Protein AF-A0A401G4Z4-F1 (afdb_monomer_lite)

pLDDT: mean 74.69, std 13.55, range [27.94, 91.69]

Foldseek 3Di:
DDDDDDDPDPVCNVPVQDAPCLVVVVVPDDADDLVVLVVVLVPQPDAAQFEEEEAQCFLPRPVVSQCPHPSRVRNYQAYEYEHQDPNSVVSNVVPDDDPRYDYDHAHPVGRVDDPPRGSYYHYDDPDDPCVVVVVVVPDDLVVLLVCCAPPHPCNVVVLVCCLPPVLVPDPDLVVLVSVLVSCVSNVNLVSSLSSVCCVVVDPDPNPPDPSVVVVCVPCLVVSLVVCLVVLNLVSSLVSCVVVVVLLVNLVSCLVRVVDLVVLVVSCVVSQALSSLQSSLVSCLVVLVLLSSLVSNLSSLDCPPVVSSLVSCVVVVVLVSLLVSLVSNCVPDQDQVSLQSNLLSCLSVVVQVVNLVSLVDDHSYPLVVSLVVCVVVLSLVSNLSSCVSVLVQLVNVVSCVSVCVVVCVPDLQVVLVVLLVCQVSHDPLSVLVVCVVVVNLVSNQSVLVSNLVVQEASSLASNLVVCVVVVPLPVNVVSVVVHPRYDLVVLLVVLCPDPDPSSPLVSLVSCLVVVCVVCLVVVVLPVLLLSLLVPLELVSLLVNLVSCVVVVPLVSNLVSCVSNVVRYDPVSLVVSCVVSVVVPPRCVVSVVVVVVVVVVVD

Sequence (601 aa):
MLATAEHPVHNIAKVGFGTGTNELYCRAWPSYQPATLSHIRNALAASAPLNTVEIGAGTGIFTRALLAHPDWSHSVNQLRALKPSEGMRDVFAKFVHNPRVSIAEGTFDSTGVDNRWANLIVITQVRFPTFAYMHAHTGSPHTRVRALGQDNMHRRQLTDQIIATALPESTDPDDVFVTGKVFLMADLPIELIELLEKLILEPSPFSDNRNLQNLMNYDIAEIAKIATDHGLYEEAFLIYKKYEQHAMAINALVEHIVSLDCDVEYAIKVNRPKVWSRLAKAQLDGLQIKDAIDSYIKAEDPSNYAKVIEIASHAGKHDDLTKYLQMARKTLREPKIDTELAYAYAKTDRLHDMEDFLAMTNVADILEVGEKCFEDELYQAAKLLFTSISNWARLVTTLIYLGENYLQEQPTLLTDLLTVLIPRIDHVRVVRMFSQMDYIPLVRSYLIAVQHLNIEAVNDAYNNLLIEEEDYMTLRDSIDGFDNFNNIKLAHVLEKHELLEFHRLAAHLYKEESITLSKADKLYKDTMITAAMSNSTEVAEDLLSYFVDIGNKECFAAALYICFDLLHADIVEELSWQHGLNDFYGMPYRIQNSQTLCAYL

Radius of gyration: 59.62 Å; chains: 1; bounding box: 136×52×168 Å

Secondary structure (DSSP, 8-state):
----------HHHHHTT-TTSHHHHHHHSPPPPHHHHHHHHHH--SPSSEEEEEET-TTSHHHHHHHHSHHHHTTEEEEEEE-S-HHHHHHHHHH---TTEEEE---SS---PPTT--SEEEE-----TTHHHHHTTSS-HHHHHHHTSTT-TTHHHHHHHIIIIIHHH---HHHHHHHHHHHHHTT-HHHHHHHHHHHHHS--TTTT-HHHHHHHHHHHHHHHHHHHHTT-HHHHHHHHHHTT-HHHHHHHHHHH---HHHHHHHHHHH--HHHHHHHHHHHHHTT-HHHHHHHHHHHT--TTHHHHHHHHHHTT-HHHHHHHHHHHHHH---HHHHHHHHHHHHHTT-HHHHHHHHHS-----HHHHHHHHHHTT-HHHHHHHHHHHT-HHHHHHHHHHHHHHHHTT-HHHHHHHHHHTGGGS-HHHHHHHHHHTT-GGGGHHHHHHHGGG--HHHHHHHHHHHHHTT-HHHHHHHHHH---S-HHHHHHHHTTSS-HHHHHHHHHHHHHHHHHHHHHHT-HHHHHHHHHHTT-HHHHHHHHHHHHHHT-HHHHHHHHHHTGGG--HHHHHHHHHHTT-TTTTSHHHHHHHHHHHHHH-

Structure (mmCIF, N/CA/C/O backbone):
data_AF-A0A401G4Z4-F1
#
_entry.id   AF-A0A401G4Z4-F1
#
loop_
_atom_site.group_PDB
_atom_site.id
_atom_site.type_symbol
_atom_site.label_atom_id
_atom_site.label_alt_id
_atom_site.label_comp_id
_atom_site.label_asym_id
_atom_site.label_entity_id
_atom_site.label_seq_id
_atom_site.pdbx_PDB_ins_code
_atom_site.Cartn_x
_atom_site.Cartn_y
_atom_site.Cartn_z
_atom_site.occupancy
_atom_site.B_iso_or_equiv
_atom_site.auth_seq_id
_atom_site.auth_comp_id
_atom_site.auth_asym_id
_atom_site.auth_atom_id
_atom_site.pdbx_PDB_model_num
ATOM 1 N N . MET A 1 1 ? 73.534 1.225 -82.170 1.00 31.61 1 MET A N 1
ATOM 2 C CA . MET A 1 1 ? 72.381 0.495 -81.605 1.00 31.61 1 MET A CA 1
ATOM 3 C C . MET A 1 1 ? 71.481 1.524 -80.946 1.00 31.61 1 MET A C 1
ATOM 5 O O . MET A 1 1 ? 71.902 2.130 -79.972 1.00 31.61 1 MET A O 1
ATOM 9 N N . LEU A 1 2 ? 70.329 1.814 -81.555 1.00 27.94 2 LEU A N 1
ATOM 10 C CA . LEU A 1 2 ? 69.326 2.739 -81.020 1.00 27.94 2 LEU A CA 1
ATOM 11 C C . LEU A 1 2 ? 68.676 2.093 -79.792 1.00 27.94 2 LEU A C 1
ATOM 13 O O . LEU A 1 2 ? 68.058 1.039 -79.916 1.00 27.94 2 LEU A O 1
ATOM 17 N N . ALA A 1 3 ? 68.865 2.705 -78.624 1.00 29.39 3 ALA A N 1
ATOM 18 C CA . ALA A 1 3 ? 68.168 2.334 -77.403 1.00 29.39 3 ALA A CA 1
ATOM 19 C C . ALA A 1 3 ? 66.680 2.682 -77.555 1.00 29.39 3 ALA A C 1
ATOM 21 O O . ALA A 1 3 ? 66.324 3.800 -77.927 1.00 29.39 3 ALA A O 1
ATOM 22 N N . THR A 1 4 ? 65.828 1.693 -77.317 1.00 33.84 4 THR A N 1
ATOM 23 C CA . THR A 1 4 ? 64.368 1.779 -77.330 1.00 33.84 4 THR A CA 1
ATOM 24 C C . THR A 1 4 ? 63.889 2.823 -76.322 1.00 33.84 4 THR A C 1
ATOM 26 O O . THR A 1 4 ? 64.136 2.679 -75.127 1.00 33.84 4 THR A O 1
ATOM 29 N N . ALA A 1 5 ? 63.222 3.875 -76.799 1.00 35.78 5 ALA A N 1
ATOM 30 C CA . ALA A 1 5 ? 62.622 4.896 -75.950 1.00 35.78 5 ALA A CA 1
ATOM 31 C C . ALA A 1 5 ? 61.472 4.283 -75.132 1.00 35.78 5 ALA A C 1
ATOM 33 O O . ALA A 1 5 ? 60.460 3.865 -75.691 1.00 35.78 5 ALA A O 1
ATOM 34 N N . GLU A 1 6 ? 61.637 4.212 -73.813 1.00 42.72 6 GLU A N 1
ATOM 35 C CA . GLU A 1 6 ? 60.580 3.825 -72.879 1.00 42.72 6 GLU A CA 1
ATOM 36 C C . GLU A 1 6 ? 59.414 4.824 -72.979 1.00 42.72 6 GLU A C 1
ATOM 38 O O . GLU A 1 6 ? 59.556 6.010 -72.684 1.00 42.72 6 GLU A O 1
ATOM 43 N N . HIS A 1 7 ? 58.249 4.361 -73.438 1.00 52.72 7 HIS A N 1
ATOM 44 C CA . HIS A 1 7 ? 57.060 5.202 -73.577 1.00 52.72 7 HIS A CA 1
ATOM 45 C C . HIS A 1 7 ? 56.480 5.607 -72.204 1.00 52.72 7 HIS A C 1
ATOM 47 O O . HIS A 1 7 ? 56.296 4.733 -71.343 1.00 52.72 7 HIS A O 1
ATOM 53 N N . PRO A 1 8 ? 56.088 6.884 -72.004 1.00 58.09 8 PRO A N 1
ATOM 54 C CA . PRO A 1 8 ? 55.579 7.404 -70.736 1.00 58.09 8 PRO A CA 1
ATOM 55 C C . PRO A 1 8 ? 54.087 7.072 -70.562 1.00 58.09 8 PRO A C 1
ATOM 57 O O . PRO A 1 8 ? 53.243 7.943 -70.382 1.00 58.09 8 PRO A O 1
ATOM 60 N N . VAL A 1 9 ? 53.720 5.793 -70.647 1.00 59.12 9 VAL A N 1
ATOM 61 C CA . VAL A 1 9 ? 52.374 5.342 -70.265 1.00 59.12 9 VAL A CA 1
ATOM 62 C C . VAL A 1 9 ? 52.387 5.045 -68.768 1.00 59.12 9 VAL A C 1
ATOM 64 O O . VAL A 1 9 ? 53.162 4.201 -68.314 1.00 59.12 9 VAL A O 1
ATOM 67 N N . HIS A 1 10 ? 51.537 5.742 -68.010 1.00 59.03 10 HIS A N 1
ATOM 68 C CA . HIS A 1 10 ? 51.446 5.631 -66.551 1.00 59.03 10 HIS A CA 1
ATOM 69 C C . HIS A 1 10 ? 51.262 4.172 -66.098 1.00 59.03 10 HIS A C 1
ATOM 71 O O . HIS A 1 10 ? 50.445 3.442 -66.664 1.00 59.03 10 HIS A O 1
ATOM 77 N N . ASN A 1 11 ? 51.982 3.745 -65.054 1.00 56.75 11 ASN A N 1
ATOM 78 C CA . ASN A 1 11 ? 52.020 2.340 -64.619 1.00 56.75 11 ASN A CA 1
ATOM 79 C C . ASN A 1 11 ? 50.632 1.774 -64.270 1.00 56.75 11 ASN A C 1
ATOM 81 O O . ASN A 1 11 ? 50.339 0.632 -64.609 1.00 56.75 11 ASN A 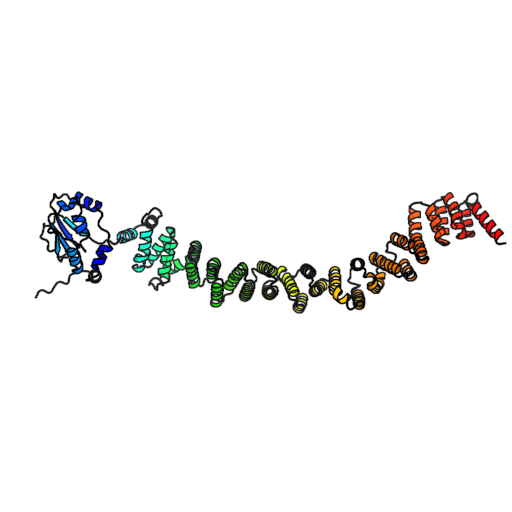O 1
ATOM 85 N N . ILE A 1 12 ? 49.735 2.588 -63.706 1.00 55.50 12 ILE A N 1
ATOM 86 C CA . ILE A 1 12 ? 48.340 2.190 -63.433 1.00 55.50 12 ILE A CA 1
ATOM 87 C C . ILE A 1 12 ? 47.594 1.809 -64.726 1.00 55.50 12 ILE A C 1
ATOM 89 O O . ILE A 1 12 ? 46.880 0.811 -64.758 1.00 55.50 12 ILE A O 1
ATOM 93 N N . ALA A 1 13 ? 47.804 2.546 -65.822 1.00 54.62 13 ALA A N 1
ATOM 94 C CA . ALA A 1 13 ? 47.186 2.238 -67.112 1.00 54.62 13 ALA A CA 1
ATOM 95 C C . ALA A 1 13 ? 47.788 0.984 -67.774 1.00 54.62 13 ALA A C 1
ATOM 97 O O . ALA A 1 13 ? 47.119 0.347 -68.586 1.00 54.62 13 ALA A O 1
ATOM 98 N N . LYS A 1 14 ? 49.027 0.608 -67.421 1.00 58.34 14 LYS A N 1
ATOM 99 C CA . LYS A 1 14 ? 49.644 -0.660 -67.848 1.00 58.34 14 LYS A CA 1
ATOM 100 C C . LYS A 1 14 ? 49.076 -1.858 -67.078 1.00 58.34 14 LYS A C 1
ATOM 102 O O . LYS A 1 14 ? 48.850 -2.901 -67.680 1.00 58.34 14 LYS A O 1
ATOM 107 N N . VAL A 1 15 ? 48.820 -1.702 -65.777 1.00 55.72 15 VAL A N 1
ATOM 108 C CA . VAL A 1 15 ? 48.328 -2.776 -64.893 1.00 55.72 15 VAL A CA 1
ATOM 109 C C . VAL A 1 15 ? 46.817 -3.012 -65.044 1.00 55.72 15 VAL A C 1
ATOM 111 O O . VAL A 1 15 ? 46.382 -4.158 -65.089 1.00 55.72 15 VAL A O 1
ATOM 114 N N . GLY A 1 16 ? 46.008 -1.953 -65.177 1.00 53.19 16 GLY A N 1
ATOM 115 C CA . GLY A 1 16 ? 44.539 -2.054 -65.185 1.00 53.19 16 GLY A CA 1
ATOM 116 C C . GLY A 1 16 ? 43.904 -2.645 -66.454 1.00 53.19 16 GLY A C 1
ATOM 117 O O . GLY A 1 16 ? 42.743 -3.044 -66.423 1.00 53.19 16 GLY A O 1
ATOM 118 N N . PHE A 1 17 ? 44.641 -2.728 -67.567 1.00 55.34 17 PHE A N 1
ATOM 119 C CA . PHE A 1 17 ? 44.123 -3.168 -68.876 1.00 55.34 17 PHE A CA 1
ATOM 120 C C . PHE A 1 17 ? 44.906 -4.354 -69.462 1.00 55.34 17 PHE A C 1
ATOM 122 O O . PHE A 1 17 ? 45.205 -4.382 -70.662 1.00 55.34 17 PHE A O 1
ATOM 129 N N . GLY A 1 18 ? 45.263 -5.313 -68.601 1.00 58.47 18 GLY A N 1
ATOM 130 C CA . GLY A 1 18 ? 45.910 -6.572 -68.980 1.00 58.47 18 GLY A CA 1
ATOM 131 C C . GLY A 1 18 ? 45.056 -7.463 -69.894 1.00 58.47 18 GLY A C 1
ATOM 132 O O . GLY A 1 18 ? 43.878 -7.207 -70.154 1.00 58.47 18 GLY A O 1
ATOM 133 N N . THR A 1 19 ? 45.661 -8.526 -70.421 1.00 57.44 19 THR A N 1
ATOM 134 C CA . THR A 1 19 ? 44.983 -9.506 -71.279 1.00 57.44 19 THR A CA 1
ATOM 135 C C . THR A 1 19 ? 43.921 -10.276 -70.476 1.00 57.44 19 THR A C 1
ATOM 137 O O . THR A 1 19 ? 44.214 -10.863 -69.441 1.00 57.44 19 THR A O 1
ATOM 140 N N . GLY A 1 20 ? 42.661 -10.253 -70.934 1.00 58.53 20 GLY A N 1
ATOM 141 C CA . GLY A 1 20 ? 41.552 -11.041 -70.361 1.00 58.53 20 GLY A CA 1
ATOM 142 C C . GLY A 1 20 ? 40.454 -10.269 -69.608 1.00 58.53 20 GLY A C 1
ATOM 143 O O . GLY A 1 20 ? 39.331 -10.758 -69.544 1.00 58.53 20 GLY A O 1
ATOM 144 N N . THR A 1 21 ? 40.693 -9.048 -69.110 1.00 57.47 21 THR A N 1
ATOM 145 C CA . THR A 1 21 ? 39.661 -8.242 -68.403 1.00 57.47 21 THR A CA 1
ATOM 146 C C . THR A 1 21 ? 38.861 -7.308 -69.325 1.00 57.47 21 THR A C 1
ATOM 148 O O . THR A 1 21 ? 37.816 -6.778 -68.944 1.00 57.47 21 THR A O 1
ATOM 151 N N . ASN A 1 22 ? 39.311 -7.133 -70.571 1.00 62.91 22 ASN A N 1
ATOM 152 C CA . ASN A 1 22 ? 38.779 -6.131 -71.504 1.00 62.91 22 ASN A CA 1
ATOM 153 C C . ASN A 1 22 ? 37.412 -6.489 -72.123 1.00 62.91 22 ASN A C 1
ATOM 155 O O . ASN A 1 22 ? 36.749 -5.613 -72.674 1.00 62.91 22 ASN A O 1
ATOM 159 N N . GLU A 1 23 ? 36.951 -7.740 -72.033 1.00 61.34 23 GLU A N 1
ATOM 160 C CA . GLU A 1 23 ? 35.618 -8.128 -72.534 1.00 61.34 23 GLU A CA 1
ATOM 161 C C . GLU A 1 23 ? 34.493 -7.674 -71.587 1.00 61.34 23 GLU A C 1
ATOM 163 O O . GLU A 1 23 ? 33.431 -7.243 -72.042 1.00 61.34 23 GLU A O 1
ATOM 168 N N . LEU A 1 24 ? 34.752 -7.669 -70.273 1.00 60.06 24 LEU A N 1
ATOM 169 C CA . LEU A 1 24 ? 33.834 -7.125 -69.264 1.00 60.06 24 LEU A CA 1
ATOM 170 C C . LEU A 1 24 ? 33.648 -5.612 -69.428 1.00 60.06 24 LEU A C 1
ATOM 172 O O . LEU A 1 24 ? 32.545 -5.101 -69.234 1.00 60.06 24 LEU A O 1
ATOM 176 N N . TYR A 1 25 ? 34.697 -4.912 -69.867 1.00 62.31 25 TYR A N 1
ATOM 177 C CA . TYR A 1 25 ? 34.667 -3.476 -70.137 1.00 62.31 25 TYR A CA 1
ATOM 178 C C . TYR A 1 25 ? 33.547 -3.108 -71.129 1.00 62.31 25 TYR A C 1
ATOM 180 O O . TYR A 1 25 ? 32.755 -2.212 -70.864 1.00 62.31 25 TYR A O 1
ATOM 188 N N . CYS A 1 26 ? 33.376 -3.844 -72.231 1.00 60.72 26 CYS A N 1
ATOM 189 C CA . CYS A 1 26 ? 32.287 -3.578 -73.183 1.00 60.72 26 CYS A CA 1
ATOM 190 C C . CYS A 1 26 ? 30.875 -3.753 -72.603 1.00 60.72 26 CYS A C 1
ATOM 192 O O . CYS A 1 26 ? 29.948 -3.120 -73.102 1.00 60.72 26 CYS A O 1
ATOM 194 N N . ARG A 1 27 ? 30.696 -4.627 -71.604 1.00 61.00 27 ARG A N 1
ATOM 195 C CA . ARG A 1 27 ? 29.390 -4.897 -70.982 1.00 61.00 27 ARG A CA 1
ATOM 196 C C . ARG A 1 27 ? 29.047 -3.874 -69.896 1.00 61.00 27 ARG A C 1
ATOM 198 O O . ARG A 1 27 ? 27.872 -3.597 -69.691 1.00 61.00 27 ARG A O 1
ATOM 205 N N . ALA A 1 28 ? 30.055 -3.336 -69.213 1.00 58.56 28 ALA A N 1
ATOM 206 C CA . ALA A 1 28 ? 29.876 -2.435 -68.077 1.00 58.56 28 ALA A CA 1
ATOM 207 C C . ALA A 1 28 ? 29.604 -0.972 -68.472 1.00 58.56 28 ALA A C 1
ATOM 209 O O . ALA A 1 28 ? 29.001 -0.240 -67.691 1.00 58.56 28 ALA A O 1
ATOM 210 N N . TRP A 1 29 ? 30.031 -0.531 -69.662 1.00 63.88 29 TRP A N 1
ATOM 211 C CA . TRP A 1 29 ? 29.950 0.880 -70.058 1.00 63.88 29 TRP A CA 1
ATOM 212 C C . TRP A 1 29 ? 28.814 1.156 -71.061 1.00 63.88 29 TRP A C 1
ATOM 214 O O . TRP A 1 29 ? 28.702 0.453 -72.069 1.00 63.88 29 TRP A O 1
ATOM 224 N N . PRO A 1 30 ? 27.985 2.195 -70.833 1.00 70.19 30 PRO A N 1
ATOM 225 C CA . PRO A 1 30 ? 26.932 2.584 -71.766 1.00 70.19 30 PRO A CA 1
ATOM 226 C C . PRO A 1 30 ? 27.512 3.131 -73.079 1.00 70.19 30 PRO A C 1
ATOM 228 O O . PRO A 1 30 ? 28.639 3.624 -73.138 1.00 70.19 30 PRO A O 1
ATOM 231 N N . SER A 1 31 ? 26.720 3.057 -74.152 1.00 76.06 31 SER A N 1
ATOM 232 C CA . SER A 1 31 ? 27.086 3.641 -75.447 1.00 76.06 31 SER A CA 1
ATOM 233 C C . SER A 1 31 ? 26.900 5.167 -75.465 1.00 76.06 31 SER A C 1
ATOM 235 O O . SER A 1 31 ? 26.258 5.745 -74.587 1.00 76.06 31 SER A O 1
ATOM 237 N N . TYR A 1 32 ? 27.447 5.826 -76.486 1.00 81.00 32 TYR A N 1
ATOM 238 C CA . TYR A 1 32 ? 27.327 7.273 -76.676 1.00 81.00 32 TYR A CA 1
ATOM 239 C C . TYR A 1 32 ? 25.919 7.647 -77.154 1.00 81.00 32 TYR A C 1
ATOM 241 O O . TYR A 1 32 ? 25.358 6.996 -78.035 1.00 81.00 32 TYR A O 1
ATOM 249 N N . GLN A 1 33 ? 25.350 8.717 -76.592 1.00 82.69 33 GLN A N 1
ATOM 250 C CA . GLN A 1 33 ? 24.012 9.184 -76.962 1.00 82.69 33 GLN A CA 1
ATOM 251 C C . GLN A 1 33 ? 23.979 9.707 -78.415 1.00 82.69 33 GLN A C 1
ATOM 253 O O . GLN A 1 33 ? 24.842 10.513 -78.781 1.00 82.69 33 GLN A O 1
ATOM 258 N N . PRO A 1 34 ? 22.971 9.335 -79.234 1.00 82.25 34 PRO A N 1
ATOM 259 C CA . PRO A 1 34 ? 22.865 9.784 -80.627 1.00 82.25 34 PRO A CA 1
ATOM 260 C C . PRO A 1 34 ? 22.840 11.310 -80.794 1.00 82.25 34 PRO A C 1
ATOM 262 O O . PRO A 1 34 ? 23.509 11.844 -81.672 1.00 82.25 34 PRO A O 1
ATOM 265 N N . ALA A 1 35 ? 22.158 12.032 -79.896 1.00 83.31 35 ALA A N 1
ATOM 266 C CA . ALA A 1 35 ? 22.076 13.495 -79.940 1.00 83.31 35 ALA A CA 1
ATOM 267 C C . ALA A 1 35 ? 23.459 14.174 -79.890 1.00 83.31 35 ALA A C 1
ATOM 269 O O . ALA A 1 35 ? 23.705 15.146 -80.605 1.00 83.31 35 ALA A O 1
ATOM 270 N N . THR A 1 36 ? 24.387 13.628 -79.096 1.00 83.12 36 THR A N 1
ATOM 271 C CA . THR A 1 36 ? 25.769 14.116 -79.011 1.00 83.12 36 THR A CA 1
ATOM 272 C C . THR A 1 36 ? 26.511 13.901 -80.327 1.00 83.12 36 THR A C 1
ATOM 274 O O . THR A 1 36 ? 27.234 14.786 -80.778 1.00 83.12 36 THR A O 1
ATOM 277 N N . LEU A 1 37 ? 26.307 12.755 -80.983 1.00 84.81 37 LEU A N 1
ATOM 278 C CA . LEU A 1 37 ? 26.920 12.464 -82.280 1.00 84.81 37 LEU A CA 1
ATOM 279 C C . LEU A 1 37 ? 26.387 13.400 -83.375 1.00 84.81 37 LEU A C 1
ATOM 281 O O . LEU A 1 37 ? 27.192 13.944 -84.135 1.00 84.81 37 LEU A O 1
ATOM 285 N N . SER A 1 38 ? 25.077 13.663 -83.427 1.00 85.44 38 SER A N 1
ATOM 286 C CA . SER A 1 38 ? 24.507 14.675 -84.333 1.00 85.44 38 SER A CA 1
ATOM 287 C C . SER A 1 38 ? 25.065 16.074 -84.057 1.00 85.44 38 SER A C 1
ATOM 289 O O . SER A 1 38 ? 25.391 16.804 -84.992 1.00 85.44 38 SER A O 1
ATOM 291 N N . HIS A 1 39 ? 25.253 16.446 -82.786 1.00 86.06 39 HIS A N 1
ATOM 292 C CA . HIS A 1 39 ? 25.849 17.735 -82.432 1.00 86.06 39 HIS A CA 1
ATOM 293 C C . HIS A 1 39 ? 27.289 17.873 -82.950 1.00 86.06 39 HIS A C 1
ATOM 295 O O . HIS A 1 39 ? 27.617 18.884 -83.569 1.00 86.06 39 HIS A O 1
ATOM 301 N N . ILE A 1 40 ? 28.128 16.839 -82.782 1.00 85.69 40 ILE A N 1
ATOM 302 C CA . ILE A 1 40 ? 29.500 16.834 -83.320 1.00 85.69 40 ILE A CA 1
ATOM 303 C C . ILE A 1 40 ? 29.472 16.982 -84.847 1.00 85.69 40 ILE A C 1
ATOM 305 O O . ILE A 1 40 ? 30.283 17.720 -85.402 1.00 85.69 40 ILE A O 1
ATOM 309 N N . ARG A 1 41 ? 28.528 16.329 -85.543 1.00 84.19 41 ARG A N 1
ATOM 310 C CA . ARG A 1 41 ? 28.431 16.438 -87.005 1.00 84.19 41 ARG A CA 1
ATOM 311 C C . ARG A 1 41 ? 28.090 17.853 -87.452 1.00 84.19 41 ARG A C 1
ATOM 313 O O . ARG A 1 41 ? 28.706 18.341 -88.399 1.00 84.19 41 ARG A O 1
ATOM 320 N N . ASN A 1 42 ? 27.131 18.480 -86.773 1.00 84.50 42 ASN A N 1
ATOM 321 C CA . ASN A 1 42 ? 26.668 19.835 -87.066 1.00 84.50 42 ASN A CA 1
ATOM 322 C C . ASN A 1 42 ? 27.733 20.895 -86.760 1.00 84.50 42 ASN A C 1
ATOM 324 O O . ASN A 1 42 ? 27.780 21.923 -87.426 1.00 84.50 42 ASN A O 1
ATOM 328 N N . ALA A 1 43 ? 28.606 20.641 -85.783 1.00 84.31 43 ALA A N 1
ATOM 329 C CA . ALA A 1 43 ? 29.712 21.533 -85.447 1.00 84.31 43 ALA A CA 1
ATOM 330 C C . ALA A 1 43 ? 30.841 21.533 -86.497 1.00 84.31 43 ALA A C 1
ATOM 332 O O . ALA A 1 43 ? 31.669 22.444 -86.516 1.00 84.31 43 ALA A O 1
ATOM 333 N N . LEU A 1 44 ? 30.902 20.526 -87.375 1.00 81.38 44 LEU A N 1
ATOM 334 C CA . LEU A 1 44 ? 31.953 20.416 -88.382 1.00 81.38 44 LEU A CA 1
ATOM 335 C C . LEU A 1 44 ? 31.605 21.196 -89.650 1.00 81.38 44 LEU A C 1
ATOM 337 O O . LEU A 1 44 ? 30.689 20.839 -90.385 1.00 81.38 44 LEU A O 1
ATOM 341 N N . ALA A 1 45 ? 32.427 22.200 -89.962 1.00 69.19 45 ALA A N 1
ATOM 342 C CA . ALA A 1 45 ? 32.314 22.997 -91.185 1.00 69.19 45 ALA A CA 1
ATOM 343 C C . ALA A 1 45 ? 32.744 22.250 -92.470 1.00 69.19 45 ALA A C 1
ATOM 345 O O . ALA A 1 45 ? 32.548 22.756 -93.572 1.00 69.19 45 ALA A O 1
ATOM 346 N N . ALA A 1 46 ? 33.354 21.065 -92.351 1.00 73.06 46 ALA A N 1
ATOM 347 C CA . ALA A 1 46 ? 33.881 20.301 -93.482 1.00 73.06 46 ALA A CA 1
ATOM 348 C C . ALA A 1 46 ? 32.790 19.483 -94.208 1.00 73.06 46 ALA A C 1
ATOM 350 O O . ALA A 1 46 ? 31.968 18.802 -93.578 1.00 73.06 46 ALA A O 1
ATOM 351 N N . SER A 1 47 ? 32.805 19.515 -95.547 1.00 71.81 47 SER A N 1
ATOM 352 C CA . SER A 1 47 ? 31.942 18.684 -96.393 1.00 71.81 47 SER A CA 1
ATOM 353 C C . SER A 1 47 ? 32.417 17.225 -96.399 1.00 71.81 47 SER A C 1
ATOM 355 O O . SER A 1 47 ? 33.613 16.943 -96.376 1.00 71.81 47 SER A O 1
ATOM 357 N N . ALA A 1 48 ? 31.469 16.284 -96.394 1.00 73.56 48 ALA A N 1
ATOM 358 C CA . ALA A 1 48 ? 31.763 14.854 -96.492 1.00 73.56 48 ALA A CA 1
ATOM 359 C C . ALA A 1 48 ? 32.415 14.514 -97.854 1.00 73.56 48 ALA A C 1
ATOM 361 O O . ALA A 1 48 ? 32.088 15.171 -98.846 1.00 73.56 48 ALA A O 1
ATOM 362 N N . PRO A 1 49 ? 33.275 13.480 -97.938 1.00 79.81 49 PRO A N 1
ATOM 363 C CA . PRO A 1 49 ? 33.572 12.483 -96.906 1.00 79.81 49 PRO A CA 1
ATOM 364 C C . PRO A 1 49 ? 34.819 12.835 -96.057 1.00 79.81 49 PRO A C 1
ATOM 366 O O . PRO A 1 49 ? 35.803 13.372 -96.556 1.00 79.81 49 PRO A O 1
ATOM 369 N N . LEU A 1 50 ? 34.770 12.536 -94.755 1.00 85.56 50 LEU A N 1
ATOM 370 C CA . LEU A 1 50 ? 35.736 12.960 -93.734 1.00 85.56 50 LEU A CA 1
ATOM 371 C C . LEU A 1 50 ? 36.701 11.832 -93.347 1.00 85.56 50 LEU A C 1
ATOM 373 O O . LEU A 1 50 ? 36.273 10.711 -93.061 1.00 85.56 50 LEU A O 1
ATOM 377 N N . ASN A 1 51 ? 37.991 12.149 -93.252 1.00 88.94 51 ASN A N 1
ATOM 378 C CA . ASN A 1 51 ? 38.993 11.295 -92.618 1.00 88.94 51 ASN A CA 1
ATOM 379 C C . ASN A 1 51 ? 39.021 11.565 -91.108 1.00 88.94 51 ASN A C 1
ATOM 381 O O . ASN A 1 51 ? 39.165 12.714 -90.680 1.00 88.94 51 ASN A O 1
ATOM 385 N N . THR A 1 52 ? 38.894 10.522 -90.290 1.00 89.12 52 THR A N 1
ATOM 386 C CA . THR A 1 52 ? 38.833 10.638 -88.824 1.00 89.12 52 THR A CA 1
ATOM 387 C C . THR A 1 52 ? 39.971 9.872 -88.162 1.00 89.12 52 THR A C 1
ATOM 389 O O . THR A 1 52 ? 40.253 8.732 -88.519 1.00 89.12 52 THR A O 1
ATOM 392 N N . VAL A 1 53 ? 40.622 10.485 -87.178 1.00 91.44 53 VAL A N 1
ATOM 393 C CA . VAL A 1 53 ? 41.576 9.809 -86.291 1.00 91.44 53 VAL A CA 1
ATOM 394 C C . VAL A 1 53 ? 40.952 9.713 -84.911 1.00 91.44 53 VAL A C 1
ATOM 396 O O . VAL A 1 53 ? 40.530 10.725 -84.363 1.00 91.44 53 VAL A O 1
ATOM 399 N N . GLU A 1 54 ? 40.899 8.513 -84.348 1.00 90.75 54 GLU A N 1
ATOM 400 C CA . GLU A 1 54 ? 40.414 8.265 -82.993 1.00 90.75 54 GLU A CA 1
ATOM 401 C C . GLU A 1 54 ? 41.594 7.868 -82.102 1.00 90.75 54 GLU A C 1
ATOM 403 O O . GLU A 1 54 ? 42.143 6.775 -82.231 1.00 90.75 54 GLU A O 1
ATOM 408 N N . ILE A 1 55 ? 42.009 8.762 -81.206 1.00 87.56 55 ILE A N 1
ATOM 409 C CA . ILE A 1 55 ? 43.102 8.513 -80.264 1.00 87.56 55 ILE A CA 1
ATOM 410 C C . ILE A 1 55 ? 42.514 7.948 -78.974 1.00 87.56 55 ILE A C 1
ATOM 412 O O . ILE A 1 55 ? 41.639 8.551 -78.354 1.00 87.56 55 ILE A O 1
ATOM 416 N N . GLY A 1 56 ? 43.023 6.794 -78.547 1.00 83.50 56 GLY A N 1
ATOM 417 C CA . GLY A 1 56 ? 42.552 6.131 -77.337 1.00 83.50 56 GLY A CA 1
ATOM 418 C C . GLY A 1 56 ? 41.222 5.403 -77.524 1.00 83.50 56 GLY A C 1
ATOM 419 O O . GLY A 1 56 ? 40.451 5.338 -76.574 1.00 83.50 56 GLY A O 1
ATOM 420 N N . ALA A 1 57 ? 40.989 4.794 -78.692 1.00 83.44 57 ALA A N 1
ATOM 421 C CA . ALA A 1 57 ? 39.712 4.192 -79.122 1.00 83.44 57 ALA A CA 1
ATOM 422 C C . ALA A 1 57 ? 39.120 3.080 -78.215 1.00 83.44 57 ALA A C 1
ATOM 424 O O . ALA A 1 57 ? 38.043 2.539 -78.473 1.00 83.44 57 ALA A O 1
ATOM 425 N N . GLY A 1 58 ? 39.820 2.706 -77.140 1.00 84.12 58 GLY A N 1
ATOM 426 C CA . GLY A 1 58 ? 39.392 1.674 -76.198 1.00 84.12 58 GLY A CA 1
ATOM 427 C C . GLY A 1 58 ? 39.091 0.351 -76.903 1.00 84.12 58 GLY A C 1
ATOM 428 O O . GLY A 1 58 ? 39.882 -0.117 -77.717 1.00 84.12 58 GLY A O 1
ATOM 429 N N . THR A 1 59 ? 37.931 -0.222 -76.595 1.00 84.88 59 THR A N 1
ATOM 430 C CA . THR A 1 59 ? 37.377 -1.423 -77.236 1.00 84.88 59 THR A CA 1
ATOM 431 C C . THR A 1 59 ? 36.475 -1.113 -78.445 1.00 84.88 59 THR A C 1
ATOM 433 O O . THR A 1 59 ? 35.823 -2.011 -78.972 1.00 84.88 59 THR A O 1
ATOM 436 N N . GLY A 1 60 ? 36.401 0.150 -78.891 1.00 85.62 60 GLY A N 1
ATOM 437 C CA . GLY A 1 60 ? 35.667 0.560 -80.098 1.00 85.62 60 GLY A CA 1
ATOM 438 C C . GLY A 1 60 ? 34.202 0.945 -79.887 1.00 85.62 60 GLY A C 1
ATOM 439 O O . GLY A 1 60 ? 33.429 0.970 -80.843 1.00 85.62 60 GLY A O 1
ATOM 440 N N . ILE A 1 61 ? 33.783 1.244 -78.651 1.00 85.81 61 ILE A N 1
ATOM 441 C CA . ILE A 1 61 ? 32.396 1.644 -78.335 1.00 85.81 61 ILE A CA 1
ATOM 442 C C . ILE A 1 61 ? 31.992 2.903 -79.116 1.00 85.81 61 ILE A C 1
ATOM 444 O O . ILE A 1 61 ? 30.911 2.932 -79.708 1.00 85.81 61 ILE A O 1
ATOM 448 N N . PHE A 1 62 ? 32.861 3.918 -79.154 1.00 87.88 62 PHE A N 1
ATOM 449 C CA . PHE A 1 62 ? 32.607 5.145 -79.906 1.00 87.88 62 PHE A CA 1
ATOM 450 C C . PHE A 1 62 ? 32.581 4.885 -81.407 1.00 87.88 62 PHE A C 1
ATOM 452 O O . PHE A 1 62 ? 31.616 5.260 -82.063 1.00 87.88 62 PHE A O 1
ATOM 459 N N . THR A 1 63 ? 33.580 4.177 -81.942 1.00 89.56 63 THR A N 1
ATOM 460 C CA . THR A 1 63 ? 33.639 3.831 -83.367 1.00 89.56 63 THR A CA 1
ATOM 461 C C . THR A 1 63 ? 32.368 3.118 -83.834 1.00 89.56 63 THR A C 1
ATOM 463 O O . THR A 1 63 ? 31.822 3.441 -84.888 1.00 89.56 63 THR A O 1
ATOM 466 N N . ARG A 1 64 ? 31.848 2.177 -83.034 1.00 88.94 64 ARG A N 1
ATOM 467 C CA . ARG A 1 64 ? 30.589 1.470 -83.324 1.00 88.94 64 ARG A CA 1
ATOM 468 C C . ARG A 1 64 ? 29.391 2.410 -83.310 1.00 88.94 64 ARG A C 1
ATOM 470 O O . ARG A 1 64 ? 28.574 2.344 -84.223 1.00 88.94 64 ARG A O 1
ATOM 477 N N . ALA A 1 65 ? 29.294 3.279 -82.305 1.00 87.50 65 ALA A N 1
ATOM 478 C CA . ALA A 1 65 ? 28.214 4.257 -82.204 1.00 87.50 65 ALA A CA 1
ATOM 479 C C . ALA A 1 65 ? 28.242 5.252 -83.378 1.00 87.50 65 ALA A C 1
ATOM 481 O O . ALA A 1 65 ? 27.204 5.539 -83.969 1.00 87.50 65 ALA A O 1
ATOM 482 N N . LEU A 1 66 ? 29.434 5.709 -83.770 1.00 88.44 66 LEU A N 1
ATOM 483 C CA . LEU A 1 66 ? 29.647 6.611 -84.898 1.00 88.44 66 LEU A CA 1
ATOM 484 C C . LEU A 1 66 ? 29.246 5.958 -86.229 1.00 88.44 66 LEU A C 1
ATOM 486 O O . LEU A 1 66 ? 28.532 6.565 -87.019 1.00 88.44 66 LEU A O 1
ATOM 490 N N . LEU A 1 67 ? 29.659 4.710 -86.475 1.00 86.56 67 LEU A N 1
ATOM 491 C CA . LEU A 1 67 ? 29.315 3.987 -87.706 1.00 86.56 67 LEU A CA 1
ATOM 492 C C . LEU A 1 67 ? 27.833 3.606 -87.794 1.00 86.56 67 LEU A C 1
ATOM 494 O O . LEU A 1 67 ? 27.300 3.535 -88.900 1.00 86.56 67 LEU A O 1
ATOM 498 N N . ALA A 1 68 ? 27.182 3.352 -86.657 1.00 86.75 68 ALA A N 1
AT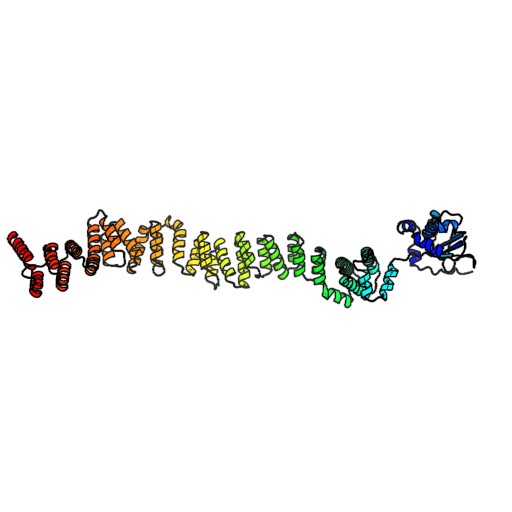OM 499 C CA . ALA A 1 68 ? 25.754 3.053 -86.597 1.00 86.75 68 ALA A CA 1
ATOM 500 C C . ALA A 1 68 ? 24.875 4.303 -86.780 1.00 86.75 68 ALA A C 1
ATOM 502 O O . ALA A 1 68 ? 23.696 4.180 -87.110 1.00 86.75 68 ALA A O 1
ATOM 503 N N . HIS A 1 69 ? 25.423 5.503 -86.565 1.00 87.88 69 HIS A N 1
ATOM 504 C CA . HIS A 1 69 ? 24.662 6.743 -86.637 1.00 87.88 69 HIS A CA 1
ATOM 505 C C . HIS A 1 69 ? 24.365 7.142 -88.098 1.00 87.88 69 HIS A C 1
ATOM 507 O O . HIS A 1 69 ? 25.301 7.228 -88.902 1.00 87.88 69 HIS A O 1
ATOM 513 N N . PRO A 1 70 ? 23.105 7.463 -88.460 1.00 84.94 70 PRO A N 1
ATOM 514 C CA . PRO A 1 70 ? 22.719 7.759 -89.844 1.00 84.94 70 PRO A CA 1
ATOM 515 C C . PRO A 1 70 ? 23.537 8.909 -90.454 1.00 84.94 70 PRO A C 1
ATOM 517 O O . PRO A 1 70 ? 24.128 8.731 -91.518 1.00 84.94 70 PRO A O 1
ATOM 520 N N . ASP A 1 71 ? 23.693 10.026 -89.732 1.00 83.25 71 ASP A N 1
ATOM 521 C CA . ASP A 1 71 ? 24.437 11.213 -90.202 1.00 83.25 71 ASP A CA 1
ATOM 522 C C . ASP A 1 71 ? 25.936 10.956 -90.467 1.00 83.25 71 ASP A C 1
ATOM 524 O O . ASP A 1 71 ? 26.572 11.623 -91.292 1.00 83.25 71 ASP A O 1
ATOM 528 N N . TRP A 1 72 ? 26.523 9.985 -89.764 1.00 85.00 72 TRP A N 1
ATOM 529 C CA . TRP A 1 72 ? 27.958 9.699 -89.801 1.00 85.00 72 TRP A CA 1
ATOM 530 C C . TRP A 1 72 ? 28.312 8.549 -90.732 1.00 85.00 72 TRP A C 1
ATOM 532 O O . TRP A 1 72 ? 29.341 8.609 -91.403 1.00 85.00 72 TRP A O 1
ATOM 542 N N . SER A 1 73 ? 27.449 7.538 -90.834 1.00 80.25 73 SER A N 1
ATOM 543 C CA . SER A 1 73 ? 27.669 6.345 -91.658 1.00 80.25 73 SER A CA 1
ATOM 544 C C . SER A 1 73 ? 28.048 6.669 -93.114 1.00 80.25 73 SER A C 1
ATOM 546 O O . SER A 1 73 ? 28.938 6.019 -93.675 1.00 80.25 73 SER A O 1
ATOM 548 N N . HIS A 1 74 ? 27.437 7.714 -93.689 1.00 80.69 74 HIS A N 1
ATOM 549 C CA . HIS A 1 74 ? 27.702 8.231 -95.037 1.00 80.69 74 HIS A CA 1
ATOM 550 C C . HIS A 1 74 ? 28.800 9.305 -95.084 1.00 80.69 74 HIS A C 1
ATOM 552 O O . HIS A 1 74 ? 29.377 9.548 -96.141 1.00 80.69 74 HIS A O 1
ATOM 558 N N . SER A 1 75 ? 29.101 9.943 -93.951 1.00 83.31 75 SER A N 1
ATOM 559 C CA . SER A 1 75 ? 30.073 11.037 -93.869 1.00 83.31 75 SER A CA 1
ATOM 560 C C . SER A 1 75 ? 31.511 10.555 -93.647 1.00 83.31 75 SER A C 1
ATOM 562 O O . SER A 1 75 ? 32.431 11.318 -93.915 1.00 83.31 75 SER A O 1
ATOM 564 N N . VAL A 1 76 ? 31.735 9.327 -93.164 1.00 86.00 76 VAL A N 1
ATOM 565 C CA . VAL A 1 76 ? 33.081 8.797 -92.866 1.00 86.00 76 VAL A CA 1
ATOM 566 C C . VAL A 1 76 ? 33.718 8.158 -94.107 1.00 86.00 76 VAL A C 1
ATOM 568 O O . VAL A 1 76 ? 33.221 7.148 -94.618 1.00 86.00 76 VAL A O 1
ATOM 571 N N . ASN A 1 77 ? 34.848 8.723 -94.552 1.00 86.56 77 ASN A N 1
ATOM 572 C CA . ASN A 1 77 ? 35.699 8.171 -95.612 1.00 86.56 77 ASN A CA 1
ATOM 573 C C . ASN A 1 77 ? 36.565 7.021 -95.074 1.00 86.56 77 ASN A C 1
ATOM 575 O O . ASN A 1 77 ? 36.401 5.865 -95.456 1.00 86.56 77 ASN A O 1
ATOM 579 N N . GLN A 1 78 ? 37.457 7.347 -94.135 1.00 88.88 78 GLN A N 1
ATOM 580 C CA . GLN A 1 78 ? 38.384 6.416 -93.499 1.00 88.88 78 GLN A CA 1
ATOM 581 C C . GLN A 1 78 ? 38.595 6.818 -92.034 1.00 88.88 78 GLN A C 1
ATOM 583 O O . GLN A 1 78 ? 38.756 8.004 -91.735 1.00 88.88 78 GLN A O 1
ATOM 588 N N . LEU A 1 79 ? 38.604 5.840 -91.124 1.00 91.06 79 LEU A N 1
ATOM 589 C CA . LEU A 1 79 ? 38.828 6.049 -89.693 1.00 91.06 79 LEU A CA 1
ATOM 590 C C . LEU A 1 79 ? 40.059 5.272 -89.218 1.00 91.06 79 LEU A C 1
ATOM 592 O O . LEU A 1 79 ? 40.113 4.047 -89.326 1.00 91.06 79 LEU A O 1
ATOM 596 N N . ARG A 1 80 ? 41.046 5.985 -88.670 1.00 91.69 80 ARG A N 1
ATOM 597 C CA . ARG A 1 80 ? 42.241 5.397 -88.049 1.00 91.69 80 ARG A CA 1
ATOM 598 C C . ARG A 1 80 ? 42.111 5.458 -86.529 1.00 91.69 80 ARG A C 1
ATOM 600 O O . ARG A 1 80 ? 42.187 6.538 -85.952 1.00 91.69 80 ARG A O 1
ATOM 607 N N . ALA A 1 81 ? 41.908 4.308 -85.898 1.00 90.56 81 ALA A N 1
ATOM 608 C CA . ALA A 1 81 ? 41.858 4.156 -84.451 1.00 90.56 81 ALA A CA 1
ATOM 609 C C . ALA A 1 81 ? 43.250 3.821 -83.895 1.00 90.56 81 ALA A C 1
ATOM 611 O O . ALA A 1 81 ? 43.945 2.946 -84.413 1.00 90.56 81 ALA A O 1
ATOM 612 N N . LEU A 1 82 ? 43.651 4.501 -82.825 1.00 89.19 82 LEU A N 1
ATOM 613 C CA . LEU A 1 82 ? 44.944 4.328 -82.171 1.00 89.19 82 LEU A CA 1
ATOM 614 C C . LEU A 1 82 ? 44.738 3.892 -80.726 1.00 89.19 82 LEU A C 1
ATOM 616 O O . LEU A 1 82 ? 44.032 4.553 -79.956 1.00 89.19 82 LEU A O 1
ATOM 620 N N . LYS A 1 83 ? 45.361 2.777 -80.342 1.00 87.12 83 LYS A N 1
ATOM 621 C CA . LYS A 1 83 ? 45.293 2.269 -78.971 1.00 87.12 83 LYS A CA 1
ATOM 622 C C . LYS A 1 83 ? 46.620 1.620 -78.572 1.00 87.12 83 LYS A C 1
ATOM 624 O O . LYS A 1 83 ? 47.062 0.715 -79.272 1.00 87.12 83 LYS A O 1
ATOM 629 N N . PRO A 1 84 ? 47.231 2.002 -77.434 1.00 83.12 84 PRO A N 1
ATOM 630 C CA . PRO A 1 84 ? 48.514 1.433 -77.020 1.00 83.12 84 PRO A CA 1
ATOM 631 C C . PRO A 1 84 ? 48.400 0.020 -76.424 1.00 83.12 84 PRO A C 1
ATOM 633 O O . PRO A 1 84 ? 49.320 -0.770 -76.572 1.00 83.12 84 PRO A O 1
ATOM 636 N N . SER A 1 85 ? 47.279 -0.322 -75.774 1.00 81.31 85 SER A N 1
ATOM 637 C CA . SER A 1 85 ? 47.073 -1.649 -75.166 1.00 81.31 85 SER A CA 1
ATOM 638 C C . SER A 1 85 ? 46.648 -2.681 -76.212 1.00 81.31 85 SER A C 1
ATOM 640 O O . SER A 1 85 ? 45.596 -2.524 -76.833 1.00 81.31 85 SER A O 1
ATOM 642 N N . GLU A 1 86 ? 47.439 -3.746 -76.354 1.00 80.75 86 GLU A N 1
ATOM 643 C CA . GLU A 1 86 ? 47.173 -4.887 -77.239 1.00 80.75 86 GLU A CA 1
ATOM 644 C C . GLU A 1 86 ? 45.829 -5.556 -76.928 1.00 80.75 86 GLU A C 1
ATOM 646 O O . GLU A 1 86 ? 44.982 -5.671 -77.810 1.00 80.75 86 GLU A O 1
ATOM 651 N N . GLY A 1 87 ? 45.553 -5.850 -75.653 1.00 80.81 87 GLY A N 1
ATOM 652 C CA . GLY A 1 87 ? 44.311 -6.516 -75.258 1.00 80.81 87 GLY A CA 1
ATOM 653 C C . GLY A 1 87 ? 43.038 -5.721 -75.581 1.00 80.81 87 GLY A C 1
ATOM 654 O O . GLY A 1 87 ? 41.981 -6.317 -75.773 1.00 80.81 87 GLY A O 1
ATOM 655 N N . MET A 1 88 ? 43.103 -4.387 -75.658 1.00 81.06 88 MET A N 1
ATOM 656 C CA . MET A 1 88 ? 41.973 -3.574 -76.129 1.00 81.06 88 MET A CA 1
ATOM 657 C C . MET A 1 88 ? 41.866 -3.544 -77.655 1.00 81.06 88 MET A C 1
ATOM 659 O O . MET A 1 88 ? 40.748 -3.508 -78.172 1.00 81.06 88 MET A O 1
ATOM 663 N N . ARG A 1 89 ? 42.998 -3.594 -78.373 1.00 87.00 89 ARG A N 1
ATOM 664 C CA . ARG A 1 89 ? 43.013 -3.708 -79.839 1.00 87.00 89 ARG A CA 1
ATOM 665 C C . ARG A 1 89 ? 42.385 -5.020 -80.302 1.00 87.00 89 ARG A C 1
ATOM 667 O O . ARG A 1 89 ? 41.598 -5.001 -81.243 1.00 87.00 89 ARG A O 1
ATOM 674 N N . ASP A 1 90 ? 42.654 -6.120 -79.604 1.00 84.75 90 ASP A N 1
ATOM 675 C CA . ASP A 1 90 ? 42.064 -7.426 -79.918 1.00 84.75 90 ASP A CA 1
ATOM 676 C C . ASP A 1 90 ? 40.539 -7.396 -79.795 1.00 84.75 90 ASP A C 1
ATOM 678 O O . ASP A 1 90 ? 39.816 -7.839 -80.687 1.00 84.75 90 ASP A O 1
ATOM 682 N N . VAL A 1 91 ? 40.030 -6.814 -78.706 1.00 83.62 91 VAL A N 1
ATOM 683 C CA . VAL A 1 91 ? 38.586 -6.658 -78.484 1.00 83.62 91 VAL A CA 1
ATOM 684 C C . VAL A 1 91 ? 37.967 -5.722 -79.525 1.00 83.62 91 VAL A C 1
ATOM 686 O O . VAL A 1 91 ? 36.905 -6.023 -80.066 1.00 83.62 91 VAL A O 1
ATOM 689 N N . PHE A 1 92 ? 38.641 -4.624 -79.869 1.00 87.25 92 PHE A N 1
ATOM 690 C CA . PHE A 1 92 ? 38.204 -3.728 -80.939 1.00 87.25 92 PHE A CA 1
ATOM 691 C C . PHE A 1 92 ? 38.073 -4.471 -82.276 1.00 87.25 92 PHE A C 1
ATOM 693 O O . PHE A 1 92 ? 37.041 -4.366 -82.936 1.00 87.25 92 PHE A O 1
ATOM 700 N N . ALA A 1 93 ? 39.080 -5.262 -82.659 1.00 86.25 93 ALA A N 1
ATOM 701 C CA . ALA A 1 93 ? 39.072 -6.028 -83.905 1.00 86.25 93 ALA A CA 1
ATOM 702 C C . ALA A 1 93 ? 37.964 -7.099 -83.939 1.00 86.25 93 ALA A C 1
ATOM 704 O O . ALA A 1 93 ? 37.413 -7.375 -85.006 1.00 86.25 93 ALA A O 1
ATOM 705 N N . LYS A 1 94 ? 37.590 -7.661 -82.779 1.00 85.12 94 LYS A N 1
ATOM 706 C CA . LYS A 1 94 ? 36.452 -8.589 -82.646 1.00 85.12 94 LYS A CA 1
ATOM 707 C C . LYS A 1 94 ? 35.087 -7.920 -82.849 1.00 85.12 94 LYS A C 1
ATOM 709 O O . LYS A 1 94 ? 34.169 -8.590 -83.300 1.00 85.12 94 LYS A O 1
ATOM 714 N N . PHE A 1 95 ? 34.917 -6.646 -82.479 1.00 83.62 95 PHE A N 1
ATOM 715 C CA . PHE A 1 95 ? 33.603 -5.979 -82.492 1.00 83.62 95 PHE A CA 1
ATOM 716 C C . PHE A 1 95 ? 33.408 -4.961 -83.623 1.00 83.62 95 PHE A C 1
ATOM 718 O O . PHE A 1 95 ? 32.267 -4.601 -83.927 1.00 83.62 95 PHE A O 1
ATOM 725 N N . VAL A 1 96 ? 34.486 -4.469 -84.238 1.00 86.38 96 VAL A N 1
ATOM 726 C CA . VAL A 1 96 ? 34.442 -3.474 -85.317 1.00 86.38 96 VAL A CA 1
ATOM 727 C C . VAL A 1 96 ? 34.839 -4.129 -86.637 1.00 86.38 96 VAL A C 1
ATOM 729 O O . VAL A 1 96 ? 36.012 -4.206 -86.989 1.00 86.38 96 VAL A O 1
ATOM 732 N N . HIS A 1 97 ? 33.843 -4.572 -87.404 1.00 83.81 97 HIS A N 1
ATOM 733 C CA . HIS A 1 97 ? 34.045 -5.124 -88.744 1.00 83.81 97 HIS A CA 1
ATOM 734 C C . HIS A 1 97 ? 33.630 -4.098 -89.801 1.00 83.81 97 HIS A C 1
ATOM 736 O O . HIS A 1 97 ? 32.474 -4.040 -90.217 1.00 83.81 97 HIS A O 1
ATOM 742 N N . ASN A 1 98 ? 34.564 -3.242 -90.219 1.00 84.88 98 ASN A N 1
ATOM 743 C CA . ASN A 1 98 ? 34.323 -2.301 -91.311 1.00 84.88 98 ASN A CA 1
ATOM 744 C C . ASN A 1 98 ? 35.608 -2.064 -92.121 1.00 84.88 98 ASN A C 1
ATOM 746 O O . ASN A 1 98 ? 36.616 -1.702 -91.520 1.00 84.88 98 ASN A O 1
ATOM 750 N N . PRO A 1 99 ? 35.590 -2.185 -93.464 1.00 85.50 99 PRO A N 1
ATOM 751 C CA . PRO A 1 99 ? 36.786 -1.988 -94.291 1.00 85.50 99 PRO A CA 1
ATOM 752 C C . PRO A 1 99 ? 37.331 -0.551 -94.255 1.00 85.50 99 PRO A C 1
ATOM 754 O O . PRO A 1 99 ? 38.476 -0.319 -94.628 1.00 85.50 99 PRO A O 1
ATOM 757 N N . ARG A 1 100 ? 36.527 0.423 -93.803 1.00 88.06 100 ARG A N 1
ATOM 758 C CA . ARG A 1 100 ? 36.934 1.831 -93.660 1.00 88.06 100 ARG A CA 1
ATOM 759 C C . ARG A 1 100 ? 37.678 2.119 -92.357 1.00 88.06 100 ARG A C 1
ATOM 761 O O . ARG A 1 100 ? 38.209 3.218 -92.208 1.00 88.06 100 ARG A O 1
ATOM 768 N N . VAL A 1 101 ? 37.685 1.181 -91.408 1.00 90.69 101 VAL A N 1
ATOM 769 C CA . VAL A 1 101 ? 38.298 1.353 -90.088 1.00 90.69 101 VAL A CA 1
ATOM 770 C C . VAL A 1 101 ? 39.569 0.523 -89.994 1.00 90.69 101 VAL A C 1
ATOM 772 O O . VAL A 1 101 ? 39.553 -0.676 -90.254 1.00 90.69 101 VAL A O 1
ATOM 775 N N . SER A 1 102 ? 40.659 1.147 -89.562 1.00 90.62 102 SER A N 1
ATOM 776 C CA . SER A 1 102 ? 41.905 0.459 -89.220 1.00 90.62 102 SER A CA 1
ATOM 777 C C . SER A 1 102 ? 42.293 0.762 -87.781 1.00 90.62 102 SER A C 1
ATOM 779 O O . SER A 1 102 ? 42.193 1.918 -87.367 1.00 90.62 102 SER A O 1
ATOM 781 N N . ILE A 1 103 ? 42.788 -0.238 -87.052 1.00 89.56 103 ILE A N 1
ATOM 782 C CA . ILE A 1 103 ? 43.347 -0.061 -85.711 1.00 89.56 103 ILE A CA 1
ATOM 783 C C . ILE A 1 103 ? 44.856 -0.300 -85.716 1.00 89.56 103 ILE A C 1
ATOM 785 O O . ILE A 1 103 ? 45.327 -1.271 -86.304 1.00 89.56 103 ILE A O 1
ATOM 789 N N . ALA A 1 104 ? 45.607 0.588 -85.069 1.00 88.62 104 ALA A N 1
ATOM 790 C CA . ALA A 1 104 ? 47.054 0.484 -84.937 1.00 88.62 104 ALA A CA 1
ATOM 791 C C . ALA A 1 104 ? 47.518 0.786 -83.506 1.00 88.62 104 ALA A C 1
ATOM 793 O O . ALA A 1 104 ? 46.810 1.403 -82.700 1.00 88.62 104 ALA A O 1
ATOM 794 N N . GLU A 1 105 ? 48.730 0.335 -83.196 1.00 86.00 105 GLU A N 1
ATOM 795 C CA . GLU A 1 105 ? 49.441 0.779 -82.006 1.00 86.00 105 GLU A CA 1
ATOM 796 C C . GLU A 1 105 ? 49.845 2.243 -82.155 1.00 86.00 105 GLU A C 1
ATOM 798 O O . GLU A 1 105 ? 50.468 2.625 -83.142 1.00 86.00 105 GLU A O 1
ATOM 803 N N . GLY A 1 106 ? 49.485 3.056 -81.169 1.00 82.81 106 GLY A N 1
ATOM 804 C CA . GLY A 1 106 ? 49.860 4.459 -81.142 1.00 82.81 106 GLY A CA 1
ATOM 805 C C . GLY A 1 106 ? 49.448 5.133 -79.844 1.00 82.81 106 GLY A C 1
ATOM 806 O O . GLY A 1 106 ? 48.501 4.707 -79.171 1.00 82.81 106 GLY A O 1
ATOM 807 N N . THR A 1 107 ? 50.174 6.186 -79.496 1.00 79.69 107 THR A N 1
ATOM 808 C CA . THR A 1 107 ? 49.851 7.105 -78.399 1.00 79.69 107 THR A CA 1
ATOM 809 C C . THR A 1 107 ? 49.536 8.488 -78.970 1.00 79.69 107 THR A C 1
ATOM 811 O O . THR A 1 107 ? 49.548 8.688 -80.184 1.00 79.69 107 THR A O 1
ATOM 814 N N . PHE A 1 108 ? 49.224 9.453 -78.103 1.00 78.75 108 PHE A N 1
ATOM 815 C CA . PHE A 1 108 ? 49.081 10.846 -78.529 1.00 78.75 108 PHE A CA 1
ATOM 816 C C . PHE A 1 108 ? 50.391 11.401 -79.123 1.00 78.75 108 PHE A C 1
ATOM 818 O O . PHE A 1 108 ? 50.344 12.138 -80.103 1.00 78.75 108 PHE A O 1
ATOM 825 N N . ASP A 1 109 ? 51.547 10.992 -78.587 1.00 76.38 109 ASP A N 1
ATOM 826 C CA . ASP A 1 109 ? 52.867 11.436 -79.057 1.00 76.38 109 ASP A CA 1
ATOM 827 C C . ASP A 1 109 ? 53.309 10.724 -80.346 1.00 76.38 109 ASP A C 1
ATOM 829 O O . ASP A 1 109 ? 53.986 11.310 -81.190 1.00 76.38 109 ASP A O 1
ATOM 833 N N . SER A 1 110 ? 52.919 9.456 -80.519 1.00 81.25 110 SER A N 1
ATOM 834 C CA . SER A 1 110 ? 53.251 8.636 -81.688 1.00 81.25 110 SER A CA 1
ATOM 835 C C . SER A 1 110 ? 51.989 8.093 -82.358 1.00 81.25 110 SER A C 1
ATOM 837 O O . SER A 1 110 ? 51.561 6.962 -82.131 1.00 81.25 110 SER A O 1
ATOM 839 N N . THR A 1 111 ? 51.384 8.912 -83.220 1.00 80.25 111 THR A N 1
ATOM 840 C CA . THR A 1 111 ? 50.129 8.553 -83.900 1.00 80.25 111 THR A CA 1
ATOM 841 C C . THR A 1 111 ? 50.324 7.756 -85.191 1.00 80.25 111 THR A C 1
ATOM 843 O O . THR A 1 111 ? 49.418 7.039 -85.604 1.00 80.25 111 THR A O 1
ATOM 846 N N . GLY A 1 112 ? 51.476 7.886 -85.861 1.00 80.06 112 GLY A N 1
ATOM 847 C CA . GLY A 1 112 ? 51.734 7.235 -87.155 1.00 80.06 112 GLY A CA 1
ATOM 848 C C . GLY A 1 112 ? 50.833 7.724 -88.302 1.00 80.06 112 GLY A C 1
ATOM 849 O O . GLY A 1 112 ? 50.720 7.053 -89.326 1.00 80.06 112 GLY A O 1
ATOM 850 N N . VAL A 1 113 ? 50.161 8.868 -88.135 1.00 83.94 113 VAL A N 1
ATOM 851 C CA . VAL A 1 113 ? 49.279 9.469 -89.145 1.00 83.94 113 VAL A CA 1
ATOM 852 C C . VAL A 1 113 ? 50.012 10.590 -89.881 1.00 83.94 113 VAL A C 1
ATOM 854 O O . VAL A 1 113 ? 50.677 11.415 -89.258 1.00 83.94 113 VAL A O 1
ATOM 857 N N . ASP A 1 114 ? 49.859 10.641 -91.205 1.00 85.25 114 ASP A N 1
ATOM 858 C CA . ASP A 1 114 ? 50.489 11.660 -92.043 1.00 85.25 114 ASP A CA 1
ATOM 859 C C . ASP A 1 114 ? 49.957 13.071 -91.744 1.00 85.25 114 ASP A C 1
ATOM 861 O O . ASP A 1 114 ? 48.775 13.286 -91.448 1.00 85.25 114 ASP A O 1
ATOM 865 N N . ASN A 1 115 ? 50.829 14.070 -91.883 1.00 80.81 115 ASN A N 1
ATOM 866 C CA . ASN A 1 115 ? 50.455 15.470 -91.701 1.00 80.81 115 ASN A CA 1
ATOM 867 C C . ASN A 1 115 ? 49.307 15.864 -92.647 1.00 80.81 115 ASN A C 1
ATOM 869 O O . ASN A 1 115 ? 49.359 15.597 -93.846 1.00 80.81 115 ASN A O 1
ATOM 873 N N . ARG A 1 116 ? 48.295 16.565 -92.111 1.00 82.19 116 ARG A N 1
ATOM 874 C CA . ARG A 1 116 ? 47.080 17.025 -92.827 1.00 82.19 116 ARG A CA 1
ATOM 875 C C . ARG A 1 116 ? 46.159 15.913 -93.351 1.00 82.19 116 ARG A C 1
ATOM 877 O O . ARG A 1 116 ? 45.262 16.201 -94.137 1.00 82.19 116 ARG A O 1
ATOM 884 N N . TRP A 1 117 ? 46.336 14.668 -92.906 1.00 86.12 117 TRP A N 1
ATOM 885 C CA . TRP A 1 117 ? 45.477 13.559 -93.330 1.00 86.12 117 TRP A CA 1
ATOM 886 C C . TRP A 1 117 ? 44.071 13.597 -92.705 1.00 86.12 117 TRP A C 1
ATOM 888 O O . TRP A 1 117 ? 43.094 13.252 -93.370 1.00 86.12 117 TRP A O 1
ATOM 898 N N . ALA A 1 118 ? 43.963 14.009 -91.437 1.00 86.00 118 ALA A N 1
ATOM 899 C CA . ALA A 1 118 ? 42.718 13.977 -90.668 1.00 86.00 118 ALA A CA 1
ATOM 900 C C . ALA A 1 118 ? 41.894 15.265 -90.827 1.00 86.00 118 ALA A C 1
ATOM 902 O O . ALA A 1 118 ? 42.415 16.365 -90.652 1.00 86.00 118 ALA A O 1
ATOM 903 N N . ASN A 1 119 ? 40.590 15.125 -91.078 1.00 86.19 119 ASN A N 1
ATOM 904 C CA . ASN A 1 119 ? 39.621 16.225 -90.999 1.00 86.19 119 ASN A CA 1
ATOM 905 C C . ASN A 1 119 ? 39.015 16.356 -89.595 1.00 86.19 119 ASN A C 1
ATOM 907 O O . ASN A 1 119 ? 38.562 17.432 -89.217 1.00 86.19 119 ASN A O 1
ATOM 911 N N . LEU A 1 120 ? 39.003 15.260 -88.832 1.00 85.81 120 LEU A N 1
ATOM 912 C CA . LEU A 1 120 ? 38.517 15.197 -87.460 1.00 85.81 120 LEU A CA 1
ATOM 913 C C . LEU A 1 120 ? 39.479 14.357 -86.620 1.00 85.81 120 LEU A C 1
ATOM 915 O O . LEU A 1 120 ? 39.825 13.240 -87.003 1.00 85.81 120 LEU A O 1
ATOM 919 N N . ILE A 1 121 ? 39.867 14.878 -85.461 1.00 87.62 121 ILE A N 1
ATOM 920 C CA . ILE A 1 121 ? 40.584 14.121 -84.435 1.00 87.62 121 ILE A CA 1
ATOM 921 C C . ILE A 1 121 ? 39.640 13.985 -83.247 1.00 87.62 121 ILE A C 1
ATOM 923 O O . ILE A 1 121 ? 39.171 14.985 -82.707 1.00 87.62 121 ILE A O 1
ATOM 927 N N . VAL A 1 122 ? 39.346 12.749 -82.860 1.00 85.69 122 VAL A N 1
ATOM 928 C CA . VAL A 1 122 ? 38.510 12.423 -81.709 1.00 85.69 122 VAL A CA 1
ATOM 929 C C . VAL A 1 122 ? 39.384 11.795 -80.640 1.00 85.69 122 VAL A C 1
ATOM 931 O O . VAL A 1 122 ? 40.160 10.884 -80.917 1.00 85.69 122 VAL A O 1
ATOM 934 N N . ILE A 1 123 ? 39.237 12.269 -79.409 1.00 85.00 123 ILE A N 1
ATOM 935 C CA . ILE A 1 123 ? 39.849 11.654 -78.237 1.00 85.00 123 ILE A CA 1
ATOM 936 C C . ILE A 1 123 ? 38.713 11.238 -77.316 1.00 85.00 123 ILE A C 1
ATOM 938 O O . ILE A 1 123 ? 38.026 12.081 -76.739 1.00 85.00 123 ILE A O 1
ATOM 942 N N . THR A 1 124 ? 38.489 9.934 -77.210 1.00 72.44 124 THR A N 1
ATOM 943 C CA . THR A 1 124 ? 37.455 9.378 -76.339 1.00 72.44 124 THR A CA 1
ATOM 944 C C . THR A 1 124 ? 38.095 8.884 -75.063 1.00 72.44 124 THR A C 1
ATOM 946 O O . THR A 1 124 ? 38.817 7.889 -75.057 1.00 72.44 124 THR A O 1
ATOM 949 N N . GLN A 1 125 ? 37.820 9.574 -73.966 1.00 66.25 125 GLN A N 1
ATOM 950 C CA . GLN A 1 125 ? 38.289 9.170 -72.653 1.00 66.25 125 GLN A CA 1
ATOM 951 C C . GLN A 1 125 ? 37.098 8.753 -71.800 1.00 66.25 125 GLN A C 1
ATOM 953 O O . GLN A 1 125 ? 36.048 9.398 -71.827 1.00 66.25 125 GLN A O 1
ATOM 958 N N . VAL A 1 126 ? 37.268 7.684 -71.018 1.00 57.69 126 VAL A N 1
ATOM 959 C CA . VAL A 1 126 ? 36.357 7.417 -69.906 1.00 57.69 126 VAL A CA 1
ATOM 960 C C . VAL A 1 126 ? 36.561 8.531 -68.905 1.00 57.69 126 VAL A C 1
ATOM 962 O O . VAL A 1 126 ? 37.587 8.610 -68.229 1.00 57.69 126 VAL A O 1
ATOM 965 N N . ARG A 1 127 ? 35.585 9.428 -68.856 1.00 45.81 127 ARG A N 1
ATOM 966 C CA . ARG A 1 127 ? 35.485 10.401 -67.789 1.00 45.81 127 ARG A CA 1
ATOM 967 C C . ARG A 1 127 ? 34.682 9.725 -66.693 1.00 45.81 127 ARG A C 1
ATOM 969 O O . ARG A 1 127 ? 33.483 9.515 -66.855 1.00 45.81 127 ARG A O 1
ATOM 976 N N . PHE A 1 128 ? 35.347 9.351 -65.605 1.00 41.94 128 PHE A N 1
ATOM 977 C CA . PHE A 1 128 ? 34.617 9.062 -64.381 1.00 41.94 128 PHE A CA 1
ATOM 978 C C . PHE A 1 128 ? 33.774 10.311 -64.040 1.00 41.94 128 PHE A C 1
ATOM 980 O O . PHE A 1 128 ? 34.250 11.436 -64.260 1.00 41.94 128 PHE A O 1
ATOM 987 N N . PRO A 1 129 ? 32.533 10.164 -63.542 1.00 40.19 129 PRO A N 1
ATOM 988 C CA . PRO A 1 129 ? 31.678 11.294 -63.148 1.00 40.19 129 PRO A CA 1
ATOM 989 C C . PRO A 1 129 ? 32.347 12.283 -62.168 1.00 40.19 129 PRO A C 1
ATOM 991 O O . PRO A 1 129 ? 31.893 13.414 -62.006 1.00 40.19 129 PRO A O 1
ATOM 994 N N . THR A 1 130 ? 33.489 11.902 -61.592 1.00 40.09 130 THR A N 1
ATOM 995 C CA . THR A 1 130 ? 34.378 12.651 -60.697 1.00 40.09 130 THR A CA 1
ATOM 996 C C . THR A 1 130 ? 34.793 14.052 -61.172 1.00 40.09 130 THR A C 1
ATOM 998 O O . THR A 1 130 ? 35.185 14.868 -60.344 1.00 40.09 130 THR A O 1
ATOM 1001 N N . PHE A 1 131 ? 34.669 14.431 -62.453 1.00 34.97 131 PHE A N 1
ATOM 1002 C CA . PHE A 1 131 ? 34.961 15.823 -62.859 1.00 34.97 131 PHE A CA 1
ATOM 1003 C C . PHE A 1 131 ? 33.876 16.841 -62.454 1.00 34.97 131 PHE A C 1
ATOM 1005 O O . PHE A 1 131 ? 34.152 18.040 -62.437 1.00 34.97 131 PHE A O 1
ATOM 1012 N N . ALA A 1 132 ? 32.677 16.388 -62.063 1.00 38.91 132 ALA A N 1
ATOM 1013 C CA . ALA A 1 132 ? 31.718 17.231 -61.342 1.00 38.91 132 ALA A CA 1
ATOM 1014 C C . ALA A 1 132 ? 32.137 17.447 -59.872 1.00 38.91 132 ALA A C 1
ATOM 1016 O O . ALA A 1 132 ? 31.818 18.480 -59.286 1.00 38.91 132 ALA A O 1
ATOM 1017 N N . TYR A 1 133 ? 32.921 16.525 -59.303 1.00 42.69 133 TYR A N 1
ATOM 1018 C CA . TYR A 1 133 ? 33.423 16.619 -57.932 1.00 42.69 133 TYR A CA 1
ATOM 1019 C C . TYR A 1 133 ? 34.501 17.709 -57.792 1.00 42.69 133 TYR A C 1
ATOM 1021 O O . TYR A 1 133 ? 34.496 18.469 -56.828 1.00 42.69 133 TYR A O 1
ATOM 1029 N N . MET A 1 134 ? 35.369 17.908 -58.791 1.00 37.69 134 MET A N 1
ATOM 1030 C CA . MET A 1 134 ? 36.432 18.925 -58.694 1.00 37.69 134 MET A CA 1
ATOM 1031 C C . MET A 1 134 ? 36.017 20.369 -59.016 1.00 37.69 134 MET A C 1
ATOM 1033 O O . MET A 1 134 ? 36.677 21.289 -58.540 1.00 37.69 134 MET A O 1
ATOM 1037 N N . HIS A 1 135 ? 34.889 20.627 -59.689 1.00 34.91 135 HIS A N 1
ATOM 1038 C CA . HIS A 1 135 ? 34.341 21.997 -59.695 1.00 34.91 135 HIS A CA 1
ATOM 1039 C C . HIS A 1 135 ? 33.694 22.379 -58.352 1.00 34.91 135 HIS A C 1
ATOM 1041 O O . HIS A 1 135 ? 33.520 23.563 -58.067 1.00 34.91 135 HIS A O 1
ATOM 1047 N N . ALA A 1 136 ? 33.410 21.402 -57.483 1.00 41.59 136 ALA A N 1
ATOM 1048 C CA . ALA A 1 136 ? 32.992 21.663 -56.110 1.00 41.59 136 ALA A CA 1
ATOM 1049 C C . ALA A 1 136 ? 34.163 22.066 -55.194 1.00 41.59 136 ALA A C 1
ATOM 1051 O O . ALA A 1 136 ? 33.909 22.633 -54.134 1.00 41.59 136 ALA A O 1
ATOM 1052 N N . HIS A 1 137 ? 35.425 21.880 -55.602 1.00 43.66 137 HIS A N 1
ATOM 1053 C CA . HIS A 1 137 ? 36.610 22.259 -54.812 1.00 43.66 137 HIS A CA 1
ATOM 1054 C C . HIS A 1 137 ? 37.023 23.737 -54.997 1.00 43.66 137 HIS A C 1
ATOM 1056 O O . HIS A 1 137 ? 38.026 24.179 -54.450 1.00 43.66 137 HIS A O 1
ATOM 1062 N N . THR A 1 138 ? 36.201 24.536 -55.692 1.00 40.22 138 THR A N 1
ATOM 1063 C CA . THR A 1 138 ? 36.236 26.017 -55.676 1.00 40.22 138 THR A CA 1
ATOM 1064 C C . THR A 1 138 ? 34.852 26.661 -55.484 1.00 40.22 138 THR A C 1
ATOM 1066 O O . THR A 1 138 ? 34.732 27.886 -55.468 1.00 40.22 138 THR A O 1
ATOM 1069 N N . GLY A 1 139 ? 33.794 25.859 -55.308 1.00 46.09 139 GLY A N 1
ATOM 1070 C CA . GLY A 1 139 ? 32.430 26.338 -55.067 1.00 46.09 139 GLY A CA 1
ATOM 1071 C C . GLY A 1 139 ? 32.126 26.497 -53.577 1.00 46.09 139 GLY A C 1
ATOM 1072 O O . GLY A 1 139 ? 32.466 25.628 -52.775 1.00 46.09 139 GLY A O 1
ATOM 1073 N N . SER A 1 140 ? 31.453 27.590 -53.207 1.00 43.59 140 SER A N 1
ATOM 1074 C CA . SER A 1 140 ? 31.027 27.866 -51.828 1.00 43.59 140 SER A CA 1
ATOM 1075 C C . SER A 1 140 ? 30.133 26.740 -51.264 1.00 43.59 140 SER A C 1
ATOM 1077 O O . SER A 1 140 ? 29.463 26.050 -52.046 1.00 43.59 140 SER A O 1
ATOM 1079 N N . PRO A 1 141 ? 30.063 26.561 -49.926 1.00 52.03 141 PRO A N 1
ATOM 1080 C CA . PRO A 1 141 ? 29.266 25.511 -49.271 1.00 52.03 141 PRO A CA 1
ATOM 1081 C C . PRO A 1 141 ? 27.815 25.426 -49.771 1.00 52.03 141 PRO A C 1
ATOM 1083 O O . PRO A 1 141 ? 27.272 24.339 -49.951 1.00 52.03 141 PRO A O 1
ATOM 1086 N N . HIS A 1 142 ? 27.214 26.569 -50.110 1.00 48.34 142 HIS A N 1
ATOM 1087 C CA . HIS A 1 142 ? 25.852 26.666 -50.641 1.00 48.34 142 HIS A CA 1
ATOM 1088 C C . HIS A 1 142 ? 25.642 25.940 -51.978 1.00 48.34 142 HIS A C 1
ATOM 1090 O O . HIS A 1 142 ? 24.575 25.379 -52.220 1.00 48.34 142 HIS A O 1
ATOM 1096 N N . THR A 1 143 ? 26.654 25.911 -52.845 1.00 52.44 143 THR A N 1
ATOM 1097 C CA . THR A 1 143 ? 26.588 25.199 -54.132 1.00 52.44 143 THR A CA 1
ATOM 1098 C C . THR A 1 143 ? 26.589 23.680 -53.944 1.00 52.44 143 THR A C 1
ATOM 1100 O O . THR A 1 143 ? 25.928 22.974 -54.703 1.00 52.44 143 THR A O 1
ATOM 1103 N N . ARG A 1 144 ? 27.283 23.182 -52.908 1.00 57.66 144 ARG A N 1
ATOM 1104 C CA . ARG A 1 144 ? 27.350 21.750 -52.564 1.00 57.66 144 ARG A CA 1
ATOM 1105 C C . ARG A 1 144 ? 26.037 21.255 -51.957 1.00 57.66 144 ARG A C 1
ATOM 1107 O O . ARG A 1 144 ? 25.520 20.232 -52.390 1.00 57.66 144 ARG A O 1
ATOM 1114 N N . VAL A 1 145 ? 25.446 22.035 -51.048 1.00 54.69 145 VAL A N 1
ATOM 1115 C CA . VAL A 1 145 ? 24.124 21.743 -50.460 1.00 54.69 145 VAL A CA 1
ATOM 1116 C C . VAL A 1 145 ? 23.035 21.711 -51.538 1.00 54.69 145 VAL A C 1
ATOM 1118 O O . VAL A 1 145 ? 22.198 20.815 -51.545 1.00 54.69 145 VAL A O 1
ATOM 1121 N N . ARG A 1 146 ? 23.080 22.622 -52.522 1.00 54.72 146 ARG A N 1
ATOM 1122 C CA . ARG A 1 146 ? 22.106 22.650 -53.626 1.00 54.72 146 ARG A CA 1
ATOM 1123 C C . ARG A 1 146 ? 22.180 21.417 -54.535 1.00 54.72 146 ARG A C 1
ATOM 1125 O O . ARG A 1 146 ? 21.148 20.967 -55.021 1.00 54.72 146 ARG A O 1
ATOM 1132 N N . ALA A 1 147 ? 23.372 20.861 -54.759 1.00 54.41 147 ALA A N 1
ATOM 1133 C CA . ALA A 1 147 ? 23.546 19.637 -55.547 1.00 54.41 147 ALA A CA 1
ATOM 1134 C C . ALA A 1 147 ? 22.981 18.390 -54.840 1.00 54.41 147 ALA A C 1
ATOM 1136 O O . ALA A 1 147 ? 22.572 17.441 -55.508 1.00 54.41 147 ALA A O 1
ATOM 1137 N N . LEU A 1 148 ? 22.925 18.417 -53.507 1.00 59.19 148 LEU A N 1
ATOM 1138 C CA . LEU A 1 148 ? 22.360 17.371 -52.649 1.00 59.19 148 LEU A CA 1
ATOM 1139 C C . LEU A 1 148 ? 20.922 17.679 -52.200 1.00 59.19 148 LEU A C 1
ATOM 1141 O O . LEU A 1 148 ? 20.385 16.973 -51.348 1.00 59.19 148 LEU A O 1
ATOM 1145 N N . GLY A 1 149 ? 20.290 18.706 -52.774 1.00 59.12 149 GLY A N 1
ATOM 1146 C CA . GLY A 1 149 ? 18.896 19.057 -52.518 1.00 59.12 149 GLY A CA 1
ATOM 1147 C C . GLY A 1 149 ? 17.911 18.049 -53.119 1.00 59.12 149 GLY A C 1
ATOM 1148 O O . GLY A 1 149 ? 18.236 17.310 -54.051 1.00 59.12 149 GLY A O 1
ATOM 1149 N N . GLN A 1 150 ? 16.681 18.045 -52.599 1.00 57.69 150 GLN A N 1
ATOM 1150 C CA . GLN A 1 150 ? 15.607 17.133 -53.023 1.00 57.69 150 GLN A CA 1
ATOM 1151 C C . GLN A 1 150 ? 15.232 17.267 -54.514 1.00 57.69 150 GLN A C 1
ATOM 1153 O O . GLN A 1 150 ? 14.724 16.316 -55.100 1.00 57.69 150 GLN A O 1
ATOM 1158 N N . ASP A 1 151 ? 15.552 18.400 -55.144 1.00 55.72 151 ASP A N 1
ATOM 1159 C CA . ASP A 1 151 ? 15.258 18.687 -56.555 1.00 55.72 151 ASP A CA 1
ATOM 1160 C C . ASP A 1 151 ? 16.143 17.908 -57.553 1.00 55.72 151 ASP A C 1
ATOM 1162 O O . ASP A 1 151 ? 15.896 17.933 -58.762 1.00 55.72 151 ASP A O 1
ATOM 1166 N N . ASN A 1 152 ? 17.201 17.230 -57.088 1.00 61.94 152 ASN A N 1
ATOM 1167 C CA . ASN A 1 152 ? 18.146 16.535 -57.960 1.00 61.94 152 ASN A CA 1
ATOM 1168 C C . ASN A 1 152 ? 17.762 15.062 -58.187 1.00 61.94 152 ASN A C 1
ATOM 1170 O O . ASN A 1 152 ? 17.884 14.217 -57.301 1.00 61.94 152 ASN A O 1
ATOM 1174 N N . MET A 1 153 ? 17.402 14.724 -59.428 1.00 53.88 153 MET A N 1
ATOM 1175 C CA . MET A 1 153 ? 17.079 13.353 -59.856 1.00 53.88 153 MET A CA 1
ATOM 1176 C C . MET A 1 153 ? 18.226 12.340 -59.690 1.00 53.88 153 MET A C 1
ATOM 1178 O O . MET A 1 153 ? 17.971 11.144 -59.582 1.00 53.88 153 MET A O 1
ATOM 1182 N N . HIS A 1 154 ? 19.479 12.802 -59.635 1.00 55.56 154 HIS A N 1
ATOM 1183 C CA . HIS A 1 154 ? 20.661 11.950 -59.465 1.00 55.56 154 HIS A CA 1
ATOM 1184 C C . HIS A 1 154 ? 21.206 11.941 -58.031 1.00 55.56 154 HIS A C 1
ATOM 1186 O O . HIS A 1 154 ? 22.276 11.382 -57.801 1.00 55.56 154 HIS A O 1
ATOM 1192 N N . ARG A 1 155 ? 20.486 12.527 -57.059 1.00 62.59 155 ARG A N 1
ATOM 1193 C CA . ARG A 1 155 ? 20.921 12.663 -55.656 1.00 62.59 155 ARG A CA 1
ATOM 1194 C C . ARG A 1 155 ? 21.434 11.346 -55.065 1.00 62.59 155 ARG A C 1
ATOM 1196 O O . ARG A 1 155 ? 22.556 11.324 -54.583 1.00 62.59 155 ARG A O 1
ATOM 1203 N N . ARG A 1 156 ? 20.662 10.257 -55.192 1.00 62.09 156 ARG A N 1
ATOM 1204 C CA . ARG A 1 156 ? 21.030 8.922 -54.675 1.00 62.09 156 ARG A CA 1
ATOM 1205 C C . ARG A 1 156 ? 22.283 8.342 -55.335 1.00 62.09 156 ARG A C 1
ATOM 1207 O O . ARG A 1 156 ? 23.188 7.882 -54.664 1.00 62.09 156 ARG A O 1
ATOM 1214 N N . GLN A 1 157 ? 22.385 8.436 -56.660 1.00 60.47 157 GLN A N 1
ATOM 1215 C CA . GLN A 1 157 ? 23.578 7.962 -57.376 1.00 60.47 157 GLN A CA 1
ATOM 1216 C C . GLN A 1 157 ? 24.831 8.750 -56.980 1.00 60.47 157 GLN A C 1
ATOM 1218 O O . GLN A 1 157 ? 25.932 8.206 -56.979 1.00 60.47 157 GLN A O 1
ATOM 1223 N N . LEU A 1 158 ? 24.661 10.033 -56.658 1.00 60.09 158 LEU A N 1
ATOM 1224 C CA . LEU A 1 158 ? 25.739 10.910 -56.231 1.00 60.09 158 LEU A CA 1
ATOM 1225 C C . LEU A 1 158 ? 26.169 10.609 -54.788 1.00 60.09 158 LEU A C 1
ATOM 1227 O O . LEU A 1 158 ? 27.366 10.537 -54.535 1.00 60.09 158 LEU A O 1
ATOM 1231 N N . THR A 1 159 ? 25.227 10.372 -53.869 1.00 65.06 159 THR A N 1
ATOM 1232 C CA . THR A 1 159 ? 25.532 9.951 -52.491 1.00 65.06 159 THR A CA 1
ATOM 1233 C C . THR A 1 159 ? 26.205 8.581 -52.453 1.00 65.06 159 THR A C 1
ATOM 1235 O O . THR A 1 159 ? 27.263 8.456 -51.840 1.00 65.06 159 THR A O 1
ATOM 1238 N N . ASP A 1 160 ? 25.693 7.600 -53.201 1.00 62.66 160 ASP A N 1
ATOM 1239 C CA . ASP A 1 160 ? 26.262 6.246 -53.258 1.00 62.66 160 ASP A CA 1
ATOM 1240 C C . ASP A 1 160 ? 27.703 6.264 -53.791 1.00 62.66 160 ASP A C 1
ATOM 1242 O O . ASP A 1 160 ? 28.578 5.555 -53.298 1.00 62.66 160 ASP A O 1
ATOM 1246 N N . GLN A 1 161 ? 27.990 7.117 -54.781 1.00 59.44 161 GLN A N 1
ATOM 1247 C CA . GLN A 1 161 ? 29.343 7.266 -55.324 1.00 59.44 161 GLN A CA 1
ATOM 1248 C C . GLN A 1 161 ? 30.299 7.987 -54.370 1.00 59.44 161 GLN A C 1
ATOM 1250 O O . GLN A 1 161 ? 31.472 7.607 -54.298 1.00 59.44 161 GLN A O 1
ATOM 1255 N N . ILE A 1 162 ? 29.820 8.996 -53.632 1.00 64.62 162 ILE A N 1
ATOM 1256 C CA . ILE A 1 162 ? 30.621 9.663 -52.596 1.00 64.62 162 ILE A CA 1
ATOM 1257 C C . ILE A 1 162 ? 31.026 8.639 -51.531 1.00 64.62 162 ILE A C 1
ATOM 1259 O O . ILE A 1 162 ? 32.204 8.551 -51.184 1.00 64.62 162 ILE A O 1
ATOM 1263 N N . ILE A 1 163 ? 30.076 7.818 -51.082 1.00 62.50 163 ILE A N 1
ATOM 1264 C CA . ILE A 1 163 ? 30.310 6.838 -50.023 1.00 62.50 163 ILE A CA 1
ATOM 1265 C C . ILE A 1 163 ? 31.195 5.677 -50.503 1.00 62.50 163 ILE A C 1
ATOM 1267 O O . ILE A 1 163 ? 32.111 5.263 -49.795 1.00 62.50 163 ILE A O 1
ATOM 1271 N N . ALA A 1 164 ? 30.952 5.146 -51.705 1.00 57.56 164 ALA A N 1
ATOM 1272 C CA . ALA A 1 164 ? 31.654 3.963 -52.206 1.00 57.56 164 ALA A CA 1
ATOM 1273 C C . ALA A 1 164 ? 33.044 4.251 -52.798 1.00 57.56 164 ALA A C 1
ATOM 1275 O O . ALA A 1 164 ? 33.869 3.344 -52.854 1.00 57.56 164 ALA A O 1
ATOM 1276 N N . THR A 1 165 ? 33.301 5.475 -53.278 1.00 57.47 165 THR A N 1
ATOM 1277 C CA . THR A 1 165 ? 34.508 5.774 -54.080 1.00 57.47 165 THR A CA 1
ATOM 1278 C C . THR A 1 165 ? 35.304 6.964 -53.554 1.00 57.47 165 THR A C 1
ATOM 1280 O O . THR A 1 165 ? 36.523 6.884 -53.464 1.00 57.47 165 THR A O 1
ATOM 1283 N N . ALA A 1 166 ? 34.642 8.064 -53.178 1.00 55.31 166 ALA A N 1
ATOM 1284 C CA . ALA A 1 166 ? 35.348 9.285 -52.782 1.00 55.31 166 ALA A CA 1
ATOM 1285 C C . ALA A 1 166 ? 35.943 9.202 -51.365 1.00 55.31 166 ALA A C 1
ATOM 1287 O O . ALA A 1 166 ? 36.998 9.778 -51.120 1.00 55.31 166 ALA A O 1
ATOM 1288 N N . LEU A 1 167 ? 35.298 8.476 -50.445 1.00 60.34 167 LEU A N 1
ATOM 1289 C CA . LEU A 1 167 ? 35.806 8.283 -49.081 1.00 60.34 167 LEU A CA 1
ATOM 1290 C C . LEU A 1 167 ? 37.063 7.396 -49.012 1.00 60.34 167 LEU A C 1
ATOM 1292 O O . LEU A 1 167 ? 38.016 7.824 -48.365 1.00 60.34 167 LEU A O 1
ATOM 1296 N N . PRO A 1 168 ? 37.134 6.222 -49.680 1.00 57.88 168 PRO A N 1
ATOM 1297 C CA . PRO A 1 168 ? 38.338 5.384 -49.646 1.00 57.88 168 PRO A CA 1
ATOM 1298 C C . PRO A 1 168 ? 39.539 6.000 -50.375 1.00 57.88 168 PRO A C 1
ATOM 1300 O O . PRO A 1 168 ? 40.682 5.697 -50.044 1.00 57.88 168 PRO A O 1
ATOM 1303 N N . GLU A 1 169 ? 39.288 6.839 -51.387 1.00 53.44 169 GLU A N 1
ATOM 1304 C CA . GLU A 1 169 ? 40.338 7.519 -52.157 1.00 53.44 169 GLU A CA 1
ATOM 1305 C C . GLU A 1 169 ? 40.799 8.840 -51.524 1.00 53.44 169 GLU A C 1
ATOM 1307 O O . GLU A 1 169 ? 41.864 9.345 -51.888 1.00 53.44 169 GLU A O 1
ATOM 1312 N N . SER A 1 170 ? 40.028 9.415 -50.593 1.00 57.84 170 SER A N 1
ATOM 1313 C CA . SER A 1 170 ? 40.433 10.644 -49.914 1.00 57.84 170 SER A CA 1
ATOM 1314 C C . SER A 1 170 ? 41.604 10.363 -48.979 1.00 57.84 170 SER A C 1
ATOM 1316 O O . SER A 1 170 ? 41.591 9.404 -48.213 1.00 57.84 170 SER A O 1
ATOM 1318 N N . THR A 1 171 ? 42.613 11.229 -49.026 1.00 54.97 171 THR A N 1
ATOM 1319 C CA . THR A 1 171 ? 43.747 11.259 -48.090 1.00 54.97 171 THR A CA 1
ATOM 1320 C C . THR A 1 171 ? 43.712 12.484 -47.173 1.00 54.97 171 THR A C 1
ATOM 1322 O O . THR A 1 171 ? 44.526 12.564 -46.255 1.00 54.97 171 THR A O 1
ATOM 1325 N N . ASP A 1 172 ? 42.798 13.437 -47.412 1.00 55.84 172 ASP A N 1
ATOM 1326 C CA . ASP A 1 172 ? 42.697 14.702 -46.674 1.00 55.84 172 ASP A CA 1
ATOM 1327 C C . ASP A 1 172 ? 41.556 14.657 -45.626 1.00 55.84 172 ASP A C 1
ATOM 1329 O O . ASP A 1 172 ? 40.388 14.461 -45.987 1.00 55.84 172 ASP A O 1
ATOM 1333 N N . PRO A 1 173 ? 41.863 14.830 -44.325 1.00 57.78 173 PRO A N 1
ATOM 1334 C CA . PRO A 1 173 ? 40.869 14.856 -43.251 1.00 57.78 173 PRO A CA 1
ATOM 1335 C C . PRO A 1 173 ? 39.858 16.007 -43.350 1.00 57.78 173 PRO A C 1
ATOM 1337 O O . PRO A 1 173 ? 38.711 15.853 -42.917 1.00 57.78 173 PRO A O 1
ATOM 1340 N N . ASP A 1 174 ? 40.260 17.158 -43.895 1.00 57.09 174 ASP A N 1
ATOM 1341 C CA . ASP A 1 174 ? 39.398 18.341 -43.960 1.00 57.09 174 ASP A CA 1
ATOM 1342 C C . ASP A 1 174 ? 38.304 18.176 -45.031 1.00 57.09 174 ASP A C 1
ATOM 1344 O O . ASP A 1 174 ? 37.170 18.626 -44.841 1.00 57.09 174 ASP A O 1
ATOM 1348 N N . ASP A 1 175 ? 38.579 17.437 -46.108 1.00 58.56 175 ASP A N 1
ATOM 1349 C CA . ASP A 1 175 ? 37.595 17.130 -47.154 1.00 58.56 175 ASP A CA 1
ATOM 1350 C C . ASP A 1 175 ? 36.492 16.188 -46.653 1.00 58.56 175 ASP A C 1
ATOM 1352 O O . ASP A 1 175 ? 35.305 16.380 -46.952 1.00 58.56 175 ASP A O 1
ATOM 1356 N N . VAL A 1 176 ? 36.858 15.211 -45.820 1.00 62.44 176 VAL A N 1
ATOM 1357 C CA . VAL A 1 176 ? 35.905 14.315 -45.149 1.00 62.44 176 VAL A CA 1
ATOM 1358 C C . VAL A 1 176 ? 35.018 15.108 -44.182 1.00 62.44 176 VAL A C 1
ATOM 1360 O O . VAL A 1 176 ? 33.795 14.949 -44.175 1.00 62.44 176 VAL A O 1
ATOM 1363 N N . PHE A 1 177 ? 35.610 16.035 -43.424 1.00 58.75 177 PHE A N 1
ATOM 1364 C CA . PHE A 1 177 ? 34.894 16.898 -42.484 1.00 58.75 177 PHE A CA 1
ATOM 1365 C C . PHE A 1 177 ? 33.899 17.839 -43.177 1.00 58.75 177 PHE A C 1
ATOM 1367 O O . PHE A 1 177 ? 32.757 17.990 -42.732 1.00 58.75 177 PHE A O 1
ATOM 1374 N N . VAL A 1 178 ? 34.295 18.467 -44.288 1.00 64.12 178 VAL A N 1
ATOM 1375 C CA . VAL A 1 178 ? 33.385 19.333 -45.048 1.00 64.12 178 VAL A CA 1
ATOM 1376 C C . VAL A 1 178 ? 32.265 18.515 -45.695 1.00 64.12 178 VAL A C 1
ATOM 1378 O O . VAL A 1 178 ? 31.128 18.982 -45.731 1.00 64.12 178 VAL A O 1
ATOM 1381 N N . THR A 1 179 ? 32.544 17.291 -46.148 1.00 64.75 179 THR A N 1
ATOM 1382 C CA . THR A 1 179 ? 31.523 16.384 -46.701 1.00 64.75 179 THR A CA 1
ATOM 1383 C C . THR A 1 179 ? 30.491 15.989 -45.643 1.00 64.75 179 THR A C 1
ATOM 1385 O O . THR A 1 179 ? 29.293 16.121 -45.892 1.00 64.75 179 THR A O 1
ATOM 1388 N N . GLY A 1 180 ? 30.930 15.636 -44.429 1.00 64.88 180 GLY A N 1
ATOM 1389 C CA . GLY A 1 180 ? 30.032 15.361 -43.301 1.00 64.88 180 GLY A CA 1
ATOM 1390 C C . GLY A 1 180 ? 29.146 16.559 -42.937 1.00 64.88 180 GLY A C 1
ATOM 1391 O O . GLY A 1 180 ? 27.933 16.417 -42.787 1.00 64.88 180 GLY A O 1
ATOM 1392 N N . LYS A 1 181 ? 29.711 17.776 -42.901 1.00 58.97 181 LYS A N 1
ATOM 1393 C CA . LYS A 1 181 ? 28.927 19.008 -42.689 1.00 58.97 181 LYS A CA 1
ATOM 1394 C C . LYS A 1 181 ? 27.901 19.264 -43.786 1.00 58.97 181 LYS A C 1
ATOM 1396 O O . LYS A 1 181 ? 26.804 19.735 -43.501 1.00 58.97 181 LYS A O 1
ATOM 1401 N N . VAL A 1 182 ? 28.255 18.986 -45.037 1.00 64.00 182 VAL A N 1
ATOM 1402 C CA . VAL A 1 182 ? 27.344 19.156 -46.171 1.00 64.00 182 VAL A CA 1
ATOM 1403 C C . VAL A 1 182 ? 26.191 18.149 -46.101 1.00 64.00 182 VAL A C 1
ATOM 1405 O O . VAL A 1 182 ? 25.067 18.539 -46.399 1.00 64.00 182 VAL A O 1
ATOM 1408 N N . PHE A 1 183 ? 26.424 16.907 -45.665 1.00 68.44 183 PHE A N 1
ATOM 1409 C CA . PHE A 1 183 ? 25.354 15.924 -45.443 1.00 68.44 183 PHE A CA 1
ATOM 1410 C C . PHE A 1 183 ? 24.428 16.299 -44.283 1.00 68.44 183 PHE A C 1
ATOM 1412 O O . PHE A 1 183 ? 23.212 16.215 -44.445 1.00 68.44 183 PHE A O 1
ATOM 1419 N N . LEU A 1 184 ? 24.975 16.819 -43.178 1.00 62.97 184 LEU A N 1
ATOM 1420 C CA . LEU A 1 184 ? 24.174 17.353 -42.071 1.00 62.97 184 LEU A CA 1
ATOM 1421 C C . LEU A 1 184 ? 23.304 18.542 -42.522 1.00 62.97 184 LEU A C 1
ATOM 1423 O O . LEU A 1 184 ? 22.116 18.599 -42.233 1.00 62.97 184 LEU A O 1
ATOM 1427 N N . MET A 1 185 ? 23.874 19.475 -43.292 1.00 59.22 185 MET A N 1
ATOM 1428 C CA . MET A 1 185 ? 23.144 20.628 -43.840 1.00 59.22 185 MET A CA 1
ATOM 1429 C C . MET A 1 185 ? 22.121 20.261 -44.926 1.00 59.22 185 MET A C 1
ATOM 1431 O O . MET A 1 185 ? 21.210 21.044 -45.188 1.00 59.22 185 MET A O 1
ATOM 1435 N N . ALA A 1 186 ? 22.295 19.119 -45.594 1.00 64.94 186 ALA A N 1
ATOM 1436 C CA . ALA A 1 186 ? 21.413 18.629 -46.652 1.00 64.94 186 ALA A CA 1
ATOM 1437 C C . ALA A 1 186 ? 20.341 17.645 -46.148 1.00 64.94 186 ALA A C 1
ATOM 1439 O O . ALA A 1 186 ? 19.629 17.072 -46.978 1.00 64.94 186 ALA A O 1
ATOM 1440 N N . ASP A 1 187 ? 20.231 17.467 -44.825 1.00 62.56 187 ASP A N 1
ATOM 1441 C CA . ASP A 1 187 ? 19.262 16.591 -44.157 1.00 62.56 187 ASP A CA 1
ATOM 1442 C C . ASP A 1 187 ? 19.323 15.145 -44.695 1.00 62.56 187 ASP A C 1
ATOM 1444 O O . ASP A 1 187 ? 18.327 14.551 -45.111 1.00 62.56 187 ASP A O 1
ATOM 1448 N N . LEU A 1 188 ? 20.550 14.610 -44.780 1.00 66.06 188 LEU A N 1
ATOM 1449 C CA . LEU A 1 188 ? 20.875 13.243 -45.215 1.00 66.06 188 LEU A CA 1
ATOM 1450 C C . LEU A 1 188 ? 21.503 12.446 -44.054 1.00 66.06 188 LEU A C 1
ATOM 1452 O O . LEU A 1 188 ? 22.711 12.190 -44.063 1.00 66.06 188 LEU A O 1
ATOM 1456 N N . PRO A 1 189 ? 20.725 12.102 -43.011 1.00 62.56 189 PRO A N 1
ATOM 1457 C CA . PRO A 1 189 ? 21.257 11.457 -41.814 1.00 62.56 189 PRO A CA 1
ATOM 1458 C C . PRO A 1 189 ? 21.681 10.002 -42.051 1.00 62.56 189 PRO A C 1
ATOM 1460 O O . PRO A 1 189 ? 22.660 9.560 -41.461 1.00 62.56 189 PRO A O 1
ATOM 1463 N N . ILE A 1 190 ? 20.998 9.267 -42.934 1.00 64.00 190 ILE A N 1
ATOM 1464 C CA . ILE A 1 190 ? 21.280 7.846 -43.209 1.00 64.00 190 ILE A CA 1
ATOM 1465 C C . ILE A 1 190 ? 22.647 7.703 -43.889 1.00 64.00 190 ILE A C 1
ATOM 1467 O O . ILE A 1 190 ? 23.501 6.935 -43.457 1.00 64.00 190 ILE A O 1
ATOM 1471 N N . GLU A 1 191 ? 22.884 8.512 -44.915 1.00 67.25 191 GLU A N 1
ATOM 1472 C CA . GLU A 1 191 ? 24.130 8.554 -45.676 1.00 67.25 191 GLU A CA 1
ATOM 1473 C C . GLU A 1 191 ? 25.299 9.096 -44.836 1.00 67.25 191 GLU A C 1
ATOM 1475 O O . GLU A 1 191 ? 26.445 8.674 -45.005 1.00 67.25 191 GLU A O 1
ATOM 1480 N N . LEU A 1 192 ? 25.018 10.011 -43.898 1.00 66.44 192 LEU A N 1
ATOM 1481 C CA . LEU A 1 192 ? 25.992 10.483 -42.914 1.00 66.44 192 LEU A CA 1
ATOM 1482 C C . LEU A 1 192 ? 26.384 9.369 -41.935 1.00 66.44 192 LEU A C 1
ATOM 1484 O O . LEU A 1 192 ? 27.565 9.237 -41.620 1.00 66.44 192 LEU A O 1
ATOM 1488 N N . ILE A 1 193 ? 25.421 8.567 -41.475 1.00 63.50 193 ILE A N 1
ATOM 1489 C CA . ILE A 1 193 ? 25.675 7.425 -40.590 1.00 63.50 193 ILE A CA 1
ATOM 1490 C C . ILE A 1 193 ? 26.511 6.366 -41.314 1.00 63.50 193 ILE A C 1
ATOM 1492 O O . ILE A 1 193 ? 27.500 5.923 -40.746 1.00 63.50 193 ILE A O 1
ATOM 1496 N N . GLU A 1 194 ? 26.211 6.033 -42.573 1.00 65.94 194 GLU A N 1
ATOM 1497 C CA . GLU A 1 194 ? 27.006 5.069 -43.356 1.00 65.94 194 GLU A CA 1
ATOM 1498 C C . GLU A 1 194 ? 28.449 5.563 -43.606 1.00 65.94 194 GLU A C 1
ATOM 1500 O O . GLU A 1 194 ? 29.415 4.796 -43.546 1.00 65.94 194 GLU A O 1
ATOM 1505 N N . LEU A 1 195 ? 28.623 6.870 -43.844 1.00 67.75 195 LEU A N 1
ATOM 1506 C CA . LEU A 1 195 ? 29.941 7.509 -43.935 1.00 67.75 195 LEU A CA 1
ATOM 1507 C C . LEU A 1 195 ? 30.700 7.406 -42.605 1.00 67.75 195 LEU A C 1
ATOM 1509 O O . LEU A 1 195 ? 31.889 7.077 -42.591 1.00 67.75 195 LEU A O 1
ATOM 1513 N N . LEU A 1 196 ? 30.027 7.693 -41.489 1.00 62.44 196 LEU A N 1
ATOM 1514 C CA . LEU A 1 196 ? 30.622 7.626 -40.159 1.00 62.44 196 LEU A CA 1
ATOM 1515 C C . LEU A 1 196 ? 30.944 6.183 -39.770 1.00 62.44 196 LEU A C 1
ATOM 1517 O O . LEU A 1 196 ? 32.012 5.949 -39.221 1.00 62.44 196 LEU A O 1
ATOM 1521 N N . GLU A 1 197 ? 30.094 5.216 -40.105 1.00 62.56 197 GLU A N 1
ATOM 1522 C CA . GLU A 1 197 ? 30.324 3.789 -39.889 1.00 62.56 197 GLU A CA 1
ATOM 1523 C C . GLU A 1 197 ? 31.646 3.352 -40.532 1.00 62.56 197 GLU A C 1
ATOM 1525 O O . GLU A 1 197 ? 32.530 2.852 -39.836 1.00 62.56 197 GLU A O 1
ATOM 1530 N N . LYS A 1 198 ? 31.840 3.645 -41.825 1.00 61.88 198 LYS A N 1
ATOM 1531 C CA . LYS A 1 198 ? 33.073 3.303 -42.556 1.00 61.88 198 LYS A CA 1
ATOM 1532 C C . LYS A 1 198 ? 34.313 3.986 -41.974 1.00 61.88 198 LYS A C 1
ATOM 1534 O O . LYS A 1 198 ? 35.355 3.352 -41.847 1.00 61.88 198 LYS A O 1
ATOM 1539 N N . LEU A 1 199 ? 34.203 5.244 -41.543 1.00 61.09 199 LEU A N 1
ATOM 1540 C CA . LEU A 1 199 ? 35.312 5.972 -40.908 1.00 61.09 199 LEU A CA 1
ATOM 1541 C C . LEU A 1 199 ? 35.635 5.492 -39.483 1.00 61.09 199 LEU A C 1
ATOM 1543 O O . LEU A 1 199 ? 36.777 5.611 -39.041 1.00 61.09 199 LEU A O 1
ATOM 1547 N N . ILE A 1 200 ? 34.633 4.998 -38.750 1.00 57.16 200 ILE A N 1
ATOM 1548 C CA . ILE A 1 200 ? 34.728 4.606 -37.337 1.00 57.16 200 ILE A CA 1
ATOM 1549 C C . ILE A 1 200 ? 35.119 3.128 -37.188 1.00 57.16 200 ILE A C 1
ATOM 1551 O O . ILE A 1 200 ? 35.777 2.791 -36.197 1.00 57.16 200 ILE A O 1
ATOM 1555 N N . LEU A 1 201 ? 34.706 2.250 -38.108 1.00 53.78 201 LEU A N 1
ATOM 1556 C CA . LEU A 1 201 ? 34.976 0.806 -38.069 1.00 53.78 201 LEU A CA 1
ATOM 1557 C C . LEU A 1 201 ? 36.255 0.399 -38.807 1.00 53.78 201 LEU A C 1
ATOM 1559 O O . LEU A 1 201 ? 36.906 -0.551 -38.369 1.00 53.78 201 LEU A O 1
ATOM 1563 N N . GLU A 1 202 ? 36.660 1.102 -39.868 1.00 54.09 202 GLU A N 1
ATOM 1564 C CA . GLU A 1 202 ? 37.922 0.807 -40.553 1.00 54.09 202 GLU A CA 1
ATOM 1565 C C . GLU A 1 202 ? 39.091 1.574 -39.905 1.00 54.09 202 GLU A C 1
ATOM 1567 O O . GLU A 1 202 ? 38.957 2.765 -39.609 1.00 54.09 202 GLU A O 1
ATOM 1572 N N . PRO A 1 203 ? 40.258 0.935 -39.669 1.00 47.44 203 PRO A N 1
ATOM 1573 C CA . PRO A 1 203 ? 41.453 1.602 -39.156 1.00 47.44 203 PRO A CA 1
ATOM 1574 C C . PRO A 1 203 ? 42.030 2.516 -40.246 1.00 47.44 203 PRO A C 1
ATOM 1576 O O . PRO A 1 203 ? 42.961 2.162 -40.966 1.00 47.44 203 PRO A O 1
ATOM 1579 N N . SER A 1 204 ? 41.416 3.680 -40.412 1.00 55.12 204 SER A N 1
ATOM 1580 C CA . SER A 1 204 ? 41.769 4.670 -41.419 1.00 55.12 204 SER A CA 1
ATOM 1581 C C . SER A 1 204 ? 42.794 5.672 -40.857 1.00 55.12 204 SER A C 1
ATOM 1583 O O . SER A 1 204 ? 42.834 5.901 -39.646 1.00 55.12 204 SER A O 1
ATOM 1585 N N . PRO A 1 205 ? 43.614 6.326 -41.704 1.00 53.50 205 PRO A N 1
ATOM 1586 C CA . PRO A 1 205 ? 44.605 7.330 -41.279 1.00 53.50 205 PRO A CA 1
ATOM 1587 C C . PRO A 1 205 ? 43.989 8.605 -40.662 1.00 53.50 205 PRO A C 1
ATOM 1589 O O . PRO A 1 205 ? 44.698 9.561 -40.348 1.00 53.50 205 PRO A O 1
ATOM 1592 N N . PHE A 1 206 ? 42.665 8.641 -40.497 1.00 52.91 206 PHE A N 1
ATOM 1593 C CA . PHE A 1 206 ? 41.889 9.799 -40.074 1.00 52.91 206 PHE A CA 1
ATOM 1594 C C . PHE A 1 206 ? 41.575 9.832 -38.573 1.00 52.91 206 PHE A C 1
ATOM 1596 O O . PHE A 1 206 ? 41.166 10.885 -38.078 1.00 52.91 206 PHE A O 1
ATOM 1603 N N . SER A 1 207 ? 41.811 8.736 -37.840 1.00 54.25 207 SER A N 1
ATOM 1604 C CA . SER A 1 207 ? 41.492 8.592 -36.407 1.00 54.25 207 SER A CA 1
ATOM 1605 C C . SER A 1 207 ? 42.205 9.591 -35.485 1.00 54.25 207 SER A C 1
ATOM 1607 O O . SER A 1 207 ? 41.699 9.907 -34.405 1.00 54.25 207 SER A O 1
ATOM 1609 N N . ASP A 1 208 ? 43.349 10.127 -35.918 1.00 52.03 208 ASP A N 1
ATOM 1610 C CA . ASP A 1 208 ? 44.213 10.999 -35.110 1.00 52.03 208 ASP A CA 1
ATOM 1611 C C . ASP A 1 208 ? 43.938 12.504 -35.305 1.00 52.03 208 ASP A C 1
ATOM 1613 O O . ASP A 1 208 ? 44.552 13.351 -34.649 1.00 52.03 208 ASP A O 1
ATOM 1617 N N . ASN A 1 209 ? 43.008 12.880 -36.191 1.00 57.72 209 ASN A N 1
ATOM 1618 C CA . ASN A 1 209 ? 42.748 14.288 -36.488 1.00 57.72 209 ASN A CA 1
ATOM 1619 C C . ASN A 1 209 ? 41.855 14.959 -35.444 1.00 57.72 209 ASN A C 1
ATOM 1621 O O . ASN A 1 209 ? 40.693 14.596 -35.269 1.00 57.72 209 ASN A O 1
ATOM 1625 N N . ARG A 1 210 ? 42.357 16.041 -34.834 1.00 54.09 210 ARG A N 1
ATOM 1626 C CA . ARG A 1 210 ? 41.620 16.861 -33.852 1.00 54.09 210 ARG A CA 1
ATOM 1627 C C . ARG A 1 210 ? 40.281 17.397 -34.371 1.00 54.09 210 ARG A C 1
ATOM 1629 O O . ARG A 1 210 ? 39.335 17.468 -33.599 1.00 54.09 210 ARG A O 1
ATOM 1636 N N . ASN A 1 211 ? 40.177 17.768 -35.649 1.00 53.66 211 ASN A N 1
ATOM 1637 C CA . ASN A 1 211 ? 38.936 18.317 -36.218 1.00 53.66 211 ASN A CA 1
ATOM 1638 C C . ASN A 1 211 ? 37.845 17.246 -36.380 1.00 53.66 211 ASN A C 1
ATOM 1640 O O . ASN A 1 211 ? 36.684 17.508 -36.070 1.00 53.66 211 ASN A O 1
ATOM 1644 N N . LEU A 1 212 ? 38.225 16.033 -36.794 1.00 54.44 212 LEU A N 1
ATOM 1645 C CA . LEU A 1 212 ? 37.321 14.884 -36.878 1.00 54.44 212 LEU A CA 1
ATOM 1646 C C . LEU A 1 212 ? 36.960 14.368 -35.482 1.00 54.44 212 LEU A C 1
ATOM 1648 O O . LEU A 1 212 ? 35.789 14.132 -35.221 1.00 54.44 212 LEU A O 1
ATOM 1652 N N . GLN A 1 213 ? 37.914 14.320 -34.546 1.00 52.75 213 GLN A N 1
ATOM 1653 C CA . GLN A 1 213 ? 37.628 14.015 -33.140 1.00 52.75 213 GLN A CA 1
ATOM 1654 C C . GLN A 1 213 ? 36.700 15.048 -32.491 1.00 52.75 213 GLN A C 1
ATOM 1656 O O . GLN A 1 213 ? 35.867 14.673 -31.676 1.00 52.75 213 GLN A O 1
ATOM 1661 N N . ASN A 1 214 ? 36.796 16.330 -32.855 1.00 52.41 214 ASN A N 1
ATOM 1662 C CA . ASN A 1 214 ? 35.883 17.364 -32.365 1.00 52.41 214 ASN A CA 1
ATOM 1663 C C . ASN A 1 214 ? 34.481 17.253 -32.987 1.00 52.41 214 ASN A C 1
ATOM 1665 O O . ASN A 1 214 ? 33.510 17.486 -32.275 1.00 52.41 214 ASN A O 1
ATOM 1669 N N . LEU A 1 215 ? 34.362 16.874 -34.268 1.00 50.03 215 LEU A N 1
ATOM 1670 C CA . LEU A 1 215 ? 33.067 16.575 -34.901 1.00 50.03 215 LEU A CA 1
ATOM 1671 C C . LEU A 1 215 ? 32.420 15.333 -34.280 1.00 50.03 215 LEU A C 1
ATOM 1673 O O . LEU A 1 215 ? 31.230 15.333 -33.993 1.00 50.03 215 LEU A O 1
ATOM 1677 N N . MET A 1 216 ? 33.224 14.298 -34.029 1.00 50.88 216 MET A N 1
ATOM 1678 C CA . MET A 1 216 ? 32.788 13.103 -33.321 1.00 50.88 216 MET A CA 1
ATOM 1679 C C . MET A 1 216 ? 32.341 13.503 -31.909 1.00 50.88 216 MET A C 1
ATOM 1681 O O . MET A 1 216 ? 31.186 13.322 -31.566 1.00 50.88 216 MET A O 1
ATOM 1685 N N . ASN A 1 217 ? 33.173 14.169 -31.110 1.00 50.25 217 ASN A N 1
ATOM 1686 C CA . ASN A 1 217 ? 32.837 14.500 -29.722 1.00 50.25 217 ASN A CA 1
ATOM 1687 C C . ASN A 1 217 ? 31.600 15.398 -29.531 1.00 50.25 217 ASN A C 1
ATOM 1689 O O . ASN A 1 217 ? 31.005 15.319 -28.457 1.00 50.25 217 ASN A O 1
ATOM 1693 N N . TYR A 1 218 ? 31.222 16.249 -30.495 1.00 46.38 218 TYR A N 1
ATOM 1694 C CA . TYR A 1 218 ? 30.104 17.183 -30.302 1.00 46.38 218 TYR A CA 1
ATOM 1695 C C . TYR A 1 218 ? 28.720 16.608 -30.639 1.00 46.38 218 TYR A C 1
ATOM 1697 O O . TYR A 1 218 ? 27.780 16.942 -29.925 1.00 46.38 218 TYR A O 1
ATOM 1705 N N . ASP A 1 219 ? 28.596 15.677 -31.593 1.00 56.34 219 ASP A N 1
ATOM 1706 C CA . ASP A 1 219 ? 27.273 15.244 -32.079 1.00 56.34 219 ASP A CA 1
ATOM 1707 C C . ASP A 1 219 ? 27.002 13.736 -31.942 1.00 56.34 219 ASP A C 1
ATOM 1709 O O . ASP A 1 219 ? 25.952 13.285 -32.366 1.00 56.34 219 ASP A O 1
ATOM 1713 N N . ILE A 1 220 ? 27.858 12.904 -31.327 1.00 56.84 220 ILE A N 1
ATOM 1714 C CA . ILE A 1 220 ? 27.588 11.445 -31.213 1.00 56.84 220 ILE A CA 1
ATOM 1715 C C . ILE A 1 220 ? 26.264 11.128 -30.507 1.00 56.84 220 ILE A C 1
ATOM 1717 O O . ILE A 1 220 ? 25.558 10.211 -30.916 1.00 56.84 220 ILE A O 1
ATOM 1721 N N . ALA A 1 221 ? 25.926 11.850 -29.436 1.00 62.44 221 ALA A N 1
ATOM 1722 C CA . ALA A 1 221 ? 24.670 11.621 -28.721 1.00 62.44 221 ALA A CA 1
ATOM 1723 C C . ALA A 1 221 ? 23.455 11.995 -29.584 1.00 62.44 221 ALA A C 1
ATOM 1725 O O . ALA A 1 221 ? 22.407 11.364 -29.468 1.00 62.44 221 ALA A O 1
ATOM 1726 N N . GLU A 1 222 ? 23.613 12.991 -30.458 1.00 63.91 222 GLU A N 1
ATOM 1727 C CA . GLU A 1 222 ? 22.586 13.441 -31.391 1.00 63.91 222 GLU A CA 1
ATOM 1728 C C . GLU A 1 222 ? 22.512 12.523 -32.615 1.00 63.91 222 GLU A C 1
ATOM 1730 O O . GLU A 1 222 ? 21.422 12.136 -32.998 1.00 63.91 222 GLU A O 1
ATOM 1735 N N . ILE A 1 223 ? 23.645 12.052 -33.140 1.00 65.44 223 ILE A N 1
ATOM 1736 C CA . ILE A 1 223 ? 23.747 11.039 -34.200 1.00 65.44 223 ILE A CA 1
ATOM 1737 C C . ILE A 1 223 ? 23.127 9.724 -33.741 1.00 65.44 223 ILE A C 1
ATOM 1739 O O . ILE A 1 223 ? 22.357 9.122 -34.478 1.00 65.44 223 ILE A O 1
ATOM 1743 N N . ALA A 1 224 ? 23.427 9.280 -32.522 1.00 64.56 224 ALA A N 1
ATOM 1744 C CA . ALA A 1 224 ? 22.845 8.064 -31.979 1.00 64.56 224 ALA A CA 1
ATOM 1745 C C . ALA A 1 224 ? 21.342 8.235 -31.709 1.00 64.56 224 ALA A C 1
ATOM 1747 O O . ALA A 1 224 ? 20.578 7.312 -31.959 1.00 64.56 224 ALA A O 1
ATOM 1748 N N . LYS A 1 225 ? 20.895 9.430 -31.300 1.00 67.75 225 LYS A N 1
ATOM 1749 C CA . LYS A 1 225 ? 19.467 9.752 -31.190 1.00 67.75 225 LYS A CA 1
ATOM 1750 C C . LYS A 1 225 ? 18.776 9.780 -32.558 1.00 67.75 225 LYS A C 1
ATOM 1752 O O . LYS A 1 225 ? 17.707 9.208 -32.700 1.00 67.75 225 LYS A O 1
ATOM 1757 N N . ILE A 1 226 ? 19.407 10.374 -33.568 1.00 68.00 226 ILE A N 1
ATOM 1758 C CA . ILE A 1 226 ? 18.941 10.378 -34.957 1.00 68.00 226 ILE A CA 1
ATOM 1759 C C . ILE A 1 226 ? 18.872 8.940 -35.484 1.00 68.00 226 ILE A C 1
ATOM 1761 O O . ILE A 1 226 ? 17.892 8.586 -36.128 1.00 68.00 226 ILE A O 1
ATOM 1765 N N . ALA A 1 227 ? 19.859 8.093 -35.185 1.00 66.38 227 ALA A N 1
ATOM 1766 C CA . ALA A 1 227 ? 19.844 6.677 -35.546 1.00 66.38 227 ALA A CA 1
ATOM 1767 C C . ALA A 1 227 ? 18.652 5.946 -34.902 1.00 66.38 227 ALA A C 1
ATOM 1769 O O . ALA A 1 227 ? 17.933 5.232 -35.601 1.00 66.38 227 ALA A O 1
ATOM 1770 N N . THR A 1 228 ? 18.368 6.206 -33.621 1.00 67.88 228 THR A N 1
ATOM 1771 C CA . THR A 1 228 ? 17.159 5.712 -32.942 1.00 67.88 228 THR A CA 1
ATOM 1772 C C . THR A 1 228 ? 15.878 6.219 -33.616 1.00 67.88 228 THR A C 1
ATOM 1774 O O . THR A 1 228 ? 14.980 5.428 -33.901 1.00 67.88 228 THR A O 1
ATOM 1777 N N . ASP A 1 229 ? 15.801 7.511 -33.946 1.00 71.50 229 ASP A N 1
ATOM 1778 C CA . ASP A 1 229 ? 14.632 8.121 -34.596 1.00 71.50 229 ASP A CA 1
ATOM 1779 C C . ASP A 1 229 ? 14.368 7.537 -36.003 1.00 71.50 229 ASP A C 1
ATOM 1781 O O . ASP A 1 229 ? 13.227 7.514 -36.464 1.00 71.50 229 ASP A O 1
ATOM 1785 N N . HIS A 1 230 ? 15.407 7.024 -36.676 1.00 66.31 230 HIS A N 1
ATOM 1786 C CA . HIS A 1 230 ? 15.327 6.412 -38.010 1.00 66.31 230 HIS A CA 1
ATOM 1787 C C . HIS A 1 230 ? 15.236 4.875 -37.998 1.00 66.31 230 HIS A C 1
ATOM 1789 O O . HIS A 1 230 ? 15.165 4.268 -39.067 1.00 66.31 230 HI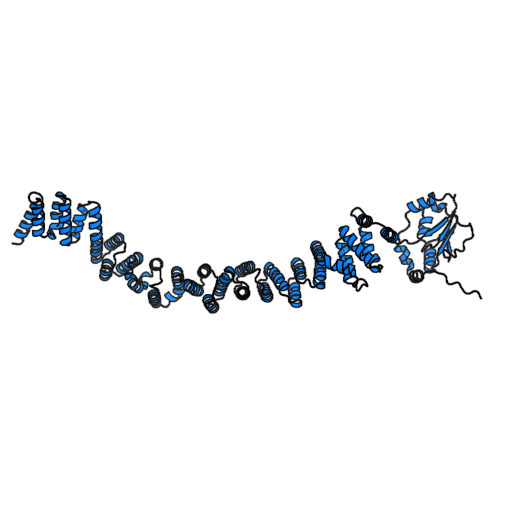S A O 1
ATOM 1795 N N . GLY A 1 231 ? 15.207 4.234 -36.825 1.00 67.50 231 GLY A N 1
ATOM 1796 C CA . GLY A 1 231 ? 15.046 2.780 -36.706 1.00 67.50 231 GLY A CA 1
ATOM 1797 C C . GLY A 1 231 ? 16.335 1.949 -36.777 1.00 67.50 231 GLY A C 1
ATOM 1798 O O . GLY A 1 231 ? 16.253 0.729 -36.903 1.00 67.50 231 GLY A O 1
ATOM 1799 N N . LEU A 1 232 ? 17.509 2.584 -36.708 1.00 70.38 232 LEU A N 1
ATOM 1800 C CA . LEU A 1 232 ? 18.839 1.955 -36.757 1.00 70.38 232 LEU A CA 1
ATOM 1801 C C . LEU A 1 232 ? 19.372 1.702 -35.334 1.00 70.38 232 LEU A C 1
ATOM 1803 O O . LEU A 1 232 ? 20.239 2.417 -34.818 1.00 70.38 232 LEU A O 1
ATOM 1807 N N . TYR A 1 233 ? 18.773 0.730 -34.646 1.00 69.69 233 TYR A N 1
ATOM 1808 C CA . TYR A 1 233 ? 18.978 0.515 -33.208 1.00 69.69 233 TYR A CA 1
ATOM 1809 C C . TYR A 1 233 ? 20.260 -0.249 -32.861 1.00 69.69 233 TYR A C 1
ATOM 1811 O O . TYR A 1 233 ? 20.882 0.025 -31.831 1.00 69.69 233 TYR A O 1
ATOM 1819 N N . GLU A 1 234 ? 20.681 -1.187 -33.712 1.00 68.50 234 GLU A N 1
ATOM 1820 C CA . GLU A 1 234 ? 21.923 -1.943 -33.513 1.00 68.50 234 GLU A CA 1
ATOM 1821 C C . GLU A 1 234 ? 23.139 -1.023 -33.671 1.00 68.50 234 GLU A C 1
ATOM 1823 O O . GLU A 1 234 ? 24.085 -1.064 -32.879 1.00 68.50 234 GLU A O 1
ATOM 1828 N N . GLU A 1 235 ? 23.066 -0.122 -34.645 1.00 67.81 235 GLU A N 1
ATOM 1829 C CA . GLU A 1 235 ? 24.055 0.903 -34.933 1.00 67.81 235 GLU A CA 1
ATOM 1830 C C . GLU A 1 235 ? 24.114 1.921 -33.791 1.00 67.81 235 GLU A C 1
ATOM 1832 O O . GLU A 1 235 ? 25.198 2.200 -33.270 1.00 67.81 235 GLU A O 1
ATOM 1837 N N . ALA A 1 236 ? 22.958 2.405 -33.320 1.00 70.56 236 ALA A N 1
ATOM 1838 C CA . ALA A 1 236 ? 22.881 3.283 -32.153 1.00 70.56 236 ALA A CA 1
ATOM 1839 C C . ALA A 1 236 ? 23.510 2.630 -30.907 1.00 70.56 236 ALA A C 1
ATOM 1841 O O . ALA A 1 236 ? 24.297 3.263 -30.195 1.00 70.56 236 ALA A O 1
ATOM 1842 N N . PHE A 1 237 ? 23.242 1.342 -30.662 1.00 74.12 237 PHE A N 1
ATOM 1843 C CA . PHE A 1 237 ? 23.844 0.600 -29.555 1.00 74.12 237 PHE A CA 1
ATOM 1844 C C . PHE A 1 237 ? 25.368 0.471 -29.686 1.00 74.12 237 PHE A C 1
ATOM 1846 O O . PHE A 1 237 ? 26.091 0.713 -28.713 1.00 74.12 237 PHE A O 1
ATOM 1853 N N . LEU A 1 238 ? 25.875 0.114 -30.869 1.00 72.62 238 LEU A N 1
ATOM 1854 C CA . LEU A 1 238 ? 27.313 -0.002 -31.125 1.00 72.62 238 LEU A CA 1
ATOM 1855 C C . LEU A 1 238 ? 28.030 1.334 -30.919 1.00 72.62 238 LEU A C 1
ATOM 1857 O O . LEU A 1 238 ? 29.104 1.365 -30.307 1.00 72.62 238 LEU A O 1
ATOM 1861 N N . ILE A 1 239 ? 27.406 2.432 -31.350 1.00 70.88 239 ILE A N 1
ATOM 1862 C CA . ILE A 1 239 ? 27.885 3.791 -31.105 1.00 70.88 239 ILE A CA 1
ATOM 1863 C C . ILE A 1 239 ? 27.956 4.040 -29.593 1.00 70.88 239 ILE A C 1
ATOM 1865 O O . ILE A 1 239 ? 29.039 4.293 -29.062 1.00 70.88 239 ILE A O 1
ATOM 1869 N N . TYR A 1 240 ? 26.853 3.884 -28.855 1.00 77.06 240 TYR A N 1
ATOM 1870 C CA . TYR A 1 240 ? 26.852 4.129 -27.408 1.00 77.06 240 TYR A CA 1
ATOM 1871 C C . TYR A 1 240 ? 27.831 3.233 -26.634 1.00 77.06 240 TYR A C 1
ATOM 1873 O O . TYR A 1 240 ? 28.421 3.674 -25.644 1.00 77.06 240 TYR A O 1
ATOM 1881 N N . LYS A 1 241 ? 28.038 1.990 -27.087 1.00 76.88 241 LYS A N 1
ATOM 1882 C CA . LYS A 1 241 ? 29.006 1.051 -26.510 1.00 76.88 241 LYS A CA 1
ATOM 1883 C C . LYS A 1 241 ? 30.447 1.508 -26.731 1.00 76.88 241 LYS A C 1
ATOM 1885 O O . LYS A 1 241 ? 31.244 1.431 -25.798 1.00 76.88 241 LYS A O 1
ATOM 1890 N N . LYS A 1 242 ? 30.783 1.994 -27.931 1.00 74.12 242 LYS A N 1
ATOM 1891 C CA . LYS A 1 242 ? 32.132 2.480 -28.263 1.00 74.12 242 LYS A CA 1
ATOM 1892 C C . LYS A 1 242 ? 32.517 3.721 -27.452 1.00 74.12 242 LYS A C 1
ATOM 1894 O O . LYS A 1 242 ? 33.676 3.859 -27.080 1.00 74.12 242 LYS A O 1
ATOM 1899 N N . TYR A 1 243 ? 31.550 4.583 -27.145 1.00 71.19 243 TYR A N 1
ATOM 1900 C CA . TYR A 1 243 ? 31.770 5.829 -26.398 1.00 71.19 243 TYR A CA 1
ATOM 1901 C C . TYR A 1 243 ? 31.500 5.723 -24.890 1.00 71.19 243 TYR A C 1
ATOM 1903 O O . TYR A 1 243 ? 31.362 6.742 -24.216 1.00 71.19 243 TYR A O 1
ATOM 1911 N N . GLU A 1 244 ? 31.397 4.504 -24.348 1.00 74.56 244 GLU A N 1
ATOM 1912 C CA . GLU A 1 244 ? 31.171 4.235 -22.917 1.00 74.56 244 GLU A CA 1
ATOM 1913 C C . GLU A 1 244 ? 29.906 4.897 -22.321 1.00 74.56 244 GLU A C 1
ATOM 1915 O O . GLU A 1 244 ? 29.730 4.981 -21.097 1.00 74.56 244 GLU A O 1
ATOM 1920 N N . GLN A 1 245 ? 28.962 5.324 -23.166 1.00 79.50 245 GLN A N 1
ATOM 1921 C CA . GLN A 1 245 ? 27.670 5.870 -22.750 1.00 79.50 245 GLN A CA 1
ATOM 1922 C C . GLN A 1 245 ? 26.680 4.737 -22.450 1.00 79.50 245 GLN A C 1
ATOM 1924 O O . GLN A 1 245 ? 25.606 4.621 -23.038 1.00 79.50 245 GLN A O 1
ATOM 1929 N N . HIS A 1 246 ? 27.024 3.895 -21.474 1.00 81.56 246 HIS A N 1
ATOM 1930 C CA . HIS A 1 246 ? 26.280 2.668 -21.172 1.00 81.56 246 HIS A CA 1
ATOM 1931 C C . HIS A 1 246 ? 24.821 2.896 -20.748 1.00 81.56 246 HIS A C 1
ATOM 1933 O O . HIS A 1 246 ? 23.983 2.024 -20.953 1.00 81.56 246 HIS A O 1
ATOM 1939 N N . ALA A 1 247 ? 24.508 4.056 -20.162 1.00 80.75 247 ALA A N 1
ATOM 1940 C CA . ALA A 1 247 ? 23.147 4.384 -19.752 1.00 80.75 247 ALA A CA 1
ATOM 1941 C C . ALA A 1 247 ? 22.222 4.573 -20.968 1.00 80.75 247 ALA A C 1
ATOM 1943 O O . ALA A 1 247 ? 21.100 4.078 -20.963 1.00 80.75 247 ALA A O 1
ATOM 1944 N N . MET A 1 248 ? 22.685 5.275 -22.006 1.00 79.38 248 MET A N 1
ATOM 1945 C CA . MET A 1 248 ? 21.920 5.457 -23.245 1.00 79.38 248 MET A CA 1
ATOM 1946 C C . MET A 1 248 ? 21.927 4.180 -24.086 1.00 79.38 248 MET A C 1
ATOM 1948 O O . MET A 1 248 ? 20.887 3.819 -24.623 1.00 79.38 248 MET A O 1
ATOM 1952 N N . ALA A 1 249 ? 23.047 3.445 -24.083 1.00 80.25 249 ALA A N 1
ATOM 1953 C CA . ALA A 1 249 ? 23.153 2.145 -24.740 1.00 80.25 249 ALA A CA 1
ATOM 1954 C C . ALA A 1 249 ? 22.040 1.183 -24.304 1.00 80.25 249 ALA A C 1
ATOM 1956 O O . ALA A 1 249 ? 21.401 0.576 -25.151 1.00 80.25 249 ALA A O 1
ATOM 1957 N N . ILE A 1 250 ? 21.786 1.064 -22.993 1.00 82.69 250 ILE A N 1
ATOM 1958 C CA . ILE A 1 250 ? 20.761 0.132 -22.507 1.00 82.69 250 ILE A CA 1
ATOM 1959 C C . ILE A 1 250 ? 19.336 0.610 -22.792 1.00 82.69 250 ILE A C 1
ATOM 1961 O O . ILE A 1 250 ? 18.473 -0.222 -23.014 1.00 82.69 250 ILE A O 1
ATOM 1965 N N . ASN A 1 251 ? 19.083 1.923 -22.847 1.00 81.38 251 ASN A N 1
ATOM 1966 C CA . ASN A 1 251 ? 17.772 2.423 -23.271 1.00 81.38 251 ASN A CA 1
ATOM 1967 C C . ASN A 1 251 ? 17.493 2.067 -24.733 1.00 81.38 251 ASN A C 1
ATOM 1969 O O . ASN A 1 251 ? 16.407 1.596 -25.039 1.00 81.38 251 ASN A O 1
ATOM 1973 N N . ALA A 1 252 ? 18.484 2.256 -25.611 1.00 76.50 252 ALA A N 1
ATOM 1974 C CA . ALA A 1 252 ? 18.355 1.914 -27.024 1.00 76.50 252 ALA A CA 1
ATOM 1975 C C . ALA A 1 252 ? 18.131 0.407 -27.234 1.00 76.50 252 ALA A C 1
ATOM 1977 O O . ALA A 1 252 ? 17.356 0.029 -28.108 1.00 76.50 252 ALA A O 1
ATOM 1978 N N . LEU A 1 253 ? 18.768 -0.445 -26.417 1.00 76.38 253 LEU A N 1
ATOM 1979 C CA . LEU A 1 253 ? 18.494 -1.882 -26.433 1.00 76.38 253 LEU A CA 1
ATOM 1980 C C . LEU A 1 253 ? 17.065 -2.19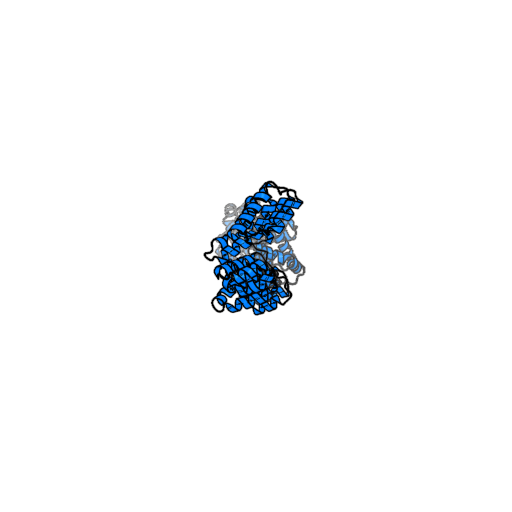2 -25.961 1.00 76.38 253 LEU A C 1
ATOM 1982 O O . LEU A 1 253 ? 16.308 -2.805 -26.702 1.00 76.38 253 LEU A O 1
ATOM 1986 N N . VAL A 1 254 ? 16.682 -1.706 -24.778 1.00 75.56 254 VAL A N 1
ATOM 1987 C CA . VAL A 1 254 ? 15.379 -1.970 -24.147 1.00 75.56 254 VAL A CA 1
ATOM 1988 C C . VAL A 1 254 ? 14.200 -1.536 -25.021 1.00 75.56 254 VAL A C 1
ATOM 1990 O O . VAL A 1 254 ? 13.192 -2.234 -25.099 1.00 75.56 254 VAL A O 1
ATOM 1993 N N . GLU A 1 255 ? 14.282 -0.350 -25.628 1.00 71.62 255 GLU A N 1
ATOM 1994 C CA . GLU A 1 255 ? 13.157 0.242 -26.361 1.00 71.62 255 GLU A CA 1
ATOM 1995 C C . GLU A 1 255 ? 12.874 -0.488 -27.684 1.00 71.62 255 GLU A C 1
ATOM 1997 O O . GLU A 1 255 ? 11.749 -0.431 -28.184 1.00 71.62 255 GLU A O 1
ATOM 2002 N N . HIS A 1 256 ? 13.866 -1.188 -28.249 1.00 64.75 256 HIS A N 1
ATOM 2003 C CA . HIS A 1 256 ? 13.806 -1.613 -29.647 1.00 64.75 256 HIS A CA 1
ATOM 2004 C C . HIS A 1 256 ? 14.236 -3.057 -29.924 1.00 64.75 256 HIS A C 1
ATOM 2006 O O . HIS A 1 256 ? 13.749 -3.657 -30.885 1.00 64.75 256 HIS A O 1
ATOM 2012 N N . ILE A 1 257 ? 15.075 -3.658 -29.078 1.00 63.19 257 ILE A N 1
ATOM 2013 C CA . ILE A 1 257 ? 15.403 -5.083 -29.130 1.00 63.19 257 ILE A CA 1
ATOM 2014 C C . ILE A 1 257 ? 14.557 -5.774 -28.062 1.00 63.19 257 ILE A C 1
ATOM 2016 O O . ILE A 1 257 ? 14.863 -5.767 -26.879 1.00 63.19 257 ILE A O 1
ATOM 2020 N N . VAL A 1 258 ? 13.458 -6.389 -28.498 1.00 58.78 258 VAL A N 1
ATOM 2021 C CA . VAL A 1 258 ? 12.413 -6.985 -27.638 1.00 58.78 258 VAL A CA 1
ATOM 2022 C C . VAL A 1 258 ? 12.940 -8.078 -26.681 1.00 58.78 258 VAL A C 1
ATOM 2024 O O . VAL A 1 258 ? 12.239 -8.494 -25.758 1.00 58.78 258 VAL A O 1
ATOM 2027 N N . SER A 1 259 ? 14.169 -8.568 -26.859 1.00 68.44 259 SER A N 1
ATOM 2028 C CA . SER A 1 259 ? 14.760 -9.586 -25.988 1.00 68.44 259 SER A CA 1
ATOM 2029 C C . SER A 1 259 ? 15.460 -8.981 -24.764 1.00 68.44 259 SER A C 1
ATOM 2031 O O . SER A 1 259 ? 16.642 -8.636 -24.822 1.00 68.44 259 SER A O 1
ATOM 2033 N N . LEU A 1 260 ? 14.761 -8.989 -23.627 1.00 71.06 260 LEU A N 1
ATOM 2034 C CA . LEU A 1 260 ? 15.297 -8.616 -22.307 1.00 71.06 260 LEU A CA 1
ATOM 2035 C C . LEU A 1 260 ? 16.539 -9.434 -21.891 1.00 71.06 260 LEU A C 1
ATOM 2037 O O . LEU A 1 260 ? 17.361 -8.960 -21.108 1.00 71.06 260 LEU A O 1
ATOM 2041 N N . ASP A 1 261 ? 16.718 -10.645 -22.427 1.00 74.56 261 ASP A N 1
ATOM 2042 C CA . ASP A 1 261 ? 17.866 -11.509 -22.115 1.00 74.56 261 ASP A CA 1
ATOM 2043 C C . ASP A 1 261 ? 19.204 -10.876 -22.537 1.00 74.56 261 ASP A C 1
ATOM 2045 O O . ASP A 1 261 ? 20.194 -10.929 -21.800 1.00 74.56 261 ASP A O 1
ATOM 2049 N N . CYS A 1 262 ? 19.231 -10.204 -23.693 1.00 76.50 262 CYS A N 1
ATOM 2050 C CA . CYS A 1 262 ? 20.418 -9.493 -24.169 1.00 76.50 262 CYS A CA 1
ATOM 2051 C C . CYS A 1 262 ? 20.771 -8.305 -23.261 1.00 76.50 262 CYS A C 1
ATOM 2053 O O . CYS A 1 262 ? 21.954 -8.037 -23.020 1.00 76.50 262 CYS A O 1
ATOM 2055 N N . ASP A 1 263 ? 19.760 -7.634 -22.709 1.00 78.88 263 ASP A N 1
ATOM 2056 C CA . ASP A 1 263 ? 19.944 -6.495 -21.810 1.00 78.88 263 ASP A CA 1
ATOM 2057 C C . ASP A 1 263 ? 20.543 -6.929 -20.475 1.00 78.88 263 ASP A C 1
ATOM 2059 O O . ASP A 1 263 ? 21.450 -6.274 -19.950 1.00 78.88 263 ASP A O 1
ATOM 2063 N N . VAL A 1 264 ? 20.089 -8.072 -19.950 1.00 81.75 264 VAL A N 1
ATOM 2064 C CA . VAL A 1 264 ? 20.632 -8.676 -18.728 1.00 81.75 264 VAL A CA 1
ATOM 2065 C C . VAL A 1 264 ? 22.093 -9.066 -18.934 1.00 81.75 264 VAL A C 1
ATOM 2067 O O . VAL A 1 264 ? 22.942 -8.720 -18.110 1.00 81.75 264 VAL A O 1
ATOM 2070 N N . GLU A 1 265 ? 22.429 -9.722 -20.048 1.00 83.81 265 GLU A N 1
ATOM 2071 C CA . GLU A 1 265 ? 23.823 -10.047 -20.363 1.00 83.81 265 GLU A CA 1
ATOM 2072 C C . GLU A 1 265 ? 24.709 -8.801 -20.454 1.00 83.81 265 GLU A C 1
ATOM 2074 O O . GLU A 1 265 ? 25.854 -8.804 -19.987 1.00 83.81 265 GLU A O 1
ATOM 2079 N N . TYR A 1 266 ? 24.205 -7.732 -21.070 1.00 84.06 266 TYR A N 1
ATOM 2080 C CA . TYR A 1 266 ? 24.935 -6.476 -21.183 1.00 84.06 266 TYR A CA 1
ATOM 2081 C C . TYR A 1 266 ? 25.123 -5.804 -19.817 1.00 84.06 266 TYR A C 1
ATOM 2083 O O . TYR A 1 266 ? 26.231 -5.362 -19.496 1.00 84.06 266 TYR A O 1
ATOM 2091 N N . ALA A 1 267 ? 24.088 -5.792 -18.975 1.00 85.38 267 ALA A N 1
ATOM 2092 C CA . ALA A 1 267 ? 24.159 -5.258 -17.620 1.00 85.38 267 ALA A CA 1
ATOM 2093 C C . ALA A 1 267 ? 25.156 -6.031 -16.744 1.00 85.38 267 ALA A C 1
ATOM 2095 O O . ALA A 1 267 ? 25.936 -5.408 -16.021 1.00 85.38 267 ALA A O 1
ATOM 2096 N N . ILE A 1 268 ? 25.217 -7.363 -16.871 1.00 86.88 268 ILE A N 1
ATOM 2097 C CA . ILE A 1 268 ? 26.218 -8.199 -16.188 1.00 86.88 268 ILE A CA 1
ATOM 2098 C C . ILE A 1 268 ? 27.638 -7.834 -16.641 1.00 86.88 268 ILE A C 1
ATOM 2100 O O . ILE A 1 268 ? 28.535 -7.723 -15.806 1.00 86.88 268 ILE A O 1
ATOM 2104 N N . LYS A 1 269 ? 27.853 -7.606 -17.945 1.00 86.56 269 LYS A N 1
ATOM 2105 C CA . LYS A 1 269 ? 29.174 -7.253 -18.501 1.00 86.56 269 LYS A CA 1
ATOM 2106 C C . LYS A 1 269 ? 29.656 -5.869 -18.049 1.00 86.56 269 LYS A C 1
ATOM 2108 O O . LYS A 1 269 ? 30.844 -5.698 -17.798 1.00 86.56 269 LYS A O 1
ATOM 2113 N N . VAL A 1 270 ? 28.761 -4.882 -17.967 1.00 85.25 270 VAL A N 1
ATOM 2114 C CA . VAL A 1 270 ? 29.115 -3.486 -17.642 1.00 85.25 270 VAL A CA 1
ATOM 2115 C C . VAL A 1 270 ? 29.117 -3.212 -16.132 1.00 85.25 270 VAL A C 1
ATOM 2117 O O . VAL A 1 270 ? 29.897 -2.384 -15.665 1.00 85.25 270 VAL A O 1
ATOM 2120 N N . ASN A 1 271 ? 28.237 -3.876 -15.378 1.00 86.81 271 ASN A N 1
ATOM 2121 C CA . ASN A 1 271 ? 28.060 -3.783 -13.927 1.00 86.81 271 ASN A CA 1
ATOM 2122 C C . ASN A 1 271 ? 28.124 -2.354 -13.344 1.00 86.81 271 ASN A C 1
ATOM 2124 O O . ASN A 1 271 ? 28.882 -2.070 -12.416 1.00 86.81 271 ASN A O 1
ATOM 2128 N N . ARG A 1 272 ? 27.331 -1.426 -13.897 1.00 87.25 272 ARG A N 1
ATOM 2129 C CA . ARG A 1 272 ? 27.184 -0.055 -13.372 1.00 87.25 272 ARG A CA 1
ATOM 2130 C C . ARG A 1 272 ? 25.773 0.160 -12.807 1.00 87.25 272 ARG A C 1
ATOM 2132 O O . ARG A 1 272 ? 24.808 -0.224 -13.468 1.00 87.25 272 ARG A O 1
ATOM 2139 N N . PRO A 1 273 ? 25.607 0.865 -11.670 1.00 86.81 273 PRO A N 1
ATOM 2140 C CA . PRO A 1 273 ? 24.302 1.023 -11.012 1.00 86.81 273 PRO A CA 1
ATOM 2141 C C . PRO A 1 273 ? 23.278 1.762 -11.887 1.00 86.81 273 PRO A C 1
ATOM 2143 O O . PRO A 1 273 ? 22.117 1.372 -11.966 1.00 86.81 273 PRO A O 1
ATOM 2146 N N . LYS A 1 274 ? 23.721 2.767 -12.657 1.00 87.00 274 LYS A N 1
ATOM 2147 C CA . LYS A 1 274 ? 22.858 3.504 -13.602 1.00 87.00 274 LYS A CA 1
ATOM 2148 C C . LYS A 1 274 ? 22.262 2.619 -14.704 1.00 87.00 274 LYS A C 1
ATOM 2150 O O . LYS A 1 274 ? 21.193 2.933 -15.216 1.00 87.00 274 LYS A O 1
ATOM 2155 N N . VAL A 1 275 ? 22.975 1.562 -15.097 1.00 88.50 275 VAL A N 1
ATOM 2156 C CA . VAL A 1 275 ? 22.537 0.608 -16.126 1.00 88.50 275 VAL A CA 1
ATOM 2157 C C . VAL A 1 275 ? 21.499 -0.338 -15.523 1.00 88.50 275 VAL A C 1
ATOM 2159 O O . VAL A 1 275 ? 20.426 -0.499 -16.093 1.00 88.50 275 VAL A O 1
ATOM 2162 N N . TRP A 1 276 ? 21.768 -0.855 -14.319 1.00 89.94 276 TRP A N 1
ATOM 2163 C CA . TRP A 1 276 ? 20.839 -1.700 -13.566 1.00 89.94 276 TRP A CA 1
ATOM 2164 C C . TRP A 1 276 ? 19.507 -1.004 -13.245 1.00 89.94 276 TRP A C 1
ATOM 2166 O O . TRP A 1 276 ? 18.463 -1.613 -13.433 1.00 89.94 276 TRP A O 1
ATOM 2176 N N . SER A 1 277 ? 19.507 0.277 -12.854 1.00 90.00 277 SER A N 1
ATOM 2177 C CA . SER A 1 277 ? 18.265 1.032 -12.577 1.00 90.00 277 SER A CA 1
ATOM 2178 C C . SER A 1 277 ? 17.380 1.209 -13.827 1.00 90.00 277 SER A C 1
ATOM 2180 O O . SER A 1 277 ? 16.152 1.089 -13.759 1.00 90.00 277 SER A O 1
ATOM 2182 N N . ARG A 1 278 ? 17.998 1.436 -14.998 1.00 87.81 278 ARG A N 1
ATOM 2183 C CA . ARG A 1 278 ? 17.294 1.545 -16.290 1.00 87.81 278 ARG A CA 1
ATOM 2184 C C . ARG A 1 278 ? 16.741 0.199 -16.752 1.00 87.81 278 ARG A C 1
ATOM 2186 O O . ARG A 1 278 ? 15.574 0.133 -17.124 1.00 87.81 278 ARG A O 1
ATOM 2193 N N . LEU A 1 279 ? 17.545 -0.861 -16.648 1.00 89.12 279 LEU A N 1
ATOM 2194 C CA . LEU A 1 279 ? 17.110 -2.231 -16.919 1.00 89.12 279 LEU A CA 1
ATOM 2195 C C . LEU A 1 279 ? 15.944 -2.639 -16.015 1.00 89.12 279 LEU A C 1
ATOM 2197 O O . LEU A 1 279 ? 14.939 -3.146 -16.494 1.00 89.12 279 LEU A O 1
ATOM 2201 N N . ALA A 1 280 ? 16.045 -2.372 -14.714 1.00 88.56 280 ALA A N 1
ATOM 2202 C CA . ALA A 1 280 ? 15.008 -2.726 -13.755 1.00 88.56 280 ALA A CA 1
ATOM 2203 C C . ALA A 1 280 ? 13.670 -2.043 -14.078 1.00 88.56 280 ALA A C 1
ATOM 2205 O O . ALA A 1 280 ? 12.616 -2.665 -13.976 1.00 88.56 280 ALA A O 1
ATOM 2206 N N . LYS A 1 281 ? 13.708 -0.784 -14.540 1.00 88.69 281 LYS A N 1
ATOM 2207 C CA . LYS A 1 281 ? 12.511 -0.066 -15.001 1.00 88.69 281 LYS A CA 1
ATOM 2208 C C . LYS A 1 281 ? 11.863 -0.764 -16.201 1.00 88.69 281 LYS A C 1
ATOM 2210 O O . LYS A 1 281 ? 10.651 -0.942 -16.214 1.00 88.69 281 LYS A O 1
ATOM 2215 N N . ALA A 1 282 ? 12.675 -1.191 -17.164 1.00 87.12 282 ALA A N 1
ATOM 2216 C CA . ALA A 1 282 ? 12.219 -1.934 -18.333 1.00 87.12 282 ALA A CA 1
ATOM 2217 C C . ALA A 1 282 ? 11.611 -3.296 -17.968 1.00 87.12 282 ALA A C 1
ATOM 2219 O O . ALA A 1 282 ? 10.527 -3.646 -18.427 1.00 87.12 282 ALA A O 1
ATOM 2220 N N . GLN A 1 283 ? 12.283 -4.047 -17.091 1.00 88.19 283 GLN A N 1
ATOM 2221 C CA . GLN A 1 283 ? 11.815 -5.345 -16.598 1.00 88.19 283 GLN A CA 1
ATOM 2222 C C . GLN A 1 283 ? 10.487 -5.221 -15.844 1.00 88.19 283 GLN A C 1
ATOM 2224 O O . GLN A 1 283 ? 9.618 -6.084 -15.967 1.00 88.19 283 GLN A O 1
ATOM 2229 N N . LEU A 1 284 ? 10.308 -4.129 -15.096 1.00 88.50 284 LEU A N 1
ATOM 2230 C CA . LEU A 1 284 ? 9.061 -3.821 -14.407 1.00 88.50 284 LEU A CA 1
ATOM 2231 C C . LEU A 1 284 ? 7.910 -3.572 -15.395 1.00 88.50 284 LEU A C 1
ATOM 2233 O O . LEU A 1 284 ? 6.813 -4.090 -15.194 1.00 88.50 284 LEU A O 1
ATOM 2237 N N . ASP A 1 285 ? 8.173 -2.828 -16.474 1.00 85.69 285 ASP A N 1
ATOM 2238 C CA . ASP A 1 285 ? 7.204 -2.577 -17.549 1.00 85.69 285 ASP A CA 1
ATOM 2239 C C . ASP A 1 285 ? 6.860 -3.868 -18.318 1.00 85.69 285 ASP A C 1
ATOM 2241 O O . ASP A 1 285 ? 5.714 -4.067 -18.719 1.00 85.69 285 ASP A O 1
ATOM 2245 N N . GLY A 1 286 ? 7.821 -4.790 -18.436 1.00 83.81 286 GLY A N 1
ATOM 2246 C CA . GLY A 1 286 ? 7.635 -6.148 -18.960 1.00 83.81 286 GLY A CA 1
ATOM 2247 C C . GLY A 1 286 ? 7.022 -7.157 -17.975 1.00 83.81 286 GLY A C 1
ATOM 2248 O O . GLY A 1 286 ? 6.986 -8.347 -18.283 1.00 83.81 286 GLY A O 1
ATOM 2249 N N . LEU A 1 287 ? 6.561 -6.720 -16.792 1.00 84.00 287 LEU A N 1
ATOM 2250 C CA . LEU A 1 287 ? 5.975 -7.552 -15.723 1.00 84.00 287 LEU A CA 1
ATOM 2251 C C . LEU A 1 287 ? 6.908 -8.646 -15.146 1.00 84.00 287 LEU A C 1
ATOM 2253 O O . LEU A 1 287 ? 6.463 -9.533 -14.408 1.00 84.00 287 LEU A O 1
ATOM 2257 N N . GLN A 1 288 ? 8.220 -8.568 -15.389 1.00 86.31 288 GLN A N 1
ATOM 2258 C CA . GLN A 1 288 ? 9.234 -9.440 -14.783 1.00 86.31 288 GLN A CA 1
ATOM 2259 C C . GLN A 1 288 ? 9.635 -8.929 -13.391 1.00 86.31 288 GLN A C 1
ATOM 2261 O O . GLN A 1 288 ? 10.752 -8.487 -13.147 1.00 86.31 288 GLN A O 1
ATOM 2266 N N . ILE A 1 289 ? 8.693 -8.982 -12.445 1.00 87.38 289 ILE A N 1
ATOM 2267 C CA . ILE A 1 289 ? 8.820 -8.328 -11.126 1.00 87.38 289 ILE A CA 1
ATOM 2268 C C . ILE A 1 289 ? 10.005 -8.856 -10.305 1.00 87.38 289 ILE A C 1
ATOM 2270 O O . ILE A 1 289 ? 10.673 -8.078 -9.633 1.00 87.38 289 ILE A O 1
ATOM 2274 N N . LYS A 1 290 ? 10.270 -10.169 -10.355 1.00 88.94 290 LYS A N 1
ATOM 2275 C CA . LYS A 1 290 ? 11.354 -10.794 -9.575 1.00 88.94 290 LYS A CA 1
ATOM 2276 C C . LYS A 1 290 ? 12.714 -10.279 -10.036 1.00 88.94 290 LYS A C 1
ATOM 2278 O O . LYS A 1 290 ? 13.475 -9.741 -9.240 1.00 88.94 290 LYS A O 1
ATOM 2283 N N . ASP A 1 291 ? 12.947 -10.358 -11.341 1.00 88.44 291 ASP A N 1
ATOM 2284 C CA . ASP A 1 291 ? 14.198 -9.928 -11.959 1.00 88.44 291 ASP A CA 1
ATOM 2285 C C . ASP A 1 291 ? 14.378 -8.407 -11.858 1.00 88.44 291 ASP A C 1
ATOM 2287 O O . ASP A 1 291 ? 15.479 -7.935 -11.581 1.00 88.44 291 ASP A O 1
ATOM 2291 N N . ALA A 1 292 ? 13.290 -7.635 -11.987 1.00 89.56 292 ALA A N 1
ATOM 2292 C CA . ALA A 1 292 ? 13.301 -6.185 -11.800 1.00 89.56 292 ALA A CA 1
ATOM 2293 C C . ALA A 1 292 ? 13.724 -5.787 -10.378 1.00 89.56 292 ALA A C 1
ATOM 2295 O O . ALA A 1 292 ? 14.555 -4.894 -10.207 1.00 89.56 292 ALA A O 1
ATOM 2296 N N . ILE A 1 293 ? 13.177 -6.452 -9.355 1.00 90.12 293 ILE A N 1
ATOM 2297 C CA . ILE A 1 293 ? 13.536 -6.209 -7.954 1.00 90.12 293 ILE A CA 1
ATOM 2298 C C . ILE A 1 293 ? 15.014 -6.536 -7.713 1.00 90.12 293 ILE A C 1
ATOM 2300 O O . ILE A 1 293 ? 15.730 -5.712 -7.143 1.00 90.12 293 ILE A O 1
ATOM 2304 N N . ASP A 1 294 ? 15.497 -7.680 -8.198 1.00 89.94 294 ASP A N 1
ATOM 2305 C CA . ASP A 1 294 ? 16.905 -8.063 -8.060 1.00 89.94 294 ASP A CA 1
ATOM 2306 C C . ASP A 1 294 ? 17.842 -7.075 -8.778 1.00 89.94 294 ASP A C 1
ATOM 2308 O O . ASP A 1 294 ? 18.902 -6.716 -8.255 1.00 89.94 294 ASP A O 1
ATOM 2312 N N . SER A 1 295 ? 17.446 -6.580 -9.954 1.00 90.50 295 SER A N 1
ATOM 2313 C CA . SER A 1 295 ? 18.166 -5.530 -10.683 1.00 90.50 295 SER A CA 1
ATOM 2314 C C . SER A 1 295 ? 18.187 -4.204 -9.915 1.00 90.50 295 SER A C 1
ATOM 2316 O O . SER A 1 295 ? 19.234 -3.560 -9.839 1.00 90.50 295 SER A O 1
ATOM 2318 N N . TYR A 1 296 ? 17.077 -3.805 -9.288 1.00 90.88 296 TYR A N 1
ATOM 2319 C CA . TYR A 1 296 ? 17.032 -2.611 -8.442 1.00 90.88 296 TYR A CA 1
ATOM 2320 C C . TYR A 1 296 ? 17.897 -2.741 -7.185 1.00 90.88 296 TYR A C 1
ATOM 2322 O O . TYR A 1 296 ? 18.576 -1.785 -6.809 1.00 90.88 296 TYR A O 1
ATOM 2330 N N . ILE A 1 297 ? 17.926 -3.920 -6.558 1.00 90.00 297 ILE A N 1
ATOM 2331 C CA . ILE A 1 297 ? 18.786 -4.195 -5.400 1.00 90.00 297 ILE A CA 1
ATOM 2332 C C . ILE A 1 297 ? 20.263 -4.052 -5.788 1.00 90.00 297 ILE A C 1
ATOM 2334 O O . ILE A 1 297 ? 21.021 -3.428 -5.053 1.00 90.00 297 ILE A O 1
ATOM 2338 N N . LYS A 1 298 ? 20.669 -4.550 -6.964 1.00 89.44 298 LYS A N 1
ATOM 2339 C CA . LYS A 1 298 ? 22.035 -4.356 -7.493 1.00 89.44 298 LYS A CA 1
ATOM 2340 C C . LYS A 1 298 ? 22.359 -2.893 -7.805 1.00 89.44 298 LYS A C 1
ATOM 2342 O O . LYS A 1 298 ? 23.523 -2.505 -7.748 1.00 89.44 298 LYS A O 1
ATOM 2347 N N . ALA A 1 299 ? 21.357 -2.102 -8.190 1.00 88.56 299 ALA A N 1
ATOM 2348 C CA . ALA A 1 299 ? 21.519 -0.682 -8.489 1.00 88.56 299 ALA A CA 1
ATOM 2349 C C . ALA A 1 299 ? 21.597 0.205 -7.235 1.00 88.56 299 ALA A C 1
ATOM 2351 O O . ALA A 1 299 ? 22.078 1.331 -7.350 1.00 88.56 299 ALA A O 1
ATOM 2352 N N . GLU A 1 300 ? 21.105 -0.282 -6.089 1.00 87.69 300 GLU A N 1
ATOM 2353 C CA . GLU A 1 300 ? 20.902 0.482 -4.845 1.00 87.69 300 GLU A CA 1
ATOM 2354 C C . GLU A 1 300 ? 20.085 1.777 -5.050 1.00 87.69 300 GLU A C 1
ATOM 2356 O O . GLU A 1 300 ? 20.261 2.767 -4.341 1.00 87.69 300 GLU A O 1
ATOM 2361 N N . ASP A 1 301 ? 19.194 1.789 -6.047 1.00 83.81 301 ASP A N 1
ATOM 2362 C CA . ASP A 1 301 ? 18.434 2.974 -6.448 1.00 83.81 301 ASP A CA 1
ATOM 2363 C C . ASP A 1 301 ? 16.944 2.825 -6.087 1.00 83.81 301 ASP A C 1
ATOM 2365 O O . ASP A 1 301 ? 16.252 2.000 -6.691 1.00 83.81 301 ASP A O 1
ATOM 2369 N N . PRO A 1 302 ? 16.423 3.619 -5.133 1.00 85.44 302 PRO A N 1
ATOM 2370 C CA . PRO A 1 302 ? 15.022 3.573 -4.724 1.00 85.44 302 PRO A CA 1
ATOM 2371 C C . PRO A 1 302 ? 14.089 4.463 -5.565 1.00 85.44 302 PRO A C 1
ATOM 2373 O O . PRO A 1 302 ? 12.895 4.509 -5.278 1.00 85.44 302 PRO A O 1
ATOM 2376 N N . SER A 1 303 ? 14.578 5.190 -6.578 1.00 85.31 303 SER A N 1
ATOM 2377 C CA . SER A 1 303 ? 13.843 6.296 -7.227 1.00 85.31 303 SER A CA 1
ATOM 2378 C C . SER A 1 303 ? 12.426 5.957 -7.725 1.00 85.31 303 SER A C 1
ATOM 2380 O O . SER A 1 303 ? 11.551 6.818 -7.701 1.00 85.31 303 SER A O 1
ATOM 2382 N N . ASN A 1 304 ? 12.169 4.715 -8.158 1.00 86.50 304 ASN A N 1
ATOM 2383 C CA . ASN A 1 304 ? 10.868 4.282 -8.696 1.00 86.50 304 ASN A CA 1
ATOM 2384 C C . ASN A 1 304 ? 10.023 3.457 -7.702 1.00 86.50 304 ASN A C 1
ATOM 2386 O O . ASN A 1 304 ? 9.168 2.678 -8.130 1.00 86.50 304 ASN A O 1
ATOM 2390 N N . TYR A 1 305 ? 10.232 3.609 -6.388 1.00 89.06 305 TYR A N 1
ATOM 2391 C CA . TYR A 1 305 ? 9.569 2.788 -5.363 1.00 89.06 305 TYR A CA 1
ATOM 2392 C C . TYR A 1 305 ? 8.036 2.717 -5.506 1.00 89.06 305 TYR A C 1
ATOM 2394 O O . TYR A 1 305 ? 7.473 1.644 -5.321 1.00 89.06 305 TYR A O 1
ATOM 2402 N N . ALA A 1 306 ? 7.358 3.804 -5.896 1.00 90.06 306 ALA A N 1
ATOM 2403 C CA . ALA A 1 306 ? 5.896 3.832 -6.003 1.00 90.06 306 ALA A CA 1
ATOM 2404 C C . ALA A 1 306 ? 5.359 2.835 -7.044 1.00 90.06 306 ALA A C 1
ATOM 2406 O O . ALA A 1 306 ? 4.435 2.078 -6.760 1.00 90.06 306 ALA A O 1
ATOM 2407 N N . LYS A 1 307 ? 5.986 2.789 -8.227 1.00 88.69 307 LYS A N 1
ATOM 2408 C CA . LYS A 1 307 ? 5.578 1.878 -9.305 1.00 88.69 307 LYS A CA 1
ATOM 2409 C C . LYS A 1 307 ? 5.912 0.425 -8.963 1.00 88.69 307 LYS A C 1
ATOM 2411 O O . LYS A 1 307 ? 5.143 -0.476 -9.283 1.00 88.69 307 LYS A O 1
ATOM 2416 N N . VAL A 1 308 ? 7.045 0.203 -8.289 1.00 90.75 308 VAL A N 1
ATOM 2417 C CA . VAL A 1 308 ? 7.453 -1.130 -7.816 1.00 90.75 308 VAL A CA 1
ATOM 2418 C C . VAL A 1 308 ? 6.440 -1.679 -6.813 1.00 90.75 308 VAL A C 1
ATOM 2420 O O . VAL A 1 308 ? 6.004 -2.814 -6.966 1.00 90.75 308 VAL A O 1
ATOM 2423 N N . ILE A 1 309 ? 6.032 -0.868 -5.832 1.00 90.75 309 ILE A N 1
ATOM 2424 C CA . ILE A 1 309 ? 5.047 -1.240 -4.808 1.00 90.75 309 ILE A CA 1
ATOM 2425 C C . ILE A 1 309 ? 3.705 -1.607 -5.444 1.00 90.75 309 ILE A C 1
ATOM 2427 O O . ILE A 1 309 ? 3.157 -2.659 -5.127 1.00 90.75 309 ILE A O 1
ATOM 2431 N N . GLU A 1 310 ? 3.186 -0.772 -6.346 1.00 89.19 310 GLU A N 1
ATOM 2432 C CA . GLU A 1 310 ? 1.878 -0.989 -6.975 1.00 89.19 310 GLU A CA 1
ATOM 2433 C C . GLU A 1 310 ? 1.848 -2.305 -7.768 1.00 89.19 310 GLU A C 1
ATOM 2435 O O . GLU A 1 310 ? 0.978 -3.153 -7.559 1.00 89.19 310 GLU A O 1
ATOM 2440 N N . ILE A 1 311 ? 2.853 -2.523 -8.622 1.00 89.81 311 ILE A N 1
ATOM 2441 C CA . ILE A 1 311 ? 2.930 -3.716 -9.472 1.00 89.81 311 ILE A CA 1
ATOM 2442 C C . ILE A 1 311 ? 3.216 -4.974 -8.639 1.00 89.81 311 ILE A C 1
ATOM 2444 O O . ILE A 1 311 ? 2.621 -6.025 -8.886 1.00 89.81 311 ILE A O 1
ATOM 2448 N N . ALA A 1 312 ? 4.096 -4.889 -7.637 1.00 89.81 312 ALA A N 1
ATOM 2449 C CA . ALA A 1 312 ? 4.413 -6.025 -6.773 1.00 89.81 312 ALA A CA 1
ATOM 2450 C C . ALA A 1 312 ? 3.227 -6.433 -5.888 1.00 89.81 312 ALA A C 1
ATOM 2452 O O . ALA A 1 312 ? 2.989 -7.632 -5.726 1.00 89.81 312 ALA A O 1
ATOM 2453 N N . SER A 1 313 ? 2.470 -5.459 -5.371 1.00 85.81 313 SER A N 1
ATOM 2454 C CA . SER A 1 313 ? 1.269 -5.707 -4.565 1.00 85.81 313 SER A CA 1
ATOM 2455 C C . SER A 1 313 ? 0.162 -6.332 -5.403 1.00 85.81 313 SER A C 1
ATOM 2457 O O . SER A 1 313 ? -0.433 -7.319 -4.983 1.00 85.81 313 SER A O 1
ATOM 2459 N N . HIS A 1 314 ? -0.050 -5.847 -6.631 1.00 86.81 314 HIS A N 1
ATOM 2460 C CA . HIS A 1 314 ? -1.024 -6.449 -7.543 1.00 86.81 314 HIS A CA 1
ATOM 2461 C C . HIS A 1 314 ? -0.664 -7.895 -7.925 1.00 86.81 314 HIS A C 1
ATOM 2463 O O . HIS A 1 314 ? -1.542 -8.736 -8.097 1.00 86.81 314 HIS A O 1
ATOM 2469 N N . ALA A 1 315 ? 0.630 -8.209 -8.024 1.00 87.69 315 ALA A N 1
ATOM 2470 C CA . ALA A 1 315 ? 1.105 -9.559 -8.315 1.00 87.69 315 ALA A CA 1
ATOM 2471 C C . ALA A 1 315 ? 1.228 -10.473 -7.081 1.00 87.69 315 ALA A C 1
ATOM 2473 O O . ALA A 1 315 ? 1.613 -11.634 -7.236 1.00 87.69 315 ALA A O 1
ATOM 2474 N N . GLY A 1 316 ? 0.979 -9.963 -5.869 1.00 85.12 316 GLY A N 1
ATOM 2475 C CA . GLY A 1 316 ? 1.100 -10.712 -4.613 1.00 85.12 316 GLY A CA 1
ATOM 2476 C C . GLY A 1 316 ? 2.525 -11.163 -4.261 1.00 85.12 316 GLY A C 1
ATOM 2477 O O . GLY A 1 316 ? 2.705 -12.061 -3.441 1.00 85.12 316 GLY A O 1
ATOM 2478 N N . LYS A 1 317 ? 3.568 -10.580 -4.873 1.00 88.12 317 LYS A N 1
ATOM 2479 C CA . LYS A 1 317 ? 4.977 -10.963 -4.634 1.00 88.12 317 LYS A CA 1
ATOM 2480 C C . LYS A 1 317 ? 5.582 -10.186 -3.461 1.00 88.12 317 LYS A C 1
ATOM 2482 O O . LYS A 1 317 ? 6.578 -9.480 -3.615 1.00 88.12 317 LYS A O 1
ATOM 2487 N N . HIS A 1 318 ? 4.981 -10.327 -2.282 1.00 86.38 318 HIS A N 1
ATOM 2488 C CA . HIS A 1 318 ? 5.385 -9.583 -1.085 1.00 86.38 318 HIS A CA 1
ATOM 2489 C C . HIS A 1 318 ? 6.772 -9.995 -0.554 1.00 86.38 318 HIS A C 1
ATOM 2491 O O . HIS A 1 318 ? 7.511 -9.143 -0.069 1.00 86.38 318 HIS A O 1
ATOM 2497 N N . ASP A 1 319 ? 7.184 -11.257 -0.726 1.00 87.31 319 ASP A N 1
ATOM 2498 C CA . ASP A 1 319 ? 8.507 -11.740 -0.296 1.00 87.31 319 ASP A CA 1
ATOM 2499 C C . ASP A 1 319 ? 9.672 -11.003 -0.961 1.00 87.31 319 ASP A C 1
ATOM 2501 O O . ASP A 1 319 ? 10.626 -10.603 -0.294 1.00 87.31 319 ASP A O 1
ATOM 2505 N N . ASP A 1 320 ? 9.613 -10.807 -2.275 1.00 88.38 320 ASP A N 1
ATOM 2506 C CA . ASP A 1 320 ? 10.670 -10.099 -2.997 1.00 88.38 320 ASP A CA 1
ATOM 2507 C C . ASP A 1 320 ? 10.579 -8.587 -2.737 1.00 88.38 320 ASP A C 1
ATOM 2509 O O . ASP A 1 320 ? 11.601 -7.916 -2.574 1.00 88.38 320 ASP A O 1
ATOM 2513 N N . LEU A 1 321 ? 9.357 -8.067 -2.571 1.00 90.75 321 LEU A N 1
ATOM 2514 C CA . LEU A 1 321 ? 9.119 -6.674 -2.203 1.00 90.75 321 LEU A CA 1
ATOM 2515 C C . LEU A 1 321 ? 9.743 -6.316 -0.843 1.00 90.75 321 LEU A C 1
ATOM 2517 O O . LEU A 1 321 ? 10.361 -5.258 -0.739 1.00 90.75 321 LEU A O 1
ATOM 2521 N N . THR A 1 322 ? 9.668 -7.189 0.176 1.00 90.19 322 THR A N 1
ATOM 2522 C CA . THR A 1 322 ? 10.304 -6.920 1.486 1.00 90.19 322 THR A CA 1
ATOM 2523 C C . THR A 1 322 ? 11.802 -6.636 1.352 1.00 90.19 322 THR A C 1
ATOM 2525 O O . THR A 1 322 ? 12.300 -5.675 1.939 1.00 90.19 322 THR A O 1
ATOM 2528 N N . LYS A 1 323 ? 12.523 -7.402 0.521 1.00 89.25 323 LYS A N 1
ATOM 2529 C CA . LYS A 1 323 ? 13.965 -7.210 0.281 1.00 89.25 323 LYS A CA 1
ATOM 2530 C C . LYS A 1 323 ? 14.252 -5.859 -0.379 1.00 89.25 323 LYS A C 1
ATOM 2532 O O . LYS A 1 323 ? 15.173 -5.153 0.036 1.00 89.25 323 LYS A O 1
ATOM 2537 N N . TYR A 1 324 ? 13.452 -5.484 -1.381 1.00 90.81 324 TYR A N 1
ATOM 2538 C CA . TYR A 1 324 ? 13.569 -4.188 -2.054 1.00 90.81 324 TYR A CA 1
ATOM 2539 C C . TYR A 1 324 ? 13.320 -3.025 -1.089 1.00 90.81 324 TYR A C 1
ATOM 2541 O O . TYR A 1 324 ? 14.114 -2.088 -1.030 1.00 90.81 324 TYR A O 1
ATOM 2549 N N . LEU A 1 325 ? 12.255 -3.103 -0.290 1.00 90.12 325 LEU A N 1
ATOM 2550 C CA . LEU A 1 325 ? 11.885 -2.055 0.660 1.00 90.12 325 LEU A CA 1
ATOM 2551 C C . LEU A 1 325 ? 12.914 -1.912 1.797 1.00 90.12 325 LEU A C 1
ATOM 2553 O O . LEU A 1 325 ? 13.223 -0.792 2.197 1.00 90.12 325 LEU A O 1
ATOM 2557 N N . GLN A 1 326 ? 13.522 -3.009 2.267 1.00 89.19 326 GLN A N 1
ATOM 2558 C CA . GLN A 1 326 ? 14.637 -2.959 3.224 1.00 89.19 326 GLN A CA 1
ATOM 2559 C C . GLN A 1 326 ? 15.868 -2.232 2.659 1.00 89.19 326 GLN A C 1
ATOM 2561 O O . GLN A 1 326 ? 16.524 -1.481 3.386 1.00 89.19 326 GLN A O 1
ATOM 2566 N N . MET A 1 327 ? 16.193 -2.442 1.377 1.00 88.62 327 MET A N 1
ATOM 2567 C CA . MET A 1 327 ? 17.238 -1.680 0.685 1.00 88.62 327 MET A CA 1
ATOM 2568 C C . MET A 1 327 ? 16.833 -0.205 0.578 1.00 88.62 327 MET A C 1
ATOM 2570 O O . MET A 1 327 ? 17.580 0.662 1.037 1.00 88.62 327 MET A O 1
ATOM 2574 N N . ALA A 1 328 ? 15.621 0.073 0.089 1.00 88.12 328 ALA A N 1
ATOM 2575 C CA . ALA A 1 328 ? 15.126 1.429 -0.119 1.00 88.12 328 ALA A CA 1
ATOM 2576 C C . ALA A 1 328 ? 15.115 2.254 1.177 1.00 88.12 328 ALA A C 1
ATOM 2578 O O . ALA A 1 328 ? 15.526 3.413 1.151 1.00 88.12 328 ALA A O 1
ATOM 2579 N N . ARG A 1 329 ? 14.761 1.645 2.319 1.00 86.94 329 ARG A N 1
ATOM 2580 C CA . ARG A 1 329 ? 14.742 2.282 3.650 1.00 86.94 329 ARG A CA 1
ATOM 2581 C C . ARG A 1 329 ? 16.117 2.771 4.123 1.00 86.94 329 ARG A C 1
ATOM 2583 O O . ARG A 1 329 ? 16.192 3.701 4.932 1.00 86.94 329 ARG A O 1
ATOM 2590 N N . LYS A 1 330 ? 17.217 2.170 3.645 1.00 86.75 330 LYS A N 1
ATOM 2591 C CA . LYS A 1 330 ? 18.583 2.636 3.964 1.00 86.75 330 LYS A CA 1
ATOM 2592 C C . LYS A 1 330 ? 18.882 3.982 3.306 1.00 86.75 330 LYS A C 1
ATOM 2594 O O . LYS A 1 330 ? 19.571 4.805 3.902 1.00 86.75 330 LYS A O 1
ATOM 2599 N N . THR A 1 331 ? 18.356 4.197 2.104 1.00 84.44 331 THR A N 1
ATOM 2600 C CA . THR A 1 331 ? 18.572 5.397 1.285 1.00 84.44 331 THR A CA 1
ATOM 2601 C C . THR A 1 331 ? 17.498 6.472 1.476 1.00 84.44 331 THR A C 1
ATOM 2603 O O . THR A 1 331 ? 17.832 7.644 1.622 1.00 84.44 331 THR A O 1
ATOM 2606 N N . LEU A 1 332 ? 16.217 6.090 1.493 1.00 83.56 332 LEU A N 1
ATOM 2607 C CA . LEU A 1 332 ? 15.051 6.970 1.571 1.00 83.56 332 LEU A CA 1
ATOM 2608 C C . LEU A 1 332 ? 14.090 6.463 2.649 1.00 83.56 332 LEU A C 1
ATOM 2610 O O . LEU A 1 332 ? 13.640 5.321 2.611 1.00 83.56 332 LEU A O 1
ATOM 2614 N N . ARG A 1 333 ? 13.744 7.332 3.600 1.00 79.88 333 ARG A N 1
ATOM 2615 C CA . ARG A 1 333 ? 12.746 7.054 4.642 1.00 79.88 333 ARG A CA 1
ATOM 2616 C C . ARG A 1 333 ? 11.477 7.826 4.337 1.00 79.88 333 ARG A C 1
ATOM 2618 O O . ARG A 1 333 ? 11.294 8.942 4.814 1.00 79.88 333 ARG A O 1
ATOM 2625 N N . GLU A 1 334 ? 10.636 7.239 3.500 1.00 85.75 334 GLU A N 1
ATOM 2626 C CA . GLU A 1 334 ? 9.336 7.801 3.156 1.00 85.75 334 GLU A CA 1
ATOM 2627 C C . GLU A 1 334 ? 8.200 7.022 3.824 1.00 85.75 334 GLU A C 1
ATOM 2629 O O . GLU A 1 334 ? 8.296 5.797 3.942 1.00 85.75 334 GLU A O 1
ATOM 2634 N N . PRO A 1 335 ? 7.095 7.695 4.200 1.00 87.75 335 PRO A N 1
ATOM 2635 C CA . PRO A 1 335 ? 5.973 7.046 4.873 1.00 87.75 335 PRO A CA 1
ATOM 2636 C C . PRO A 1 335 ? 5.391 5.909 4.034 1.00 87.75 335 PRO A C 1
ATOM 2638 O O . PRO A 1 335 ? 5.111 4.843 4.566 1.00 87.75 335 PRO A O 1
ATOM 2641 N N . LYS A 1 336 ? 5.287 6.083 2.710 1.00 87.81 336 LYS A N 1
ATOM 2642 C CA . LYS A 1 336 ? 4.772 5.047 1.800 1.00 87.81 336 LYS A CA 1
ATOM 2643 C C . LYS A 1 336 ? 5.618 3.770 1.812 1.00 87.81 336 LYS A C 1
ATOM 2645 O O . LYS A 1 336 ? 5.064 2.682 1.777 1.00 87.81 336 LYS A O 1
ATOM 2650 N N . ILE A 1 337 ? 6.945 3.901 1.884 1.00 90.06 337 ILE A N 1
ATOM 2651 C CA . ILE A 1 337 ? 7.874 2.760 1.916 1.00 90.06 337 ILE A CA 1
ATOM 2652 C C . ILE A 1 337 ? 7.726 2.006 3.238 1.00 90.06 337 ILE A C 1
ATOM 2654 O O . ILE A 1 337 ? 7.578 0.789 3.236 1.00 90.06 337 ILE A O 1
ATOM 2658 N N . ASP A 1 338 ? 7.742 2.730 4.358 1.00 89.94 338 ASP A N 1
ATOM 2659 C CA . ASP A 1 338 ? 7.638 2.146 5.699 1.00 89.94 338 ASP A CA 1
ATOM 2660 C C . ASP A 1 338 ? 6.255 1.496 5.939 1.00 89.94 338 ASP A C 1
ATOM 2662 O O . ASP A 1 338 ? 6.175 0.428 6.544 1.00 89.94 338 ASP A O 1
ATOM 2666 N N . THR A 1 339 ? 5.180 2.100 5.420 1.00 90.94 339 THR A N 1
ATOM 2667 C CA . THR A 1 339 ? 3.796 1.582 5.487 1.00 90.94 339 THR A CA 1
ATOM 2668 C C . THR A 1 339 ? 3.671 0.257 4.732 1.00 90.94 339 THR A C 1
ATOM 2670 O O . THR A 1 339 ? 3.226 -0.748 5.283 1.00 90.94 339 THR A O 1
ATOM 2673 N N . GLU A 1 340 ? 4.142 0.216 3.487 1.00 89.56 340 GLU A N 1
ATOM 2674 C CA . GLU A 1 340 ? 4.088 -0.994 2.660 1.00 89.56 340 GLU A CA 1
ATOM 2675 C C . GLU A 1 340 ? 5.054 -2.077 3.147 1.00 89.56 340 GLU A C 1
ATOM 2677 O O . GLU A 1 340 ? 4.772 -3.264 3.012 1.00 89.56 340 GLU A O 1
ATOM 2682 N N . LEU A 1 341 ? 6.170 -1.699 3.778 1.00 91.19 341 LEU A N 1
ATOM 2683 C CA . LEU A 1 341 ? 7.079 -2.657 4.405 1.00 91.19 341 LEU A CA 1
ATOM 2684 C C . LEU A 1 341 ? 6.410 -3.369 5.586 1.00 91.19 341 LEU A C 1
ATOM 2686 O O . LEU A 1 341 ? 6.512 -4.591 5.693 1.00 91.19 341 LEU A O 1
ATOM 2690 N N . ALA A 1 342 ? 5.697 -2.630 6.441 1.00 90.12 342 ALA A N 1
ATOM 2691 C CA . ALA A 1 342 ? 4.931 -3.217 7.538 1.00 90.12 342 ALA A CA 1
ATOM 2692 C C . ALA A 1 342 ? 3.844 -4.171 7.016 1.00 90.12 342 ALA A C 1
ATOM 2694 O O . ALA A 1 342 ? 3.703 -5.285 7.522 1.00 90.12 342 ALA A O 1
ATOM 2695 N N . TYR A 1 343 ? 3.130 -3.777 5.959 1.00 90.69 343 TYR A N 1
ATOM 2696 C CA . TYR A 1 343 ? 2.127 -4.629 5.320 1.00 90.69 343 TYR A CA 1
ATOM 2697 C C . TYR A 1 343 ? 2.741 -5.887 4.679 1.00 90.69 343 TYR A C 1
ATOM 2699 O O . TYR A 1 343 ? 2.237 -6.998 4.853 1.00 90.69 343 TYR A O 1
ATOM 2707 N N . ALA A 1 344 ? 3.882 -5.753 3.999 1.00 90.81 344 ALA A N 1
ATOM 2708 C CA . ALA A 1 344 ? 4.582 -6.879 3.390 1.00 90.81 344 ALA A CA 1
ATOM 2709 C C . ALA A 1 344 ? 5.107 -7.877 4.439 1.00 90.81 344 ALA A C 1
ATOM 2711 O O . ALA A 1 344 ? 5.038 -9.087 4.213 1.00 90.81 344 ALA A O 1
ATOM 2712 N N . TYR A 1 345 ? 5.570 -7.414 5.607 1.00 91.06 345 TYR A N 1
ATOM 2713 C CA . TYR A 1 345 ? 5.899 -8.313 6.721 1.00 91.06 345 TYR A CA 1
ATOM 2714 C C . TYR A 1 345 ? 4.676 -9.064 7.249 1.00 91.06 345 TYR A C 1
ATOM 2716 O O . TYR A 1 345 ? 4.790 -10.246 7.568 1.00 91.06 345 TYR A O 1
ATOM 2724 N N . ALA A 1 346 ? 3.506 -8.416 7.290 1.00 89.62 346 ALA A N 1
ATOM 2725 C CA . ALA A 1 346 ? 2.262 -9.059 7.711 1.00 89.62 346 ALA A CA 1
ATOM 2726 C C . ALA A 1 346 ? 1.871 -10.194 6.760 1.00 89.62 346 ALA A C 1
ATOM 2728 O O . ALA A 1 346 ? 1.589 -11.303 7.201 1.00 89.62 346 ALA A O 1
ATOM 2729 N N . LYS A 1 347 ? 1.912 -9.936 5.447 1.00 88.62 347 LYS A N 1
ATOM 2730 C CA . LYS A 1 347 ? 1.569 -10.926 4.412 1.00 88.62 347 LYS A CA 1
ATOM 2731 C C . LYS A 1 347 ? 2.563 -12.084 4.309 1.00 88.62 347 LYS A C 1
ATOM 2733 O O . LYS A 1 347 ? 2.182 -13.159 3.861 1.00 88.62 347 LYS A O 1
ATOM 2738 N N . THR A 1 348 ? 3.823 -11.871 4.689 1.00 87.62 348 THR A N 1
ATOM 2739 C CA . THR A 1 348 ? 4.883 -12.899 4.644 1.00 87.62 348 THR A CA 1
ATOM 2740 C C . THR A 1 348 ? 5.039 -13.673 5.956 1.00 87.62 348 THR A C 1
ATOM 2742 O O . THR A 1 348 ? 5.941 -14.501 6.062 1.00 87.62 348 THR A O 1
ATOM 2745 N N . ASP A 1 349 ? 4.177 -13.411 6.946 1.00 85.81 349 ASP A N 1
ATOM 2746 C CA . ASP A 1 349 ? 4.190 -14.024 8.283 1.00 85.81 349 ASP A CA 1
ATOM 2747 C C . ASP A 1 349 ? 5.523 -13.849 9.045 1.00 85.81 349 ASP A C 1
ATOM 2749 O O . ASP A 1 349 ? 5.917 -14.642 9.900 1.00 85.81 349 ASP A O 1
ATOM 2753 N N . ARG A 1 350 ? 6.257 -12.768 8.751 1.00 87.88 350 ARG A N 1
ATOM 2754 C CA . ARG A 1 350 ? 7.512 -12.423 9.439 1.00 87.88 350 ARG A CA 1
ATOM 2755 C C . ARG A 1 350 ? 7.238 -11.517 10.629 1.00 87.88 350 ARG A C 1
ATOM 2757 O O . ARG A 1 350 ? 7.617 -10.348 10.649 1.00 87.88 350 ARG A O 1
ATOM 2764 N N . LEU A 1 351 ? 6.566 -12.074 11.633 1.00 87.00 351 LEU A N 1
ATOM 2765 C CA . LEU A 1 351 ? 6.134 -11.330 12.820 1.00 87.00 351 LEU A CA 1
ATOM 2766 C C . LEU A 1 351 ? 7.312 -10.761 13.622 1.00 87.00 351 LEU A C 1
ATOM 2768 O O . LEU A 1 351 ? 7.228 -9.642 14.113 1.00 87.00 351 LEU A O 1
ATOM 2772 N N . HIS A 1 352 ? 8.432 -11.483 13.708 1.00 88.00 352 HIS A N 1
ATOM 2773 C CA . HIS A 1 352 ? 9.591 -11.029 14.482 1.00 88.00 352 HIS A CA 1
ATOM 2774 C C . HIS A 1 352 ? 10.276 -9.808 13.846 1.00 88.00 352 HIS A C 1
ATOM 2776 O O . HIS A 1 352 ? 10.522 -8.811 14.520 1.00 88.00 352 HIS A O 1
ATOM 2782 N N . ASP A 1 353 ? 10.473 -9.835 12.521 1.00 86.44 353 ASP A N 1
ATOM 2783 C CA . ASP A 1 353 ? 10.994 -8.688 11.764 1.00 86.44 353 ASP A CA 1
ATOM 2784 C C . ASP A 1 353 ? 10.057 -7.469 11.880 1.00 86.44 353 ASP A C 1
ATOM 2786 O O . ASP A 1 353 ? 10.506 -6.319 11.859 1.00 86.44 353 ASP A O 1
ATOM 2790 N N . MET A 1 354 ? 8.748 -7.712 12.017 1.00 86.31 354 MET A N 1
ATOM 2791 C CA . MET A 1 354 ? 7.751 -6.670 12.251 1.00 86.31 354 MET A CA 1
ATOM 2792 C C . MET A 1 354 ? 7.835 -6.084 13.664 1.00 86.31 354 MET A C 1
ATOM 2794 O O . MET A 1 354 ? 7.772 -4.865 13.802 1.00 86.31 354 MET A O 1
ATOM 2798 N N . GLU A 1 355 ? 7.990 -6.902 14.706 1.00 86.12 355 GLU A N 1
ATOM 2799 C CA . GLU A 1 355 ? 8.184 -6.424 16.083 1.00 86.12 355 GLU A CA 1
ATOM 2800 C C . GLU A 1 355 ? 9.424 -5.533 16.182 1.00 86.12 355 GLU A C 1
ATOM 2802 O O . GLU A 1 355 ? 9.348 -4.415 16.700 1.00 86.12 355 GLU A O 1
ATOM 2807 N N . ASP A 1 356 ? 10.534 -5.975 15.589 1.00 88.06 356 ASP A N 1
ATOM 2808 C CA . ASP A 1 356 ? 11.761 -5.186 15.494 1.00 88.06 356 ASP A CA 1
ATOM 2809 C C . ASP A 1 356 ? 11.528 -3.887 14.706 1.00 88.06 356 ASP A C 1
ATOM 2811 O O . ASP A 1 356 ? 12.003 -2.813 15.092 1.00 88.06 356 ASP A O 1
ATOM 2815 N N . PHE A 1 357 ? 10.757 -3.942 13.614 1.00 87.12 357 PHE A N 1
ATOM 2816 C CA . PHE A 1 357 ? 10.386 -2.761 12.834 1.00 87.12 357 PHE A CA 1
ATOM 2817 C C . PHE A 1 357 ? 9.548 -1.749 13.624 1.00 87.12 357 PHE A C 1
ATOM 2819 O O . PHE A 1 357 ? 9.774 -0.542 13.492 1.00 87.12 357 PHE A O 1
ATOM 2826 N N . LEU A 1 358 ? 8.609 -2.222 14.443 1.00 84.56 358 LEU A N 1
ATOM 2827 C CA . LEU A 1 358 ? 7.754 -1.390 15.287 1.00 84.56 358 LEU A CA 1
ATOM 2828 C C . LEU A 1 358 ? 8.499 -0.829 16.505 1.00 84.56 358 LEU A C 1
ATOM 2830 O O . LEU A 1 358 ? 8.163 0.259 16.966 1.00 84.56 358 LEU A O 1
ATOM 2834 N N . ALA A 1 359 ? 9.519 -1.532 17.002 1.00 85.25 359 ALA A N 1
ATOM 2835 C CA . ALA A 1 359 ? 10.395 -1.044 18.067 1.00 85.25 359 ALA A CA 1
ATOM 2836 C C . ALA A 1 359 ? 11.369 0.046 17.582 1.00 85.25 359 ALA A C 1
ATOM 2838 O O . ALA A 1 359 ? 11.797 0.905 18.358 1.00 85.25 359 ALA A O 1
ATOM 2839 N N . MET A 1 360 ? 11.738 0.019 16.300 1.00 82.81 360 MET A N 1
ATOM 2840 C CA . MET A 1 360 ? 12.560 1.052 15.671 1.00 82.81 360 MET A CA 1
ATOM 2841 C C . MET A 1 360 ? 11.776 2.346 15.401 1.00 82.81 360 MET A C 1
ATOM 2843 O O . MET A 1 360 ? 10.551 2.368 15.346 1.00 82.81 360 MET A O 1
ATOM 2847 N N . THR A 1 361 ? 12.494 3.447 15.149 1.00 71.75 361 THR A N 1
ATOM 2848 C CA . THR A 1 361 ? 11.861 4.674 14.648 1.00 71.75 361 THR A CA 1
ATOM 2849 C C . THR A 1 361 ? 11.365 4.463 13.217 1.00 71.75 361 THR A C 1
ATOM 2851 O O . THR A 1 361 ? 12.133 4.119 12.310 1.00 71.75 361 THR A O 1
ATOM 2854 N N . ASN A 1 362 ? 10.065 4.651 13.017 1.00 79.62 362 ASN A N 1
ATOM 2855 C CA . ASN A 1 362 ? 9.383 4.480 11.741 1.00 79.62 362 ASN A CA 1
ATOM 2856 C C . ASN A 1 362 ? 8.529 5.717 11.416 1.00 79.62 362 ASN A C 1
ATOM 2858 O O . ASN A 1 362 ? 8.205 6.519 12.291 1.00 79.62 362 ASN A O 1
ATOM 2862 N N . VAL A 1 363 ? 8.235 5.900 10.127 1.00 82.06 363 VAL A N 1
ATOM 2863 C CA . VAL A 1 363 ? 7.334 6.954 9.612 1.00 82.06 363 VAL A CA 1
ATOM 2864 C C . VAL A 1 363 ? 6.076 6.316 8.995 1.00 82.06 363 VAL A C 1
ATOM 2866 O O . VAL A 1 363 ? 5.369 6.943 8.213 1.00 82.06 363 VAL A O 1
ATOM 2869 N N . ALA A 1 364 ? 5.821 5.040 9.300 1.00 82.19 364 ALA A N 1
ATOM 2870 C CA . ALA A 1 364 ? 4.707 4.276 8.750 1.00 82.19 364 ALA A CA 1
ATOM 2871 C C . ALA A 1 364 ? 3.356 4.816 9.235 1.00 82.19 364 ALA A C 1
ATOM 2873 O O . ALA A 1 364 ? 3.211 5.168 10.408 1.00 82.19 364 ALA A O 1
ATOM 2874 N N . ASP A 1 365 ? 2.347 4.776 8.365 1.00 86.62 365 ASP A N 1
ATOM 2875 C CA . ASP A 1 365 ? 0.954 4.874 8.793 1.00 86.62 365 ASP A CA 1
ATOM 2876 C C . ASP A 1 365 ? 0.480 3.501 9.287 1.00 86.62 365 ASP A C 1
ATOM 2878 O O . ASP A 1 365 ? -0.039 2.666 8.546 1.00 86.62 365 ASP A O 1
ATOM 2882 N N . ILE A 1 366 ? 0.727 3.236 10.569 1.00 86.81 366 ILE A N 1
ATOM 2883 C CA . ILE A 1 366 ? 0.434 1.940 11.190 1.00 86.81 366 ILE A CA 1
ATOM 2884 C C . ILE A 1 366 ? -1.089 1.685 11.245 1.00 86.81 366 ILE A C 1
ATOM 2886 O O . ILE A 1 366 ? -1.515 0.531 11.281 1.00 86.81 366 ILE A O 1
ATOM 2890 N N . LEU A 1 367 ? -1.925 2.736 11.237 1.00 87.56 367 LEU A N 1
ATOM 2891 C CA . LEU A 1 367 ? -3.383 2.592 11.290 1.00 87.56 367 LEU A CA 1
ATOM 2892 C C . LEU A 1 367 ? -3.907 2.018 9.976 1.00 87.56 367 LEU A C 1
ATOM 2894 O O . LEU A 1 367 ? -4.625 1.020 10.009 1.00 87.56 367 LEU A O 1
ATOM 2898 N N . GLU A 1 368 ? -3.500 2.597 8.843 1.00 89.31 368 GLU A N 1
ATOM 2899 C CA . GLU A 1 368 ? -3.894 2.114 7.515 1.00 89.31 368 GLU A CA 1
ATOM 2900 C C . GLU A 1 368 ? -3.467 0.652 7.309 1.00 89.31 368 GLU A C 1
ATOM 2902 O O . GLU A 1 368 ? -4.255 -0.178 6.854 1.00 89.31 368 GLU A O 1
ATOM 2907 N N . VAL A 1 369 ? -2.235 0.307 7.704 1.00 87.88 369 VAL A N 1
ATOM 2908 C CA . VAL A 1 369 ? -1.730 -1.074 7.614 1.00 87.88 369 VAL A CA 1
ATOM 2909 C C . VAL A 1 369 ? -2.520 -2.007 8.522 1.00 87.88 369 VAL A C 1
ATOM 2911 O O . VAL A 1 369 ? -2.877 -3.103 8.104 1.00 87.88 369 VAL A O 1
ATOM 2914 N N . GLY A 1 370 ? -2.811 -1.586 9.754 1.00 88.50 370 GLY A N 1
ATOM 2915 C CA . GLY A 1 370 ? -3.595 -2.379 10.697 1.00 88.50 370 GLY A CA 1
ATOM 2916 C C . GLY A 1 370 ? -4.989 -2.707 10.164 1.00 88.50 370 GLY A C 1
ATOM 2917 O O . GLY A 1 370 ? -5.445 -3.839 10.315 1.00 88.50 370 GLY A O 1
ATOM 2918 N N . GLU A 1 371 ? -5.650 -1.749 9.509 1.00 87.88 371 GLU A N 1
ATOM 2919 C CA . GLU A 1 371 ? -6.959 -1.970 8.885 1.00 87.88 371 GLU A CA 1
ATOM 2920 C C . GLU A 1 371 ? -6.875 -2.910 7.678 1.00 87.88 371 GLU A C 1
ATOM 2922 O O . GLU A 1 371 ? -7.639 -3.872 7.630 1.00 87.88 371 GLU A O 1
ATOM 2927 N N . LYS A 1 372 ? -5.898 -2.729 6.778 1.00 89.12 372 LYS A N 1
ATOM 2928 C CA . LYS A 1 372 ? -5.670 -3.659 5.654 1.00 89.12 372 LYS A CA 1
ATOM 2929 C C . LYS A 1 372 ? -5.387 -5.084 6.135 1.00 89.12 372 LYS A C 1
ATOM 2931 O O . LYS A 1 372 ? -5.997 -6.032 5.658 1.00 89.12 372 LYS A O 1
ATOM 2936 N N . CYS A 1 373 ? -4.509 -5.243 7.127 1.00 88.94 373 CYS A N 1
ATOM 2937 C CA . CYS A 1 373 ? -4.207 -6.546 7.727 1.00 88.94 373 CYS A CA 1
ATOM 2938 C C . CYS A 1 373 ? -5.445 -7.194 8.356 1.00 88.94 373 CYS A C 1
ATOM 2940 O O . CYS A 1 373 ? -5.570 -8.415 8.339 1.00 88.94 373 CYS A O 1
ATOM 2942 N N . PHE A 1 374 ? -6.344 -6.392 8.927 1.00 86.81 374 PHE A N 1
ATOM 2943 C CA . PHE A 1 374 ? -7.590 -6.887 9.498 1.00 86.81 374 PHE A CA 1
ATOM 2944 C C . PHE A 1 374 ? -8.575 -7.364 8.424 1.00 86.81 374 PHE A C 1
ATOM 2946 O O . PHE A 1 374 ? -9.183 -8.416 8.600 1.00 86.81 374 PHE A O 1
ATOM 2953 N N . GLU A 1 375 ? -8.714 -6.625 7.321 1.00 87.50 375 GLU A N 1
ATOM 2954 C CA . GLU A 1 375 ? -9.528 -7.031 6.163 1.00 87.50 375 GLU A CA 1
ATOM 2955 C C . GLU A 1 375 ? -8.988 -8.299 5.490 1.00 87.50 375 GLU A C 1
ATOM 2957 O O . GLU A 1 375 ? -9.758 -9.126 5.015 1.00 87.50 375 GLU A O 1
ATOM 2962 N N . ASP A 1 376 ? -7.667 -8.475 5.508 1.00 86.38 376 ASP A N 1
ATOM 2963 C CA . ASP A 1 376 ? -6.963 -9.650 4.994 1.00 86.38 376 ASP A CA 1
ATOM 2964 C C . ASP A 1 376 ? -6.940 -10.858 5.952 1.00 86.38 376 ASP A C 1
ATOM 2966 O O . ASP A 1 376 ? -6.235 -11.831 5.678 1.00 86.38 376 ASP A O 1
ATOM 2970 N N . GLU A 1 377 ? -7.651 -10.793 7.083 1.00 86.00 377 GLU A N 1
ATOM 2971 C CA . GLU A 1 377 ? -7.714 -11.842 8.119 1.00 86.00 377 GLU A CA 1
ATOM 2972 C C . GLU A 1 377 ? -6.354 -12.177 8.779 1.00 86.00 377 GLU A C 1
ATOM 2974 O O . GLU A 1 377 ? -6.184 -13.195 9.455 1.00 86.00 377 GLU A O 1
ATOM 2979 N N . LEU A 1 378 ? -5.363 -11.287 8.666 1.00 87.25 378 LEU A N 1
ATOM 2980 C CA . LEU A 1 378 ? -4.041 -11.415 9.292 1.00 87.25 378 LEU A CA 1
ATOM 2981 C C . LEU A 1 378 ? -4.072 -10.910 10.743 1.00 87.25 378 LEU A C 1
ATOM 2983 O O . LEU A 1 378 ? -3.387 -9.956 11.125 1.00 87.25 378 LEU A O 1
ATOM 2987 N N . TYR A 1 379 ? -4.885 -11.554 11.582 1.00 84.12 379 TYR A N 1
ATOM 2988 C CA . TYR A 1 379 ? -5.192 -11.065 12.930 1.00 84.12 379 TYR A CA 1
ATOM 2989 C C . TYR A 1 379 ? -3.983 -11.031 13.882 1.00 84.12 379 TYR A C 1
ATOM 2991 O O . TYR A 1 379 ? -3.915 -10.156 14.749 1.00 84.12 379 TYR A O 1
ATOM 2999 N N . GLN A 1 380 ? -3.006 -11.936 13.727 1.00 84.44 380 GLN A N 1
ATOM 3000 C CA . GLN A 1 380 ? -1.781 -11.950 14.547 1.00 84.44 380 GLN A CA 1
ATOM 3001 C C . GLN A 1 380 ? -0.918 -10.709 14.298 1.00 84.44 380 GLN A C 1
ATOM 3003 O O . GLN A 1 380 ? -0.519 -10.028 15.244 1.00 84.44 380 GLN A O 1
ATOM 3008 N N . ALA A 1 381 ? -0.694 -10.371 13.028 1.00 86.50 381 ALA A N 1
ATOM 3009 C CA . ALA A 1 381 ? 0.008 -9.154 12.639 1.00 86.50 381 ALA A CA 1
ATOM 3010 C C . ALA A 1 381 ? -0.785 -7.900 13.045 1.00 86.50 381 ALA A C 1
ATOM 3012 O O . ALA A 1 381 ? -0.229 -6.972 13.633 1.00 86.50 381 ALA A O 1
ATOM 3013 N N . ALA A 1 382 ? -2.105 -7.896 12.821 1.00 86.75 382 ALA A N 1
ATOM 3014 C CA . ALA A 1 382 ? -2.974 -6.789 13.216 1.00 86.75 382 ALA A CA 1
ATOM 3015 C C . ALA A 1 382 ? -2.938 -6.528 14.734 1.00 86.75 382 ALA A C 1
ATOM 3017 O O . ALA A 1 382 ? -2.941 -5.375 15.164 1.00 86.75 382 ALA A O 1
ATOM 3018 N N . LYS A 1 383 ? -2.838 -7.576 15.566 1.00 83.62 383 LYS A N 1
ATOM 3019 C CA . LYS A 1 383 ? -2.657 -7.444 17.021 1.00 83.62 383 LYS A CA 1
ATOM 3020 C C . LYS A 1 383 ? -1.398 -6.642 17.361 1.00 83.62 383 LYS A C 1
ATOM 3022 O O . LYS A 1 383 ? -1.481 -5.732 18.185 1.00 83.62 383 LYS A O 1
ATOM 3027 N N . LEU A 1 384 ? -0.255 -6.954 16.750 1.00 84.50 384 LEU A N 1
ATOM 3028 C CA . LEU A 1 384 ? 1.003 -6.235 16.995 1.00 84.50 384 LEU A CA 1
ATOM 3029 C C . LEU A 1 384 ? 0.890 -4.756 16.595 1.00 84.50 384 LEU A C 1
ATOM 3031 O O . LEU A 1 384 ? 1.222 -3.876 17.391 1.00 84.50 384 LEU A O 1
ATOM 3035 N N . LEU A 1 385 ? 0.321 -4.488 15.416 1.00 86.06 385 LEU A N 1
ATOM 3036 C CA . LEU A 1 385 ? 0.125 -3.136 14.880 1.00 86.06 385 LEU A CA 1
ATOM 3037 C C . LEU A 1 385 ? -0.830 -2.293 15.742 1.00 86.06 385 LEU A C 1
ATOM 3039 O O . LEU A 1 385 ? -0.526 -1.156 16.096 1.00 86.06 385 LEU A O 1
ATOM 3043 N N . PHE A 1 386 ? -1.980 -2.835 16.152 1.00 84.44 386 PHE A N 1
ATOM 3044 C CA . PHE A 1 386 ? -2.912 -2.081 17.000 1.00 84.44 386 PHE A CA 1
ATOM 3045 C C . PHE A 1 386 ? -2.415 -1.916 18.439 1.00 84.44 386 PHE A C 1
ATOM 3047 O O . PHE A 1 386 ? -2.741 -0.911 19.080 1.00 84.44 386 PHE A O 1
ATOM 3054 N N . THR A 1 387 ? -1.588 -2.845 18.931 1.00 81.94 387 THR A N 1
ATOM 3055 C CA . THR A 1 387 ? -0.929 -2.712 20.239 1.00 81.94 387 THR A CA 1
ATOM 3056 C C . THR A 1 387 ? 0.055 -1.542 20.238 1.00 81.94 387 THR A C 1
ATOM 3058 O O . THR A 1 387 ? 0.076 -0.779 21.203 1.00 81.94 387 THR A O 1
ATOM 3061 N N . SER A 1 388 ? 0.820 -1.338 19.156 1.00 81.88 388 SER A N 1
ATOM 3062 C CA . SER A 1 388 ? 1.780 -0.228 19.077 1.00 81.88 388 SER A CA 1
ATOM 3063 C C . SER A 1 388 ? 1.107 1.147 18.995 1.00 81.88 388 SER A C 1
ATOM 3065 O O . SER A 1 388 ? 1.631 2.113 19.542 1.00 81.88 388 SER A O 1
ATOM 3067 N N . ILE A 1 389 ? -0.068 1.249 18.362 1.00 79.12 389 ILE A N 1
ATOM 3068 C CA . ILE A 1 389 ? -0.829 2.512 18.235 1.00 79.12 389 ILE A CA 1
ATOM 3069 C C . ILE A 1 389 ? -1.709 2.779 19.463 1.00 79.12 389 ILE A C 1
ATOM 3071 O O . ILE A 1 389 ? -2.252 3.871 19.619 1.00 79.12 389 ILE A O 1
ATOM 3075 N N . SER A 1 390 ? -1.872 1.793 20.351 1.00 73.19 390 SER A N 1
ATOM 3076 C CA . SER A 1 390 ? -2.851 1.817 21.445 1.00 73.19 390 SER A CA 1
ATOM 3077 C C . SER A 1 390 ? -4.301 2.026 20.965 1.00 73.19 390 SER A C 1
ATOM 3079 O O . SER A 1 390 ? -5.116 2.639 21.649 1.00 73.19 390 SER A O 1
ATOM 3081 N N . ASN A 1 391 ? -4.649 1.501 19.781 1.00 73.19 391 ASN A N 1
ATOM 3082 C CA . ASN A 1 391 ? -6.024 1.524 19.273 1.00 73.19 391 ASN A CA 1
ATOM 3083 C C . ASN A 1 391 ? -6.813 0.326 19.823 1.00 73.19 391 ASN A C 1
ATOM 3085 O O . ASN A 1 391 ? -6.970 -0.708 19.170 1.00 73.19 391 ASN A O 1
ATOM 3089 N N . TRP A 1 392 ? -7.306 0.475 21.052 1.00 66.00 392 TRP A N 1
ATOM 3090 C CA . TRP A 1 392 ? -7.972 -0.596 21.796 1.00 66.00 392 TRP A CA 1
ATOM 3091 C C . TRP A 1 392 ? -9.286 -1.054 21.160 1.00 66.00 392 TRP A C 1
ATOM 3093 O O . TRP A 1 392 ? -9.609 -2.234 21.232 1.00 66.00 392 TRP A O 1
ATOM 3103 N N . ALA A 1 393 ? -10.016 -0.165 20.479 1.00 64.25 393 ALA A N 1
ATOM 3104 C CA . ALA A 1 393 ? -11.276 -0.517 19.826 1.00 64.25 393 ALA A CA 1
ATOM 3105 C C . ALA A 1 393 ? -11.075 -1.578 18.734 1.00 64.25 393 ALA A C 1
ATOM 3107 O O . ALA A 1 393 ? -11.769 -2.592 18.727 1.00 64.25 393 ALA A O 1
ATOM 3108 N N . ARG A 1 394 ? -10.104 -1.365 17.835 1.00 70.50 394 ARG A N 1
ATOM 3109 C CA . ARG A 1 394 ? -9.761 -2.346 16.796 1.00 70.50 394 ARG A CA 1
ATOM 3110 C C . ARG A 1 394 ? -9.038 -3.554 17.376 1.00 70.50 394 ARG A C 1
ATOM 3112 O O . ARG A 1 394 ? -9.342 -4.663 16.959 1.00 70.50 394 ARG A O 1
ATOM 3119 N N . LEU A 1 395 ? -8.157 -3.361 18.360 1.00 70.50 395 LEU A N 1
ATOM 3120 C CA . LEU A 1 395 ? -7.443 -4.457 19.018 1.00 70.50 395 LEU A CA 1
ATOM 3121 C C . LEU A 1 395 ? -8.393 -5.458 19.683 1.00 70.50 395 LEU A C 1
ATOM 3123 O O . LEU A 1 395 ? -8.178 -6.656 19.582 1.00 70.50 395 LEU A O 1
ATOM 3127 N N . VAL A 1 396 ? -9.440 -4.996 20.367 1.00 64.06 396 VAL A N 1
ATOM 3128 C CA . VAL A 1 396 ? -10.395 -5.912 21.003 1.00 64.06 396 VAL A CA 1
ATOM 3129 C C . VAL A 1 396 ? -11.167 -6.685 19.937 1.00 64.06 396 VAL A C 1
ATOM 3131 O O . VAL A 1 396 ? -11.309 -7.894 20.056 1.00 64.06 396 VAL A O 1
ATOM 3134 N N . THR A 1 397 ? -11.573 -6.037 18.843 1.00 68.81 397 THR A N 1
ATOM 3135 C CA . THR A 1 397 ? -12.173 -6.734 17.698 1.00 68.81 397 THR A CA 1
ATOM 3136 C C . THR A 1 397 ? -11.210 -7.762 17.093 1.00 68.81 397 THR A C 1
ATOM 3138 O O . THR A 1 397 ? -11.606 -8.905 16.892 1.00 68.81 397 THR A O 1
ATOM 3141 N N . THR A 1 398 ? -9.937 -7.419 16.861 1.00 72.44 398 THR A N 1
ATOM 3142 C CA . THR A 1 398 ? -8.950 -8.369 16.315 1.00 72.44 398 THR A CA 1
ATOM 3143 C C . THR A 1 398 ? -8.661 -9.516 17.267 1.00 72.44 398 THR A C 1
ATOM 3145 O O . THR A 1 398 ? -8.529 -10.647 16.819 1.00 72.44 398 THR A O 1
ATOM 3148 N N . LEU A 1 399 ? -8.597 -9.251 18.572 1.00 68.06 399 LEU A N 1
ATOM 3149 C CA . LEU A 1 399 ? -8.440 -10.267 19.605 1.00 68.06 399 LEU A CA 1
ATOM 3150 C C . LEU A 1 399 ? -9.664 -11.162 19.726 1.00 68.06 399 LEU A C 1
ATOM 3152 O O . LEU A 1 399 ? -9.483 -12.310 20.096 1.00 68.06 399 LEU A O 1
ATOM 3156 N N . ILE A 1 400 ? -10.869 -10.678 19.418 1.00 66.62 400 ILE A N 1
ATOM 3157 C CA . ILE A 1 400 ? -12.059 -11.526 19.355 1.00 66.62 400 ILE A CA 1
ATOM 3158 C C . ILE A 1 400 ? -12.044 -12.392 18.107 1.00 66.62 400 ILE A C 1
ATOM 3160 O O . ILE A 1 400 ? -12.313 -13.563 18.256 1.00 66.62 400 ILE A O 1
ATOM 3164 N N . TYR A 1 401 ? -11.672 -11.903 16.921 1.00 69.50 401 TYR A N 1
ATOM 3165 C CA . TYR A 1 401 ? -11.563 -12.773 15.735 1.00 69.50 401 TYR A CA 1
ATOM 3166 C C . TYR A 1 401 ? -10.410 -13.775 15.846 1.00 69.50 401 TYR A C 1
ATOM 3168 O O . TYR A 1 401 ? -10.573 -14.961 15.580 1.00 69.50 401 TYR A O 1
ATOM 3176 N N . LEU A 1 402 ? -9.247 -13.330 16.333 1.00 68.94 402 LEU A N 1
ATOM 3177 C CA . LEU A 1 402 ? -8.165 -14.234 16.727 1.00 68.94 402 LEU A CA 1
ATOM 3178 C C . LEU A 1 402 ? -8.665 -15.206 17.802 1.00 68.94 402 LEU A C 1
ATOM 3180 O O . LEU A 1 402 ? -8.361 -16.395 17.791 1.00 68.94 402 LEU A O 1
ATOM 3184 N N . GLY A 1 403 ? -9.439 -14.647 18.723 1.00 56.81 403 GLY A N 1
ATOM 3185 C CA . GLY A 1 403 ? -10.104 -15.296 19.818 1.00 56.81 403 GLY A CA 1
ATOM 3186 C C . GLY A 1 403 ? -11.235 -16.202 19.390 1.00 56.81 403 GLY A C 1
ATOM 3187 O O . GLY A 1 403 ? -11.517 -17.053 20.183 1.00 56.81 403 GLY A O 1
ATOM 3188 N N . GLU A 1 404 ? -11.855 -16.145 18.212 1.00 50.53 404 GLU A N 1
ATOM 3189 C CA . GLU A 1 404 ? -12.918 -17.087 17.829 1.00 50.53 404 GLU A CA 1
ATOM 3190 C C . GLU A 1 404 ? -12.336 -18.498 17.725 1.00 50.53 404 GLU A C 1
ATOM 3192 O O . GLU A 1 404 ? -12.966 -19.459 18.162 1.00 50.53 404 GLU A O 1
ATOM 3197 N N . ASN A 1 405 ? -11.071 -18.608 17.301 1.00 48.25 405 ASN A N 1
ATOM 3198 C CA . ASN A 1 405 ? -10.302 -19.846 17.414 1.00 48.25 405 ASN A CA 1
ATOM 3199 C C . ASN A 1 405 ? -10.004 -20.229 18.880 1.00 48.25 405 ASN A C 1
ATOM 3201 O O . ASN A 1 405 ? -10.085 -21.401 19.225 1.00 48.25 405 ASN A O 1
ATOM 3205 N N . TYR A 1 406 ? -9.699 -19.272 19.766 1.00 43.81 406 TYR A N 1
ATOM 3206 C CA . TYR A 1 406 ? -9.399 -19.549 21.187 1.00 43.81 406 TYR A CA 1
ATOM 3207 C C . TYR A 1 406 ? -10.638 -19.638 22.107 1.00 43.81 406 TYR A C 1
ATOM 3209 O O . TYR A 1 406 ? -10.568 -20.256 23.158 1.00 43.81 406 TYR A O 1
ATOM 3217 N N . LEU A 1 407 ? -11.775 -19.058 21.731 1.00 43.62 407 LEU A N 1
ATOM 3218 C CA . LEU A 1 407 ? -13.075 -19.012 22.410 1.00 43.62 407 LEU A CA 1
ATOM 3219 C C . LEU A 1 407 ? -13.734 -20.382 22.312 1.00 43.62 407 LEU A C 1
ATOM 3221 O O . LEU A 1 407 ? -14.415 -20.798 23.245 1.00 43.62 407 LEU A O 1
ATOM 3225 N N . GLN A 1 408 ? -13.475 -21.099 21.212 1.00 51.00 408 GLN A N 1
ATOM 3226 C CA . GLN A 1 408 ? -13.810 -22.513 21.088 1.00 51.00 408 GLN A CA 1
ATOM 3227 C C . GLN A 1 408 ? -12.965 -23.404 22.017 1.00 51.00 408 GLN A C 1
ATOM 3229 O O . GLN A 1 408 ? -13.458 -24.443 22.450 1.00 51.00 408 GLN A O 1
ATOM 3234 N N . GLU A 1 409 ? -11.728 -23.014 22.359 1.00 53.72 409 GLU A N 1
ATOM 3235 C CA . GLU A 1 409 ? -10.797 -23.856 23.130 1.00 53.72 409 GLU A CA 1
ATOM 3236 C C . GLU A 1 409 ? -10.719 -23.526 24.641 1.00 53.72 409 GLU A C 1
ATOM 3238 O O . GLU A 1 409 ? -10.641 -24.451 25.451 1.00 53.72 409 GLU A O 1
ATOM 3243 N N . GLN A 1 410 ? -10.761 -22.251 25.060 1.00 57.66 410 GLN A N 1
ATOM 3244 C CA . GLN A 1 410 ? -10.652 -21.802 26.463 1.00 57.66 410 GLN A CA 1
ATOM 3245 C C . GLN A 1 410 ? -11.412 -20.482 26.750 1.00 57.66 410 GLN A C 1
ATOM 3247 O O . GLN A 1 410 ? -10.850 -19.389 26.646 1.00 57.66 410 GLN A O 1
ATOM 3252 N N . PRO A 1 411 ? -12.667 -20.557 27.232 1.00 61.28 411 PRO A N 1
ATOM 3253 C CA . PRO A 1 411 ? -13.489 -19.378 27.529 1.00 61.28 411 PRO A CA 1
ATOM 3254 C C . PRO A 1 411 ? -13.014 -18.551 28.742 1.00 61.28 411 PRO A C 1
ATOM 3256 O O . PRO A 1 411 ? -13.244 -17.347 28.807 1.00 61.28 411 PRO A O 1
ATOM 3259 N N . THR A 1 412 ? -12.329 -19.174 29.707 1.00 65.94 412 THR A N 1
ATOM 3260 C CA . THR A 1 412 ? -11.939 -18.546 30.987 1.00 65.94 412 THR A CA 1
ATOM 3261 C C . THR A 1 412 ? -10.729 -17.617 30.880 1.00 65.94 412 THR A C 1
ATOM 3263 O O . THR A 1 412 ? -10.554 -16.734 31.709 1.00 65.94 412 THR A O 1
ATOM 3266 N N . LEU A 1 413 ? -9.879 -17.783 29.863 1.00 66.56 413 LEU A N 1
ATOM 3267 C CA . LEU A 1 413 ? -8.711 -16.916 29.673 1.00 66.56 413 LEU A CA 1
ATOM 3268 C C . LEU A 1 413 ? -9.119 -15.528 29.147 1.00 66.56 413 LEU A C 1
ATOM 3270 O O . LEU A 1 413 ? -8.437 -14.534 29.396 1.00 66.56 413 LEU A O 1
ATOM 3274 N N . LEU A 1 414 ? -10.251 -15.450 28.437 1.00 67.38 414 LEU A N 1
ATOM 3275 C CA . LEU A 1 414 ? -10.773 -14.201 27.888 1.00 67.38 414 LEU A CA 1
ATOM 3276 C C . LEU A 1 414 ? -11.165 -13.221 29.000 1.00 67.38 414 LEU A C 1
ATOM 3278 O O . LEU A 1 414 ? -10.851 -12.035 28.903 1.00 67.38 414 LEU A O 1
ATOM 3282 N N . THR A 1 415 ? -11.808 -13.703 30.067 1.00 68.06 415 THR A N 1
ATOM 3283 C CA . THR A 1 415 ? -12.187 -12.860 31.211 1.00 68.06 415 THR A CA 1
ATOM 3284 C C . THR A 1 415 ? -10.962 -12.292 31.916 1.00 68.06 415 THR A C 1
ATOM 3286 O O . THR A 1 415 ? -10.926 -11.103 32.237 1.00 68.06 415 THR A O 1
ATOM 3289 N N . ASP A 1 416 ? -9.920 -13.100 32.084 1.00 67.75 416 ASP A N 1
ATOM 3290 C CA . ASP A 1 416 ? -8.672 -12.673 32.720 1.00 67.75 416 ASP A CA 1
ATOM 3291 C C . ASP A 1 416 ? -7.933 -11.639 31.857 1.00 67.75 416 ASP A C 1
ATOM 3293 O O . ASP A 1 416 ? -7.395 -10.652 32.356 1.00 67.75 416 ASP A O 1
ATOM 3297 N N . LEU A 1 417 ? -7.966 -11.801 30.535 1.00 66.62 417 LEU A N 1
ATOM 3298 C CA . LEU A 1 417 ? -7.352 -10.849 29.615 1.00 66.62 417 LEU A CA 1
ATOM 3299 C C . LEU A 1 417 ? -8.122 -9.520 29.570 1.00 66.62 417 LEU A C 1
ATOM 3301 O O . LEU A 1 417 ? -7.513 -8.449 29.597 1.00 66.62 417 LEU A O 1
ATOM 3305 N N . LEU A 1 418 ? -9.456 -9.570 29.549 1.00 71.06 418 LEU A N 1
ATOM 3306 C CA . LEU A 1 418 ? -10.300 -8.375 29.578 1.00 71.06 418 LEU A CA 1
ATOM 3307 C C . LEU A 1 418 ? -10.156 -7.602 30.895 1.00 71.06 418 LEU A C 1
ATOM 3309 O O . LEU A 1 418 ? -10.125 -6.371 30.866 1.00 71.06 418 LEU A O 1
ATOM 3313 N N . THR A 1 419 ? -10.012 -8.289 32.033 1.00 72.50 419 THR A N 1
ATOM 3314 C CA . THR A 1 419 ? -9.814 -7.635 33.339 1.00 72.50 419 THR A CA 1
ATOM 3315 C C . THR A 1 419 ? -8.475 -6.898 33.438 1.00 72.50 419 THR A C 1
ATOM 3317 O O . THR A 1 419 ? -8.432 -5.778 33.944 1.00 72.50 419 THR A O 1
ATOM 3320 N N . VAL A 1 420 ? -7.389 -7.442 32.877 1.00 72.62 420 VAL A N 1
ATOM 3321 C CA . VAL A 1 420 ? -6.090 -6.737 32.806 1.00 72.62 420 VAL A CA 1
ATOM 3322 C C . VAL A 1 420 ? -6.169 -5.476 31.936 1.00 72.62 420 VAL A C 1
ATOM 3324 O O . VAL A 1 420 ? -5.479 -4.487 32.193 1.00 72.62 420 VAL A O 1
ATOM 3327 N N . LEU A 1 421 ? -7.016 -5.489 30.907 1.00 68.81 421 LEU A N 1
ATOM 3328 C CA . LEU A 1 421 ? -7.134 -4.402 29.938 1.00 68.81 421 LEU A CA 1
ATOM 3329 C C . LEU A 1 421 ? -8.148 -3.306 30.325 1.00 68.81 421 LEU A C 1
ATOM 3331 O O . LEU A 1 421 ? -8.254 -2.316 29.598 1.00 68.81 421 LEU A O 1
ATOM 3335 N N . ILE A 1 422 ? -8.836 -3.421 31.471 1.00 74.12 422 ILE A N 1
ATOM 3336 C CA . ILE A 1 422 ? -9.836 -2.449 31.963 1.00 74.12 422 ILE A CA 1
ATOM 3337 C C . ILE A 1 422 ? -9.408 -0.979 31.802 1.00 74.12 422 ILE A C 1
ATOM 3339 O O . ILE A 1 422 ? -10.149 -0.240 31.162 1.00 74.12 422 ILE A O 1
ATOM 3343 N N . PRO A 1 423 ? -8.235 -0.517 32.287 1.00 75.19 423 PRO A N 1
ATOM 3344 C CA . PRO A 1 423 ? -7.917 0.915 32.296 1.00 75.19 423 PRO A CA 1
ATOM 3345 C C . PRO A 1 423 ? -7.678 1.526 30.908 1.00 75.19 423 PRO A C 1
ATOM 3347 O O . PRO A 1 423 ? -7.443 2.728 30.805 1.00 75.19 423 PRO A O 1
ATOM 3350 N N . ARG A 1 424 ? -7.658 0.717 29.843 1.00 67.62 424 ARG A N 1
ATOM 3351 C CA . ARG A 1 424 ? -7.315 1.162 28.487 1.00 67.62 424 ARG A CA 1
ATOM 3352 C C . ARG A 1 424 ? -8.420 0.918 27.461 1.00 67.62 424 ARG A C 1
ATOM 3354 O O . ARG A 1 424 ? -8.308 1.393 26.337 1.00 67.62 424 ARG A O 1
ATOM 3361 N N . ILE A 1 425 ? -9.464 0.179 27.821 1.00 71.69 425 ILE A N 1
ATOM 3362 C CA . ILE A 1 425 ? -10.526 -0.231 26.901 1.00 71.69 425 ILE A CA 1
ATOM 3363 C C . ILE A 1 425 ? -11.687 0.773 26.909 1.00 71.69 425 ILE A C 1
ATOM 3365 O O . ILE A 1 425 ? -12.044 1.327 27.941 1.00 71.69 425 ILE A O 1
ATOM 3369 N N . ASP A 1 426 ? -12.327 0.945 25.749 1.00 78.69 426 ASP A N 1
ATOM 3370 C CA . ASP A 1 426 ? -13.653 1.562 25.648 1.00 78.69 426 ASP A CA 1
ATOM 3371 C C . ASP A 1 426 ? -14.747 0.530 25.974 1.00 78.69 426 ASP A C 1
ATOM 3373 O O . ASP A 1 426 ? -15.118 -0.307 25.142 1.00 78.69 426 ASP A O 1
ATOM 3377 N N . HIS A 1 427 ? -15.256 0.589 27.204 1.00 81.62 427 HIS A N 1
ATOM 3378 C CA . HIS A 1 427 ? -16.245 -0.350 27.736 1.00 81.62 427 HIS A CA 1
ATOM 3379 C C . HIS A 1 427 ? -17.556 -0.369 26.935 1.00 81.62 427 HIS A C 1
ATOM 3381 O O . HIS A 1 427 ? -18.146 -1.433 26.752 1.00 81.62 427 HIS A O 1
ATOM 3387 N N . VAL A 1 428 ? -17.994 0.774 26.392 1.00 82.06 428 VAL A N 1
ATOM 3388 C CA . VAL A 1 428 ? -19.264 0.876 25.649 1.00 82.06 428 VAL A CA 1
ATOM 3389 C C . VAL A 1 428 ? -19.206 0.038 24.376 1.00 82.06 428 VAL A C 1
ATOM 3391 O O . VAL A 1 428 ? -20.161 -0.660 24.025 1.00 82.06 428 VAL A O 1
ATOM 3394 N N . ARG A 1 429 ? -18.074 0.086 23.671 1.00 75.06 429 ARG A N 1
ATOM 3395 C CA . ARG A 1 429 ? -17.902 -0.642 22.412 1.00 75.06 429 ARG A CA 1
ATOM 3396 C C . ARG A 1 429 ? -17.764 -2.143 22.626 1.00 75.06 429 ARG A C 1
ATOM 3398 O O . ARG A 1 429 ? -18.313 -2.913 21.841 1.00 75.06 429 ARG A O 1
ATOM 3405 N N . VAL A 1 430 ? -17.080 -2.541 23.695 1.00 75.06 430 VAL A N 1
ATOM 3406 C CA . VAL A 1 430 ? -16.938 -3.946 24.083 1.00 75.06 430 VAL A CA 1
ATOM 3407 C C . VAL A 1 430 ? -18.297 -4.564 24.397 1.00 75.06 430 VAL A C 1
ATOM 3409 O O . VAL A 1 430 ? -18.639 -5.593 23.818 1.00 75.06 430 VAL A O 1
ATOM 3412 N N . VAL A 1 431 ? -19.114 -3.896 25.213 1.00 80.56 431 VAL A N 1
ATOM 3413 C CA . VAL A 1 431 ? -20.460 -4.379 25.552 1.00 80.56 431 VAL A CA 1
ATOM 3414 C C . VAL A 1 431 ? -21.357 -4.490 24.317 1.00 80.56 431 VAL A C 1
ATOM 3416 O O . VAL A 1 431 ? -22.016 -5.510 24.133 1.00 80.56 431 VAL A O 1
ATOM 3419 N N . ARG A 1 432 ? -21.342 -3.498 23.413 1.00 78.75 432 ARG A N 1
ATOM 3420 C CA . ARG A 1 432 ? -22.122 -3.563 22.160 1.00 78.75 432 ARG A CA 1
ATOM 3421 C C . ARG A 1 432 ? -21.735 -4.746 21.278 1.00 78.75 432 ARG A C 1
ATOM 3423 O O . ARG A 1 432 ? -22.604 -5.342 20.656 1.00 78.75 432 ARG A O 1
ATOM 3430 N N . MET A 1 433 ? -20.447 -5.066 21.211 1.00 70.81 433 MET A N 1
ATOM 3431 C CA . MET A 1 433 ? -19.958 -6.180 20.404 1.00 70.81 433 MET A CA 1
ATOM 3432 C C . MET A 1 433 ? -20.373 -7.526 21.005 1.00 70.81 433 MET A C 1
ATOM 3434 O O . MET A 1 433 ? -20.914 -8.366 20.292 1.00 70.81 433 MET A O 1
ATOM 3438 N N . PHE A 1 434 ? -20.216 -7.704 22.319 1.00 75.00 434 PHE A N 1
ATOM 3439 C CA . PHE A 1 434 ? -20.670 -8.923 22.996 1.00 75.00 434 PHE A CA 1
ATOM 3440 C C . PHE A 1 434 ? -22.193 -9.090 22.967 1.00 75.00 434 PHE A C 1
ATOM 3442 O O . PHE A 1 434 ? -22.668 -10.216 22.856 1.00 75.00 434 PHE A O 1
ATOM 3449 N N . SER A 1 435 ? -22.947 -7.987 22.980 1.00 79.12 435 SER A N 1
ATOM 3450 C CA . SER A 1 435 ? -24.404 -7.992 22.805 1.00 79.12 435 SER A CA 1
ATOM 3451 C C . SER A 1 435 ? -24.858 -8.411 21.408 1.00 79.12 435 SER A C 1
ATOM 3453 O O . SER A 1 435 ? -25.986 -8.860 21.270 1.00 79.12 435 SER A O 1
ATOM 3455 N N . GLN A 1 436 ? -24.028 -8.247 20.374 1.00 75.69 436 GLN A N 1
ATOM 3456 C CA . GLN A 1 436 ? -24.345 -8.727 19.022 1.00 75.69 436 GLN A CA 1
ATOM 3457 C C . GLN A 1 436 ? -24.030 -10.214 18.838 1.00 75.69 436 GLN A C 1
ATOM 3459 O O . GLN A 1 436 ? -24.580 -10.841 17.939 1.00 75.69 436 GLN A O 1
ATOM 3464 N N . MET A 1 437 ? -23.120 -10.752 19.651 1.00 70.19 437 MET A N 1
ATOM 3465 C CA . MET A 1 437 ? -22.662 -12.139 19.572 1.00 70.19 437 MET A CA 1
ATOM 3466 C C . MET A 1 437 ? -23.337 -13.062 20.605 1.00 70.19 437 MET A C 1
ATOM 3468 O O . MET A 1 437 ? -22.981 -14.232 20.673 1.00 70.19 437 MET A O 1
ATOM 3472 N N . ASP A 1 438 ? -24.257 -12.544 21.428 1.00 70.00 438 ASP A N 1
ATOM 3473 C CA . ASP A 1 438 ? -24.940 -13.256 22.524 1.00 70.00 438 ASP A CA 1
ATOM 3474 C C . ASP A 1 438 ? -24.003 -13.928 23.559 1.00 70.00 438 ASP A C 1
ATOM 3476 O O . ASP A 1 438 ? -24.400 -14.819 24.306 1.00 70.00 438 ASP A O 1
ATOM 3480 N N . TYR A 1 439 ? -22.749 -13.468 23.672 1.00 75.94 439 TYR A N 1
ATOM 3481 C CA . TYR A 1 439 ? -21.763 -13.990 24.635 1.00 75.94 439 TYR A CA 1
ATOM 3482 C C . TYR A 1 439 ? -21.654 -13.156 25.924 1.00 75.94 439 TYR A C 1
ATOM 3484 O O . TYR A 1 439 ? -20.679 -13.299 26.664 1.00 75.94 439 TYR A O 1
ATOM 3492 N N . ILE A 1 440 ? -22.635 -12.295 26.226 1.00 78.62 440 ILE A N 1
ATOM 3493 C CA . ILE A 1 440 ? -22.635 -11.450 27.439 1.00 78.62 440 ILE A CA 1
ATOM 3494 C C . ILE A 1 440 ? -22.427 -12.263 28.738 1.00 78.62 440 ILE A C 1
ATOM 3496 O O . ILE A 1 440 ? -21.606 -11.823 29.550 1.00 78.62 440 ILE A O 1
ATOM 3500 N N . PRO A 1 441 ? -23.042 -13.453 28.939 1.00 81.25 441 PRO A N 1
ATOM 3501 C CA . PRO A 1 441 ? -22.843 -14.250 30.156 1.00 81.25 441 PRO A CA 1
ATOM 3502 C C . PRO A 1 441 ? -21.381 -14.590 30.455 1.00 81.25 441 PRO A C 1
ATOM 3504 O O . PRO A 1 441 ? -20.957 -14.607 31.611 1.00 81.25 441 PRO A O 1
ATOM 3507 N N . LEU A 1 442 ? -20.568 -14.789 29.413 1.00 77.62 442 LEU A N 1
ATOM 3508 C CA . LEU A 1 442 ? -19.148 -15.104 29.559 1.00 77.62 442 LEU A CA 1
ATOM 3509 C C . LEU A 1 442 ? -18.353 -13.935 30.160 1.00 77.62 442 LEU A C 1
ATOM 3511 O O . LEU A 1 442 ? -17.325 -14.129 30.801 1.00 77.62 442 LEU A O 1
ATOM 3515 N N . VAL A 1 443 ? -18.837 -12.711 29.966 1.00 79.25 443 VAL A N 1
ATOM 3516 C CA . VAL A 1 443 ? -18.147 -11.467 30.317 1.00 79.25 443 VAL A CA 1
ATOM 3517 C C . VAL A 1 443 ? -18.585 -10.953 31.699 1.00 79.25 443 VAL A C 1
ATOM 3519 O O . VAL A 1 443 ? -18.154 -9.884 32.127 1.00 79.25 443 VAL A O 1
ATOM 3522 N N . ARG A 1 444 ? -19.377 -11.727 32.459 1.00 84.06 444 ARG A N 1
ATOM 3523 C CA . ARG A 1 444 ? -19.889 -11.347 33.789 1.00 84.06 444 ARG A CA 1
ATOM 3524 C C . ARG A 1 444 ? -18.807 -10.806 34.727 1.00 84.06 444 ARG A C 1
ATOM 3526 O O . ARG A 1 444 ? -18.953 -9.715 35.271 1.00 84.06 444 ARG A O 1
ATOM 3533 N N . SER A 1 445 ? -17.701 -11.534 34.891 1.00 82.94 445 SER A N 1
ATOM 3534 C CA . SER A 1 445 ? -16.600 -11.132 35.782 1.00 82.94 445 SER A CA 1
ATOM 3535 C C . SER A 1 445 ? -15.978 -9.788 35.387 1.00 82.94 445 SER A C 1
ATOM 3537 O O . SER A 1 445 ? -15.552 -9.022 36.248 1.00 82.94 445 SER A O 1
ATOM 3539 N N . TYR A 1 446 ? -15.953 -9.482 34.087 1.00 83.50 446 TYR A N 1
ATOM 3540 C CA . TYR A 1 446 ? -15.491 -8.195 33.577 1.00 83.50 446 TYR A CA 1
ATOM 3541 C C . TYR A 1 446 ? -16.514 -7.083 33.830 1.00 83.50 446 TYR A C 1
ATOM 3543 O O . TYR A 1 446 ? -16.117 -6.003 34.259 1.00 83.50 446 TYR A O 1
ATOM 3551 N N . LEU A 1 447 ? -17.813 -7.340 33.627 1.00 86.31 447 LEU A N 1
ATOM 3552 C CA . LEU A 1 447 ? -18.869 -6.360 33.913 1.00 86.31 447 LEU A CA 1
ATOM 3553 C C . LEU A 1 447 ? -18.847 -5.942 35.387 1.00 86.31 447 LEU A C 1
ATOM 3555 O O . LEU A 1 447 ? -18.811 -4.748 35.664 1.00 86.31 447 LEU A O 1
ATOM 3559 N N . ILE A 1 448 ? -18.732 -6.903 36.311 1.00 87.25 448 ILE A N 1
ATOM 3560 C CA . ILE A 1 448 ? -18.604 -6.640 37.756 1.00 87.25 448 ILE A CA 1
ATOM 3561 C C . ILE A 1 448 ? -17.373 -5.771 38.047 1.00 87.25 448 ILE A C 1
ATOM 3563 O O . ILE A 1 448 ? -17.445 -4.799 38.7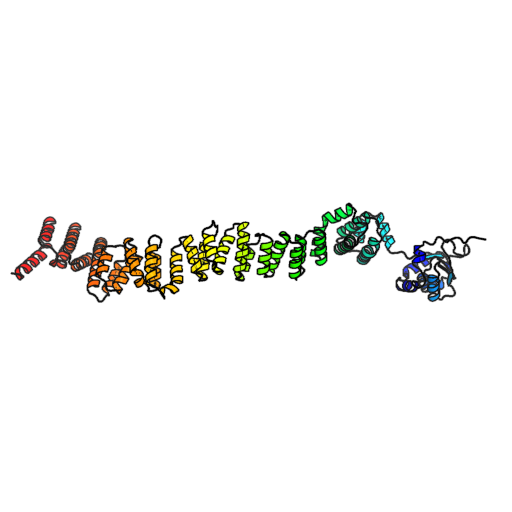96 1.00 87.25 448 ILE A O 1
ATOM 3567 N N . ALA A 1 449 ? -16.231 -6.091 37.432 1.00 84.88 449 ALA A N 1
ATOM 3568 C CA . ALA A 1 449 ? -15.001 -5.336 37.637 1.00 84.88 449 ALA A CA 1
ATOM 3569 C C . ALA A 1 449 ? -15.084 -3.897 37.097 1.00 84.88 449 ALA A C 1
ATOM 3571 O O . ALA A 1 449 ? -14.419 -3.019 37.635 1.00 84.88 449 ALA A O 1
ATOM 3572 N N . VAL A 1 450 ? -15.890 -3.642 36.062 1.00 86.81 450 VAL A N 1
ATOM 3573 C CA . VAL A 1 450 ? -16.041 -2.332 35.399 1.00 86.81 450 VAL A CA 1
ATOM 3574 C C . VAL A 1 450 ? -17.203 -1.510 35.972 1.00 86.81 450 VAL A C 1
ATOM 3576 O O . VAL A 1 450 ? -17.206 -0.289 35.830 1.00 86.81 450 VAL A O 1
ATOM 3579 N N . GLN A 1 451 ? -18.153 -2.144 36.662 1.00 87.75 451 GLN A N 1
ATOM 3580 C CA . GLN A 1 451 ? -19.398 -1.528 37.132 1.00 87.75 451 GLN A CA 1
ATOM 3581 C C . GLN A 1 451 ? -19.186 -0.250 37.961 1.00 87.75 451 GLN A C 1
ATOM 3583 O O . GLN A 1 451 ? -19.932 0.714 37.822 1.00 87.75 451 GLN A O 1
ATOM 3588 N N . HIS A 1 452 ? -18.099 -0.184 38.736 1.00 86.62 452 HIS A N 1
ATOM 3589 C CA . HIS A 1 452 ? -17.720 0.996 39.521 1.00 86.62 452 HIS A CA 1
ATOM 3590 C C . HIS A 1 452 ? -17.520 2.290 38.704 1.00 86.62 452 HIS A C 1
ATOM 3592 O O . HIS A 1 452 ? -17.528 3.375 39.281 1.00 86.62 452 HIS A O 1
ATOM 3598 N N . LEU A 1 453 ? -17.334 2.200 37.380 1.00 86.44 453 LEU A N 1
ATOM 3599 C CA . LEU A 1 453 ? -17.244 3.355 36.479 1.00 86.44 453 LEU A CA 1
ATOM 3600 C C . LEU A 1 453 ? -18.614 3.957 36.120 1.00 86.44 453 LEU A C 1
ATOM 3602 O O . LEU A 1 453 ? -18.649 5.019 35.503 1.00 86.44 453 LEU A O 1
ATOM 3606 N N . ASN A 1 454 ? -19.716 3.297 36.498 1.00 88.44 454 ASN A N 1
ATOM 3607 C CA . ASN A 1 454 ? -21.099 3.746 36.317 1.00 88.44 454 ASN A CA 1
ATOM 3608 C C . ASN A 1 454 ? -21.428 4.149 34.863 1.00 88.44 454 ASN A C 1
ATOM 3610 O O . ASN A 1 454 ? -21.839 5.275 34.578 1.00 88.44 454 ASN A O 1
ATOM 3614 N N . ILE A 1 455 ? -21.189 3.239 33.914 1.00 87.75 455 ILE A N 1
ATOM 3615 C CA . ILE A 1 455 ? -21.426 3.456 32.479 1.00 87.75 455 ILE A CA 1
ATOM 3616 C C . ILE A 1 455 ? -22.780 2.848 32.088 1.00 87.75 455 ILE A C 1
ATOM 3618 O O . ILE A 1 455 ? -22.963 1.645 32.258 1.00 87.75 455 ILE A O 1
ATOM 3622 N N . GLU A 1 456 ? -23.660 3.635 31.455 1.00 88.31 456 GLU A N 1
ATOM 3623 C CA . GLU A 1 456 ? -25.013 3.221 31.020 1.00 88.31 456 GLU A CA 1
ATOM 3624 C C . GLU A 1 456 ? -25.036 1.870 30.296 1.00 88.31 456 GLU A C 1
ATOM 3626 O O . GLU A 1 456 ? -25.722 0.950 30.722 1.00 88.31 456 GLU A O 1
ATOM 3631 N N . ALA A 1 457 ? -24.223 1.700 29.248 1.00 87.50 457 ALA A N 1
ATOM 3632 C CA . ALA A 1 457 ? -24.203 0.457 28.477 1.00 87.50 457 ALA A CA 1
ATOM 3633 C C . ALA A 1 457 ? -23.787 -0.771 29.311 1.00 87.50 457 ALA A C 1
ATOM 3635 O O . ALA A 1 457 ? -24.289 -1.865 29.071 1.00 87.50 457 ALA A O 1
ATOM 3636 N N . VAL A 1 458 ? -22.865 -0.597 30.266 1.00 89.06 458 VAL A N 1
ATOM 3637 C CA . VAL A 1 458 ? -22.381 -1.676 31.145 1.00 89.06 458 VAL A CA 1
ATOM 3638 C C . VAL A 1 458 ? -23.465 -2.046 32.152 1.00 89.06 458 VAL A C 1
ATOM 3640 O O . VAL A 1 458 ? -23.746 -3.229 32.317 1.00 89.06 458 VAL A O 1
ATOM 3643 N N . ASN A 1 459 ? -24.093 -1.043 32.770 1.00 89.88 459 ASN A N 1
ATOM 3644 C CA . ASN A 1 459 ? -25.166 -1.224 33.742 1.00 89.88 459 ASN A CA 1
ATOM 3645 C C . ASN A 1 459 ? -26.400 -1.860 33.091 1.00 89.88 459 ASN A C 1
ATOM 3647 O O . ASN A 1 459 ? -26.905 -2.850 33.604 1.00 89.88 459 ASN A O 1
ATOM 3651 N N . ASP A 1 460 ? -26.833 -1.375 31.924 1.00 88.44 460 ASP A N 1
ATOM 3652 C CA . ASP A 1 460 ? -27.943 -1.961 31.164 1.00 88.44 460 ASP A CA 1
ATOM 3653 C C . ASP A 1 460 ? -27.662 -3.431 30.805 1.00 88.44 460 ASP A C 1
ATOM 3655 O O . ASP A 1 460 ? -28.511 -4.297 31.011 1.00 88.44 460 ASP A O 1
ATOM 3659 N N . ALA A 1 461 ? -26.466 -3.742 30.290 1.00 88.12 461 ALA A N 1
ATOM 3660 C CA . ALA A 1 461 ? -26.104 -5.113 29.924 1.00 88.12 461 ALA A CA 1
ATOM 3661 C C . ALA A 1 461 ? -25.984 -6.039 31.141 1.00 88.12 461 ALA A C 1
ATOM 3663 O O . ALA A 1 461 ? -26.410 -7.190 31.077 1.00 88.12 461 ALA A O 1
ATOM 3664 N N . TYR A 1 462 ? -25.427 -5.542 32.248 1.00 90.25 462 TYR A N 1
ATOM 3665 C CA . TYR A 1 462 ? -25.313 -6.301 33.488 1.00 90.25 462 TYR A CA 1
ATOM 3666 C C . TYR A 1 462 ? -26.685 -6.540 34.129 1.00 90.25 462 TYR A C 1
ATOM 3668 O O . TYR A 1 462 ? -26.993 -7.667 34.495 1.00 90.25 462 TYR A O 1
ATOM 3676 N N . ASN A 1 463 ? -27.548 -5.523 34.176 1.00 89.38 463 ASN A N 1
ATOM 3677 C CA . ASN A 1 463 ? -28.909 -5.644 34.692 1.00 89.38 463 ASN A CA 1
ATOM 3678 C C . ASN A 1 463 ? -29.746 -6.620 33.850 1.00 89.38 463 ASN A C 1
ATOM 3680 O O . ASN A 1 463 ? -30.452 -7.450 34.416 1.00 89.38 463 ASN A O 1
ATOM 3684 N N . ASN A 1 464 ? -29.631 -6.585 32.517 1.00 88.12 464 ASN A N 1
ATOM 3685 C CA . ASN A 1 464 ? -30.290 -7.564 31.645 1.00 88.12 464 ASN A CA 1
ATOM 3686 C C . ASN A 1 464 ? -29.792 -8.995 31.906 1.00 88.12 464 ASN A C 1
ATOM 3688 O O . ASN A 1 464 ? -30.605 -9.909 31.989 1.00 88.12 464 ASN A O 1
ATOM 3692 N N . LEU A 1 465 ? -28.483 -9.181 32.110 1.00 89.12 465 LEU A N 1
ATOM 3693 C CA . LEU A 1 465 ? -27.914 -10.481 32.475 1.00 89.12 465 LEU A CA 1
ATOM 3694 C C . LEU A 1 465 ? -28.458 -10.989 33.818 1.00 89.12 465 LEU A C 1
ATOM 3696 O O . LEU A 1 465 ? -28.804 -12.159 33.931 1.00 89.12 465 LEU A O 1
ATOM 3700 N N . LEU A 1 466 ? -28.583 -10.123 34.826 1.00 89.25 466 LEU A N 1
ATOM 3701 C CA . LEU A 1 466 ? -29.144 -10.506 36.127 1.00 89.25 466 LEU A CA 1
ATOM 3702 C C . LEU A 1 466 ? -30.635 -10.858 36.049 1.00 89.25 466 LEU A C 1
ATOM 3704 O O . LEU A 1 466 ? -31.100 -11.714 36.799 1.00 89.25 466 LEU A O 1
ATOM 3708 N N . ILE A 1 467 ? -31.379 -10.226 35.136 1.00 88.62 467 ILE A N 1
ATOM 3709 C CA . ILE A 1 467 ? -32.769 -10.596 34.845 1.00 88.62 467 ILE A CA 1
ATOM 3710 C C . ILE A 1 467 ? -32.824 -11.996 34.224 1.00 88.62 467 ILE A C 1
ATOM 3712 O O . ILE A 1 467 ? -33.621 -12.814 34.669 1.00 88.62 467 ILE A O 1
ATOM 3716 N N . GLU A 1 468 ? -31.962 -12.294 33.248 1.00 86.44 468 GLU A N 1
ATOM 3717 C CA . GLU A 1 468 ? -31.883 -13.622 32.618 1.00 86.44 468 GLU A CA 1
ATOM 3718 C C . GLU A 1 468 ? -31.475 -14.730 33.603 1.00 86.44 468 GLU A C 1
ATOM 3720 O O . GLU A 1 468 ? -31.945 -15.861 33.493 1.00 86.44 468 GLU A O 1
ATOM 3725 N N . GLU A 1 469 ? -30.615 -14.413 34.572 1.00 86.88 469 GLU A N 1
ATOM 3726 C CA . GLU A 1 469 ? -30.181 -15.337 35.627 1.00 86.88 469 GLU A CA 1
ATOM 3727 C C . GLU A 1 469 ? -31.144 -15.413 36.828 1.00 86.88 469 GLU A C 1
ATOM 3729 O O . GLU A 1 469 ? -30.918 -16.208 37.740 1.00 86.88 469 GLU A O 1
ATOM 3734 N N . GLU A 1 470 ? -32.205 -14.599 36.838 1.00 86.56 470 GLU A N 1
ATOM 3735 C CA . GLU A 1 470 ? -33.185 -14.468 37.926 1.00 86.56 470 GLU A CA 1
ATOM 3736 C C . GLU A 1 470 ? -32.604 -14.000 39.285 1.00 86.56 470 GLU A C 1
ATOM 3738 O O . GLU A 1 470 ? -33.202 -14.218 40.344 1.00 86.56 470 GLU A O 1
ATOM 3743 N N . ASP A 1 471 ? -31.460 -13.307 39.289 1.00 89.12 471 ASP A N 1
ATOM 3744 C CA . ASP A 1 471 ? -30.796 -12.835 40.513 1.00 89.12 471 ASP A CA 1
ATOM 3745 C C . ASP A 1 471 ? -31.267 -11.428 40.917 1.00 89.12 471 ASP A C 1
ATOM 3747 O O . ASP A 1 471 ? -30.660 -10.398 40.618 1.00 89.12 471 ASP A O 1
ATOM 3751 N N . TYR A 1 472 ? -32.390 -11.383 41.631 1.00 83.94 472 TYR A N 1
ATOM 3752 C CA . TYR A 1 472 ? -33.012 -10.135 42.081 1.00 83.94 472 TYR A CA 1
ATOM 3753 C C . TYR A 1 472 ? -32.258 -9.440 43.227 1.00 83.94 472 TYR A C 1
ATOM 3755 O O . TYR A 1 472 ? -32.430 -8.237 43.430 1.00 83.94 472 TYR A O 1
ATOM 3763 N N . MET A 1 473 ? -31.443 -10.173 43.995 1.00 85.69 473 MET A N 1
ATOM 3764 C CA . MET A 1 473 ? -30.718 -9.612 45.142 1.00 85.69 473 MET A CA 1
ATOM 3765 C C . MET A 1 473 ? -29.549 -8.762 44.659 1.00 85.69 473 MET A C 1
ATOM 3767 O O . MET A 1 473 ? -29.439 -7.600 45.041 1.00 85.69 473 MET A O 1
ATOM 3771 N N . THR A 1 474 ? -28.724 -9.307 43.763 1.00 88.12 474 THR A N 1
ATOM 3772 C CA . THR A 1 474 ? -27.613 -8.540 43.191 1.00 88.12 474 THR A CA 1
ATOM 3773 C C . THR A 1 474 ? -28.106 -7.464 42.231 1.00 88.12 474 THR A C 1
ATOM 3775 O O . THR A 1 474 ? -27.479 -6.411 42.145 1.00 88.12 474 THR A O 1
ATOM 3778 N N . LEU A 1 475 ? -29.252 -7.666 41.563 1.00 88.06 475 LEU A N 1
ATOM 3779 C CA . LEU A 1 475 ? -29.875 -6.619 40.751 1.00 88.06 475 LEU A CA 1
ATOM 3780 C C . LEU A 1 475 ? -30.292 -5.422 41.608 1.00 88.06 475 LEU A C 1
ATOM 3782 O O . LEU A 1 475 ? -30.096 -4.281 41.200 1.00 88.06 475 LEU A O 1
ATOM 3786 N N . ARG A 1 476 ? -30.825 -5.670 42.807 1.00 84.88 476 ARG A N 1
ATOM 3787 C CA . ARG A 1 476 ? -31.148 -4.601 43.751 1.00 84.88 476 ARG A CA 1
ATOM 3788 C C . ARG A 1 476 ? -29.902 -3.828 44.167 1.00 84.88 476 ARG A C 1
ATOM 3790 O O . ARG A 1 476 ? -29.890 -2.611 44.049 1.00 84.88 476 ARG A O 1
ATOM 3797 N N . ASP A 1 477 ? -28.854 -4.536 44.584 1.00 86.81 477 ASP A N 1
ATOM 3798 C CA . ASP A 1 477 ? -27.589 -3.910 44.985 1.00 86.81 477 ASP A CA 1
ATOM 3799 C C . ASP A 1 477 ? -26.952 -3.123 43.821 1.00 86.81 477 ASP A C 1
ATOM 3801 O O . ASP A 1 477 ? -26.364 -2.062 44.027 1.00 86.81 477 ASP A O 1
ATOM 3805 N N . SER A 1 478 ? -27.098 -3.626 42.589 1.00 87.75 478 SER A N 1
ATOM 3806 C CA . SER A 1 478 ? -26.665 -2.970 41.349 1.00 87.75 478 SER A CA 1
ATOM 3807 C C . SER A 1 478 ? -27.410 -1.653 41.112 1.00 87.75 478 SER A C 1
ATOM 3809 O O . SER A 1 478 ? -26.775 -0.625 40.898 1.00 87.75 478 SER A O 1
ATOM 3811 N N . ILE A 1 479 ? -28.744 -1.676 41.194 1.00 84.50 479 ILE A N 1
ATOM 3812 C CA . ILE A 1 479 ? -29.614 -0.509 40.992 1.00 84.50 479 ILE A CA 1
ATOM 3813 C C . ILE A 1 479 ? -29.397 0.544 42.084 1.00 84.50 479 ILE A C 1
ATOM 3815 O O . ILE A 1 479 ? -29.264 1.725 41.776 1.00 84.50 479 ILE A O 1
ATOM 3819 N N . ASP A 1 480 ? -29.340 0.120 43.347 1.00 83.25 480 ASP A N 1
ATOM 3820 C CA . ASP A 1 480 ? -29.179 1.024 44.489 1.00 83.25 480 ASP A CA 1
ATOM 3821 C C . ASP A 1 480 ? -27.757 1.628 44.532 1.00 83.25 480 ASP A C 1
ATOM 3823 O O . ASP A 1 480 ? -27.552 2.721 45.062 1.00 83.25 480 ASP A O 1
ATOM 3827 N N . GLY A 1 481 ? -26.758 0.926 43.981 1.00 85.56 481 GLY A N 1
ATOM 3828 C CA . GLY A 1 481 ? -25.363 1.370 43.940 1.00 85.56 481 GLY A CA 1
ATOM 3829 C C . GLY A 1 481 ? -24.981 2.221 42.724 1.00 85.56 481 GLY A C 1
ATOM 3830 O O . GLY A 1 481 ? -24.088 3.065 42.839 1.00 85.56 481 GLY A O 1
ATOM 3831 N N . PHE A 1 482 ? -25.617 2.006 41.568 1.00 86.88 482 PHE A N 1
ATOM 3832 C CA . PHE A 1 482 ? -25.231 2.603 40.285 1.00 86.88 482 PHE A CA 1
ATOM 3833 C C . PHE A 1 482 ? -26.453 3.135 39.537 1.00 86.88 482 PHE A C 1
ATOM 3835 O O . PHE A 1 482 ? -27.217 2.364 38.975 1.00 86.88 482 PHE A O 1
ATOM 3842 N N . ASP A 1 483 ? -26.605 4.458 39.481 1.00 82.88 483 ASP A N 1
ATOM 3843 C CA . ASP A 1 483 ? -27.795 5.170 38.988 1.00 82.88 483 ASP A CA 1
ATOM 3844 C C . ASP A 1 483 ? -27.801 5.472 37.476 1.00 82.88 483 ASP A C 1
ATOM 3846 O O . ASP A 1 483 ? -28.815 5.904 36.927 1.00 82.88 483 ASP A O 1
ATOM 3850 N N . ASN A 1 484 ? -26.686 5.262 36.770 1.00 87.12 484 ASN A N 1
ATOM 3851 C CA . ASN A 1 484 ? -26.587 5.594 35.349 1.00 87.12 484 ASN A CA 1
ATOM 3852 C C . ASN A 1 484 ? -27.076 4.429 34.481 1.00 87.12 484 ASN A C 1
ATOM 3854 O O . ASN A 1 484 ? -26.265 3.649 33.983 1.00 87.12 484 ASN A O 1
ATOM 3858 N N . PHE A 1 485 ? -28.387 4.279 34.325 1.00 86.38 485 PHE A N 1
ATOM 3859 C CA . PHE A 1 485 ? -29.017 3.299 33.434 1.00 86.38 485 PHE A CA 1
ATOM 3860 C C . PHE A 1 485 ? -30.438 3.741 33.060 1.00 86.38 485 PHE A C 1
ATOM 3862 O O . PHE A 1 485 ? -30.970 4.719 33.590 1.00 86.38 485 PHE A O 1
ATOM 3869 N N . ASN A 1 486 ? -31.076 3.046 32.115 1.00 85.94 486 ASN A N 1
ATOM 3870 C CA . ASN A 1 486 ? -32.419 3.427 31.682 1.00 85.94 486 ASN A CA 1
ATOM 3871 C C . ASN A 1 486 ? -33.516 2.832 32.584 1.00 85.94 486 ASN A C 1
ATOM 3873 O O . ASN A 1 486 ? -34.081 1.779 32.276 1.00 85.94 486 ASN A O 1
ATOM 3877 N N . ASN A 1 487 ? -33.856 3.547 33.660 1.00 82.12 487 ASN A N 1
ATOM 3878 C CA . ASN A 1 487 ? -34.885 3.163 34.638 1.00 82.12 487 ASN A CA 1
ATOM 3879 C C . ASN A 1 487 ? -36.222 2.769 33.995 1.00 82.12 487 ASN A C 1
ATOM 3881 O O . ASN A 1 487 ? -36.782 1.726 34.320 1.00 82.12 487 ASN A O 1
ATOM 3885 N N . ILE A 1 488 ? -36.715 3.569 33.043 1.00 80.94 488 ILE A N 1
ATOM 3886 C CA . ILE A 1 488 ? -38.022 3.364 32.399 1.00 80.94 488 ILE A CA 1
ATOM 3887 C C . ILE A 1 488 ? -38.037 2.062 31.595 1.00 80.94 488 ILE A C 1
ATOM 3889 O O . ILE A 1 488 ? -38.973 1.265 31.695 1.00 80.94 488 ILE A O 1
ATOM 3893 N N . LYS A 1 489 ? -37.004 1.840 30.772 1.00 85.06 489 LYS A N 1
ATOM 3894 C CA . LYS A 1 489 ? -36.895 0.611 29.975 1.00 85.06 489 LYS A CA 1
ATOM 3895 C C . LYS A 1 489 ? -36.762 -0.604 30.880 1.00 85.06 489 LYS A C 1
ATOM 3897 O O . LYS A 1 489 ? -37.443 -1.596 30.636 1.00 85.06 489 LYS A O 1
ATOM 3902 N N . LEU A 1 490 ? -35.928 -0.511 31.914 1.00 86.00 490 LEU A N 1
ATOM 3903 C CA . LEU A 1 490 ? -35.711 -1.599 32.857 1.00 86.00 490 LEU A CA 1
ATOM 3904 C C . LEU A 1 490 ? -37.002 -1.945 33.608 1.00 86.00 490 LEU A C 1
ATOM 3906 O O . LEU A 1 490 ? -37.393 -3.107 33.651 1.00 86.00 490 LEU A O 1
ATOM 3910 N N . ALA A 1 491 ? -37.723 -0.944 34.114 1.00 81.94 491 ALA A N 1
ATOM 3911 C CA . ALA A 1 491 ? -38.969 -1.147 34.844 1.00 81.94 491 ALA A CA 1
ATOM 3912 C C . ALA A 1 491 ? -40.050 -1.830 33.984 1.00 81.94 491 ALA A C 1
ATOM 3914 O O . ALA A 1 491 ? -40.702 -2.765 34.448 1.00 81.94 491 ALA A O 1
ATOM 3915 N N . HIS A 1 492 ? -40.179 -1.456 32.705 1.00 82.12 492 HIS A N 1
ATOM 3916 C CA . HIS A 1 492 ? -41.093 -2.130 31.774 1.00 82.12 492 HIS A CA 1
ATOM 3917 C C . HIS A 1 492 ? -40.709 -3.582 31.459 1.00 82.12 492 HIS A C 1
ATOM 3919 O O . HIS A 1 492 ? -41.586 -4.394 31.152 1.00 82.12 492 HIS A O 1
ATOM 3925 N N . VAL A 1 493 ? -39.415 -3.910 31.468 1.00 85.31 493 VAL A N 1
ATOM 3926 C CA . VAL A 1 493 ? -38.945 -5.294 31.297 1.00 85.31 493 VAL A CA 1
ATOM 3927 C C . VAL A 1 493 ? -39.273 -6.108 32.549 1.00 85.31 493 VAL A C 1
ATOM 3929 O O . VAL A 1 493 ? -39.822 -7.203 32.437 1.00 85.31 493 VAL A O 1
ATOM 3932 N N . LEU A 1 494 ? -39.020 -5.543 33.731 1.00 83.00 494 LEU A N 1
ATOM 3933 C CA . LEU A 1 494 ? -39.260 -6.186 35.022 1.00 83.00 494 LEU A CA 1
ATOM 3934 C C . LEU A 1 494 ? -40.748 -6.448 35.306 1.00 83.00 494 LEU A C 1
ATOM 3936 O O . LEU A 1 494 ? -41.083 -7.486 35.870 1.00 83.00 494 LEU A O 1
ATOM 3940 N N . GLU A 1 495 ? -41.647 -5.557 34.876 1.00 78.69 495 GLU A N 1
ATOM 3941 C CA . GLU A 1 495 ? -43.105 -5.721 35.019 1.00 78.69 495 GLU A CA 1
ATOM 3942 C C . GLU A 1 495 ? -43.646 -6.951 34.272 1.00 78.69 495 GLU A C 1
ATOM 3944 O O . GLU A 1 495 ? -44.661 -7.525 34.653 1.00 78.69 495 GLU A O 1
ATOM 3949 N N . LYS A 1 496 ? -42.979 -7.370 33.192 1.00 80.38 496 LYS A N 1
ATOM 3950 C CA . LYS A 1 496 ? -43.408 -8.523 32.387 1.00 80.38 496 LYS A CA 1
ATOM 3951 C C . LYS A 1 496 ? -42.863 -9.854 32.900 1.00 80.38 496 LYS A C 1
ATOM 3953 O O . LYS A 1 496 ? -43.253 -10.892 32.369 1.00 80.38 496 LYS A O 1
ATOM 3958 N N . HIS A 1 497 ? -41.946 -9.834 33.865 1.00 80.44 497 HIS A N 1
ATOM 3959 C CA . HIS A 1 497 ? -41.294 -11.040 34.366 1.00 80.44 497 HIS A CA 1
ATOM 3960 C C . HIS A 1 497 ? -42.239 -11.845 35.259 1.00 80.44 497 HIS A C 1
ATOM 3962 O O . HIS A 1 497 ? -43.051 -11.273 35.961 1.00 80.44 497 HIS A O 1
ATOM 3968 N N . GLU A 1 498 ? -42.128 -13.171 35.315 1.00 77.12 498 GLU A N 1
ATOM 3969 C CA . GLU A 1 498 ? -43.088 -14.004 36.067 1.00 77.12 498 GLU A CA 1
ATOM 3970 C C . GLU A 1 498 ? -42.934 -13.912 37.602 1.00 77.12 498 GLU A C 1
ATOM 3972 O O . GLU A 1 498 ? -43.838 -14.280 38.355 1.00 77.12 498 GLU A O 1
ATOM 3977 N N . LEU A 1 499 ? -41.799 -13.400 38.090 1.00 76.62 499 LEU A N 1
ATOM 3978 C CA . LEU A 1 499 ? -41.444 -13.402 39.511 1.00 76.62 499 LEU A CA 1
ATOM 3979 C C . LEU A 1 499 ? -41.910 -12.124 40.211 1.00 76.62 499 LEU A C 1
ATOM 3981 O O . LEU A 1 499 ? -41.635 -11.007 39.774 1.00 76.62 499 LEU A O 1
ATOM 3985 N N . LEU A 1 500 ? -42.560 -12.288 41.365 1.00 73.69 500 LEU A N 1
ATOM 3986 C CA . LEU A 1 500 ? -43.079 -11.180 42.176 1.00 73.69 500 LEU A CA 1
ATOM 3987 C C . LEU A 1 500 ? -41.983 -10.224 42.673 1.00 73.69 500 LEU A C 1
ATOM 3989 O O . LEU A 1 500 ? -42.245 -9.034 42.829 1.00 73.69 500 LEU A O 1
ATOM 3993 N N . GLU A 1 501 ? -40.765 -10.713 42.913 1.00 75.06 501 GLU A N 1
ATOM 3994 C CA . GLU A 1 501 ? -39.665 -9.867 43.396 1.00 75.06 501 GLU A CA 1
ATOM 3995 C C . GLU A 1 501 ? -39.201 -8.862 42.327 1.00 75.06 501 GLU A C 1
ATOM 3997 O O . GLU A 1 501 ? -38.958 -7.700 42.650 1.00 75.06 501 GLU A O 1
ATOM 4002 N N . PHE A 1 502 ? -39.197 -9.239 41.042 1.00 77.31 502 PHE A N 1
ATOM 4003 C CA . PHE A 1 502 ? -38.905 -8.304 39.948 1.00 77.31 502 PHE A CA 1
ATOM 4004 C C . PHE A 1 502 ? -40.004 -7.255 39.761 1.00 77.31 502 PHE A C 1
ATOM 4006 O O . PHE A 1 502 ? -39.696 -6.090 39.523 1.00 77.31 502 PHE A O 1
ATOM 4013 N N . HIS A 1 503 ? -41.274 -7.610 39.979 1.00 72.12 503 HIS A N 1
ATOM 4014 C CA . HIS A 1 503 ? -42.356 -6.620 39.999 1.00 72.12 503 HIS A CA 1
ATOM 4015 C C . HIS A 1 503 ? -42.192 -5.608 41.144 1.00 72.12 503 HIS A C 1
ATOM 4017 O O . HIS A 1 503 ? -42.473 -4.422 40.972 1.00 72.12 503 HIS A O 1
ATOM 4023 N N . ARG A 1 504 ? -41.712 -6.047 42.316 1.00 71.12 504 ARG A N 1
ATOM 4024 C CA . ARG A 1 504 ? -41.405 -5.141 43.437 1.00 71.12 504 ARG A CA 1
ATOM 4025 C C . ARG A 1 504 ? -40.242 -4.204 43.109 1.00 71.12 504 ARG A C 1
ATOM 4027 O O . ARG A 1 504 ? -40.314 -3.026 43.444 1.00 71.12 504 ARG A O 1
ATOM 4034 N N . LEU A 1 505 ? -39.211 -4.700 42.426 1.00 75.50 505 LEU A N 1
ATOM 4035 C CA . LEU A 1 505 ? -38.102 -3.888 41.909 1.00 75.50 505 LEU A CA 1
ATOM 4036 C C . LEU A 1 505 ? -38.570 -2.883 40.845 1.00 75.50 505 LEU A C 1
ATOM 4038 O O . LEU A 1 505 ? -38.178 -1.721 40.897 1.00 75.50 505 LEU A O 1
ATOM 4042 N N . ALA A 1 506 ? -39.466 -3.283 39.939 1.00 73.25 506 ALA A N 1
ATOM 4043 C CA . ALA A 1 506 ? -40.087 -2.373 38.976 1.00 73.25 506 ALA A CA 1
ATOM 4044 C C . ALA A 1 506 ? -40.845 -1.240 39.685 1.00 73.25 506 ALA A C 1
ATOM 4046 O O . ALA A 1 506 ? -40.687 -0.071 39.340 1.00 73.25 506 ALA A O 1
ATOM 4047 N N . ALA A 1 507 ? -41.621 -1.570 40.724 1.00 68.69 507 ALA A N 1
ATOM 4048 C CA . ALA A 1 507 ? -42.313 -0.578 41.543 1.00 68.69 507 ALA A CA 1
ATOM 4049 C C . ALA A 1 507 ? -41.334 0.355 42.282 1.00 68.69 507 ALA A C 1
ATOM 4051 O O . ALA A 1 507 ? -41.597 1.551 42.387 1.00 68.69 507 ALA A O 1
ATOM 4052 N N . HIS A 1 508 ? -40.197 -0.167 42.753 1.00 74.12 508 HIS A N 1
ATOM 4053 C CA . HIS A 1 508 ? -39.132 0.628 43.370 1.00 74.12 508 HIS A CA 1
ATOM 4054 C C . HIS A 1 508 ? -38.503 1.624 42.384 1.00 74.12 508 HIS A C 1
ATOM 4056 O O . HIS A 1 508 ? -38.359 2.796 42.712 1.00 74.12 508 HIS A O 1
ATOM 4062 N N . LEU A 1 509 ? -38.209 1.196 41.154 1.00 75.00 509 LEU A N 1
ATOM 4063 C CA . LEU A 1 509 ? -37.682 2.064 40.093 1.00 75.00 509 LEU A CA 1
ATOM 4064 C C . LEU A 1 509 ? -38.686 3.149 39.684 1.00 75.00 509 LEU A C 1
ATOM 4066 O O . LEU A 1 509 ? -38.344 4.328 39.604 1.00 75.00 509 LEU A O 1
ATOM 4070 N N . TYR A 1 510 ? -39.956 2.778 39.493 1.00 71.50 510 TYR A N 1
ATOM 4071 C CA . TYR A 1 510 ? -41.011 3.750 39.202 1.00 71.50 510 TYR A CA 1
ATOM 4072 C C . TYR A 1 510 ? -41.238 4.737 40.350 1.00 71.50 510 TYR A C 1
ATOM 4074 O O . TYR A 1 510 ? -41.638 5.872 40.094 1.00 71.50 510 TYR A O 1
ATOM 4082 N N . LYS A 1 511 ? -41.000 4.348 41.609 1.00 65.12 511 LYS A N 1
ATOM 4083 C CA . LYS A 1 511 ? -41.171 5.221 42.781 1.00 65.12 511 LYS A CA 1
ATOM 4084 C C . LYS A 1 511 ? -40.304 6.476 42.676 1.00 65.12 511 LYS A C 1
ATOM 4086 O O . LYS A 1 511 ? -40.824 7.576 42.844 1.00 65.12 511 LYS A O 1
ATOM 4091 N N . GLU A 1 512 ? -39.019 6.333 42.368 1.00 60.16 512 GLU A N 1
ATOM 4092 C CA . GLU A 1 512 ? -38.088 7.469 42.329 1.00 60.16 512 GLU A CA 1
ATOM 4093 C C . GLU A 1 512 ? -38.396 8.440 41.176 1.00 60.16 512 GLU A C 1
ATOM 4095 O O . GLU A 1 512 ? -38.448 9.662 41.363 1.00 60.16 512 GLU A O 1
ATOM 4100 N N . GLU A 1 513 ? -38.695 7.912 39.988 1.00 59.00 513 GLU A N 1
ATOM 4101 C CA . GLU A 1 513 ? -38.983 8.742 38.813 1.00 59.00 513 GLU A CA 1
ATOM 4102 C C . GLU A 1 513 ? -40.401 9.321 38.815 1.00 59.00 513 GLU A C 1
ATOM 4104 O O . GLU A 1 513 ? -40.599 10.485 38.472 1.00 59.00 513 GLU A O 1
ATOM 4109 N N . SER A 1 514 ? -41.415 8.562 39.236 1.00 56.94 514 SER A N 1
ATOM 4110 C CA . SER A 1 514 ? -42.800 9.054 39.231 1.00 56.94 514 SER A CA 1
ATOM 4111 C C . SER A 1 514 ? -43.005 10.210 40.207 1.00 56.94 514 SER A C 1
ATOM 4113 O O . SER A 1 514 ? -43.741 11.145 39.892 1.00 56.94 514 SER A O 1
ATOM 4115 N N . ILE A 1 515 ? -42.343 10.202 41.366 1.00 61.69 515 ILE A N 1
ATOM 4116 C CA . ILE A 1 515 ? -42.468 11.278 42.354 1.00 61.69 515 ILE A CA 1
ATOM 4117 C C . ILE A 1 515 ? -41.813 12.559 41.827 1.00 61.69 515 ILE A C 1
ATOM 4119 O O . ILE A 1 515 ? -42.361 13.647 42.010 1.00 61.69 515 ILE A O 1
ATOM 4123 N N . THR A 1 516 ? -40.673 12.455 41.144 1.00 60.09 516 THR A N 1
ATOM 4124 C CA . THR A 1 516 ? -39.954 13.614 40.598 1.00 60.09 516 THR A CA 1
ATOM 4125 C C . THR A 1 516 ? -40.650 14.188 39.362 1.00 60.09 516 THR A C 1
ATOM 4127 O O . THR A 1 516 ? -40.888 15.398 39.304 1.00 60.09 516 THR A O 1
ATOM 4130 N N . LEU A 1 517 ? -41.072 13.336 38.424 1.00 57.81 517 LEU A N 1
ATOM 4131 C CA . LEU A 1 517 ? -41.763 13.748 37.200 1.00 57.81 517 LEU A CA 1
ATOM 4132 C C . LEU A 1 517 ? -43.169 14.297 37.496 1.00 57.81 517 LEU A C 1
ATOM 4134 O O . LEU A 1 517 ? -43.552 15.352 36.996 1.00 57.81 517 LEU A O 1
ATOM 4138 N N . SER A 1 518 ? -43.923 13.661 38.400 1.00 60.81 518 SER A N 1
ATOM 4139 C CA . SER A 1 518 ? -45.292 14.101 38.715 1.00 60.81 518 SER A CA 1
ATOM 4140 C C . SER A 1 518 ? -45.339 15.389 39.546 1.00 60.81 518 SER A C 1
ATOM 4142 O O . SER A 1 518 ? -46.307 16.148 39.440 1.00 60.81 518 SER A O 1
ATOM 4144 N N . LYS A 1 519 ? -44.297 15.676 40.347 1.00 60.72 519 LYS A N 1
ATOM 4145 C CA . LYS A 1 519 ? -44.118 16.991 40.995 1.00 60.72 519 LYS A CA 1
ATOM 4146 C C . LYS A 1 519 ? -43.885 18.099 39.957 1.00 60.72 519 LYS A C 1
ATOM 4148 O O . LYS A 1 519 ? -44.333 19.225 40.172 1.00 60.72 519 LYS A O 1
ATOM 4153 N N . ALA A 1 520 ? -43.233 17.794 38.834 1.00 56.38 520 ALA A N 1
ATOM 4154 C CA . ALA A 1 520 ? -43.028 18.740 37.737 1.00 56.38 520 ALA A CA 1
ATOM 4155 C C . ALA A 1 520 ? -44.296 18.927 36.877 1.00 56.38 520 ALA A C 1
ATOM 4157 O O . ALA A 1 520 ? -44.670 20.062 36.573 1.00 56.38 520 ALA A O 1
ATOM 4158 N N . ASP A 1 521 ? -45.001 17.835 36.567 1.00 56.50 521 ASP A N 1
ATOM 4159 C CA . ASP A 1 521 ? -46.144 17.822 35.639 1.00 56.50 521 ASP A CA 1
ATOM 4160 C C . ASP A 1 521 ? -47.502 18.141 36.292 1.00 56.50 521 ASP A C 1
ATOM 4162 O O . ASP A 1 521 ? -48.519 18.254 35.604 1.00 56.50 521 ASP A O 1
ATOM 4166 N N . LYS A 1 522 ? -47.544 18.323 37.622 1.00 64.88 522 LYS A N 1
ATOM 4167 C CA . LYS A 1 522 ? -48.768 18.582 38.413 1.00 64.88 522 LYS A CA 1
ATOM 4168 C C . LYS A 1 522 ? -49.856 17.512 38.238 1.00 64.88 522 LYS A C 1
ATOM 4170 O O . LYS A 1 522 ? -51.046 17.785 38.417 1.00 64.88 522 LYS A O 1
ATOM 4175 N N . LEU A 1 523 ? -49.465 16.285 37.901 1.00 66.62 523 LEU A N 1
ATOM 4176 C CA . LEU A 1 523 ? -50.382 15.175 37.661 1.00 66.62 523 LEU A CA 1
ATOM 4177 C C . LEU A 1 523 ? -50.695 14.433 38.973 1.00 66.62 523 LEU A C 1
ATOM 4179 O O . LEU A 1 523 ? -50.268 13.310 39.212 1.00 66.62 523 LEU A O 1
ATOM 4183 N N . TYR A 1 524 ? -51.444 15.093 39.857 1.00 70.31 524 TYR A N 1
ATOM 4184 C CA . TYR A 1 524 ? -51.544 14.725 41.277 1.00 70.31 524 TYR A CA 1
ATOM 4185 C C . TYR A 1 524 ? -52.198 13.369 41.583 1.00 70.31 524 TYR A C 1
ATOM 4187 O O . TYR A 1 524 ? -51.959 12.803 42.646 1.00 70.31 524 TYR A O 1
ATOM 4195 N N . LYS A 1 525 ? -53.032 12.843 40.679 1.00 67.81 525 LYS A N 1
ATOM 4196 C CA . LYS A 1 525 ? -53.746 11.575 40.890 1.00 67.81 525 LYS A CA 1
ATOM 4197 C C . LYS A 1 525 ? -52.799 10.376 40.851 1.00 67.81 525 LYS A C 1
ATOM 4199 O O . LYS A 1 525 ? -52.879 9.514 41.723 1.00 67.81 525 LYS A O 1
ATOM 4204 N N . ASP A 1 526 ? -51.907 10.347 39.869 1.00 63.66 526 ASP A N 1
ATOM 4205 C CA . ASP A 1 526 ? -50.986 9.228 39.686 1.00 63.66 526 ASP A CA 1
ATOM 4206 C C . ASP A 1 526 ? -49.908 9.260 40.774 1.00 63.66 526 ASP A C 1
ATOM 4208 O O . ASP A 1 526 ? -49.590 8.219 41.338 1.00 63.66 526 ASP A O 1
ATOM 4212 N N . THR A 1 527 ? -49.469 10.453 41.206 1.00 64.44 527 THR A N 1
ATOM 4213 C CA . THR A 1 527 ? -48.556 10.592 42.353 1.00 64.44 527 THR A CA 1
ATOM 4214 C C . THR A 1 527 ? -49.113 9.966 43.634 1.00 64.44 527 THR A C 1
ATOM 4216 O O . THR A 1 527 ? -48.368 9.326 44.371 1.00 64.44 527 THR A O 1
ATOM 4219 N N . MET A 1 528 ? -50.411 10.135 43.917 1.00 72.25 528 MET A N 1
ATOM 4220 C CA . MET A 1 528 ? -51.039 9.579 45.126 1.00 72.25 528 MET A CA 1
ATOM 4221 C C . MET A 1 528 ? -51.152 8.055 45.068 1.00 72.25 528 MET A C 1
ATOM 4223 O O . MET A 1 528 ? -50.906 7.382 46.065 1.00 72.25 528 MET A O 1
ATOM 4227 N N . ILE A 1 529 ? -51.505 7.505 43.904 1.00 71.88 529 ILE A N 1
ATOM 4228 C CA . ILE A 1 529 ? -51.617 6.053 43.718 1.00 71.88 529 ILE A CA 1
ATOM 4229 C C . ILE A 1 529 ? -50.235 5.408 43.838 1.00 71.88 529 ILE A C 1
ATOM 4231 O O . ILE A 1 529 ? -50.089 4.410 44.542 1.00 71.88 529 ILE A O 1
ATOM 4235 N N . THR A 1 530 ? -49.207 6.009 43.235 1.00 66.44 530 THR A N 1
ATOM 4236 C CA . THR A 1 530 ? -47.837 5.498 43.335 1.00 66.44 530 THR A CA 1
ATOM 4237 C C . THR A 1 530 ? -47.279 5.626 44.754 1.00 66.44 530 THR A C 1
ATOM 4239 O O . THR A 1 530 ? -46.598 4.717 45.226 1.00 66.44 530 THR A O 1
ATOM 4242 N N . ALA A 1 531 ? -47.624 6.695 45.483 1.00 68.12 531 ALA A N 1
ATOM 4243 C CA . ALA A 1 531 ? -47.271 6.830 46.895 1.00 68.12 531 ALA A CA 1
ATOM 4244 C C . ALA A 1 531 ? -47.905 5.719 47.750 1.00 68.12 531 ALA A C 1
ATOM 4246 O O . ALA A 1 531 ? -47.199 5.089 48.537 1.00 68.12 531 ALA A O 1
ATOM 4247 N N . ALA A 1 532 ? -49.185 5.400 47.541 1.00 70.88 532 ALA A N 1
ATOM 4248 C CA . ALA A 1 532 ? -49.838 4.286 48.231 1.00 70.88 532 ALA A CA 1
ATOM 4249 C C . ALA A 1 532 ? -49.232 2.921 47.860 1.00 70.88 532 ALA A C 1
ATOM 4251 O O . ALA A 1 532 ? -49.015 2.085 48.734 1.00 70.88 532 ALA A O 1
ATOM 4252 N N . MET A 1 533 ? -48.881 2.709 46.588 1.00 68.88 533 MET A N 1
ATOM 4253 C CA . MET A 1 533 ? -48.192 1.490 46.141 1.00 68.88 533 MET A CA 1
ATOM 4254 C C . MET A 1 533 ? -46.790 1.337 46.746 1.00 68.88 533 MET A C 1
ATOM 4256 O O . MET A 1 533 ? -46.311 0.217 46.907 1.00 68.88 533 MET A O 1
ATOM 4260 N N . SER A 1 534 ? -46.133 2.444 47.103 1.00 64.88 534 SER A N 1
ATOM 4261 C CA . SER A 1 534 ? -44.767 2.438 47.636 1.00 64.88 534 SER A CA 1
ATOM 4262 C C . SER A 1 534 ? -44.639 1.912 49.073 1.00 64.88 534 SER A C 1
ATOM 4264 O O . SER A 1 534 ? -43.520 1.650 49.517 1.00 64.88 534 SER A O 1
ATOM 4266 N N . ASN A 1 535 ? -45.761 1.773 49.793 1.00 69.00 535 ASN A N 1
ATOM 4267 C CA . ASN A 1 535 ? -45.854 1.268 51.168 1.00 69.00 535 ASN A CA 1
ATOM 4268 C C . ASN A 1 535 ? -44.877 1.933 52.169 1.00 69.00 535 ASN A C 1
ATOM 4270 O O . ASN A 1 535 ? -44.420 1.304 53.122 1.00 69.00 535 ASN A O 1
ATOM 4274 N N . SER A 1 536 ? -44.512 3.195 51.925 1.00 73.75 536 SER A N 1
ATOM 4275 C CA . SER A 1 536 ? -43.527 3.959 52.694 1.00 73.75 536 SER A CA 1
ATOM 4276 C C . SER A 1 536 ? -44.204 5.154 53.361 1.00 73.75 536 SER A C 1
ATOM 4278 O O . SER A 1 536 ? -44.803 5.987 52.681 1.00 73.75 536 SER A O 1
ATOM 4280 N N . THR A 1 537 ? -44.104 5.232 54.689 1.00 78.38 537 THR A N 1
ATOM 4281 C CA . THR A 1 537 ? -44.756 6.268 55.508 1.00 78.38 537 THR A CA 1
ATOM 4282 C C . THR A 1 537 ? -44.158 7.655 55.257 1.00 78.38 537 THR A C 1
ATOM 4284 O O . THR A 1 537 ? -44.892 8.612 55.037 1.00 78.38 537 THR A O 1
ATOM 4287 N N . GLU A 1 538 ? -42.829 7.748 55.168 1.00 77.12 538 GLU A N 1
ATOM 4288 C CA . GLU A 1 538 ? -42.092 9.004 54.946 1.00 77.12 538 GLU A CA 1
ATOM 4289 C C . GLU A 1 538 ? -42.492 9.683 53.626 1.00 77.12 538 GLU A C 1
ATOM 4291 O O . GLU A 1 538 ? -42.729 10.885 53.571 1.00 77.12 538 GLU A O 1
ATOM 4296 N N . VAL A 1 539 ? -42.662 8.898 52.557 1.00 71.44 539 VAL A N 1
ATOM 4297 C CA . VAL A 1 539 ? -43.054 9.417 51.238 1.00 71.44 539 VAL A CA 1
ATOM 4298 C C . VAL A 1 539 ? -44.495 9.923 51.232 1.00 71.44 539 VAL A C 1
ATOM 4300 O O . VAL A 1 539 ? -44.795 10.918 50.570 1.00 71.44 539 VAL A O 1
ATOM 4303 N N . ALA A 1 540 ? -45.392 9.250 51.955 1.00 75.38 540 ALA A N 1
ATOM 4304 C CA . ALA A 1 540 ? -46.774 9.692 52.089 1.00 75.38 540 ALA A CA 1
ATOM 4305 C C . ALA A 1 540 ? -46.858 11.023 52.857 1.00 75.38 540 ALA A C 1
ATOM 4307 O O . ALA A 1 540 ? -47.625 11.901 52.462 1.00 75.38 540 ALA A O 1
ATOM 4308 N N . GLU A 1 541 ? -46.038 11.197 53.895 1.00 81.75 541 GLU A N 1
ATOM 4309 C CA . GLU A 1 541 ? -45.949 12.426 54.693 1.00 81.75 541 GLU A CA 1
ATOM 4310 C C . GLU A 1 541 ? -45.318 13.589 53.906 1.00 81.75 541 GLU A C 1
ATOM 4312 O O . GLU A 1 541 ? -45.868 14.693 53.897 1.00 81.75 541 GLU A O 1
ATOM 4317 N N . ASP A 1 542 ? -44.243 13.341 53.153 1.00 78.38 542 ASP A N 1
ATOM 4318 C CA . ASP A 1 542 ? -43.607 14.333 52.273 1.00 78.38 542 ASP A CA 1
ATOM 4319 C C . ASP A 1 542 ? -44.511 14.773 51.111 1.00 78.38 542 ASP A C 1
ATOM 4321 O O . ASP A 1 542 ? -44.495 15.924 50.666 1.00 78.38 542 ASP A O 1
ATOM 4325 N N . LEU A 1 543 ? -45.319 13.855 50.582 1.00 77.81 543 LEU A N 1
ATOM 4326 C CA . LEU A 1 543 ? -46.329 14.171 49.577 1.00 77.81 543 LEU A CA 1
ATOM 4327 C C . LEU A 1 543 ? -47.460 15.018 50.184 1.00 77.81 543 LEU A C 1
ATOM 4329 O O . LEU A 1 543 ? -47.970 15.933 49.531 1.00 77.81 543 LEU A O 1
ATOM 4333 N N . LEU A 1 544 ? -47.827 14.743 51.439 1.00 78.62 544 LEU A N 1
ATOM 4334 C CA . LEU A 1 544 ? -48.831 15.500 52.177 1.00 78.62 544 LEU A CA 1
ATOM 4335 C C . LEU A 1 544 ? -48.369 16.942 52.434 1.00 78.62 544 LEU A C 1
ATOM 4337 O O . LEU A 1 544 ? -49.118 17.876 52.142 1.00 78.62 544 LEU A O 1
ATOM 4341 N N . SER A 1 545 ? -47.137 17.131 52.917 1.00 81.50 545 SER A N 1
ATOM 4342 C CA . SER A 1 545 ? -46.547 18.456 53.160 1.00 81.50 545 SER A CA 1
ATOM 4343 C C . SER A 1 545 ? -46.422 19.264 51.864 1.00 81.50 545 SER A C 1
ATOM 4345 O O . SER A 1 545 ? -46.826 20.425 51.813 1.00 81.50 545 SER A O 1
ATOM 4347 N N . TYR A 1 546 ? -46.023 18.621 50.764 1.00 80.25 546 TYR A N 1
ATOM 4348 C CA . TYR A 1 546 ? -45.976 19.245 49.441 1.00 80.25 546 TYR A CA 1
ATOM 4349 C C . TYR A 1 546 ? -47.343 19.777 48.967 1.00 80.25 546 TYR A C 1
ATOM 4351 O O . TYR A 1 546 ? -47.429 20.881 48.419 1.00 80.25 546 TYR A O 1
ATOM 4359 N N . PHE A 1 547 ? -48.439 19.038 49.183 1.00 79.19 547 PHE A N 1
ATOM 4360 C CA . PHE A 1 547 ? -49.781 19.522 48.821 1.00 79.19 547 PHE A CA 1
ATOM 4361 C C . PHE A 1 547 ? -50.256 20.691 49.679 1.00 79.19 547 PHE A C 1
ATOM 4363 O O . PHE A 1 547 ? -50.972 21.568 49.179 1.00 79.19 547 PHE A O 1
ATOM 4370 N N . VAL A 1 548 ? -49.841 20.713 50.944 1.00 80.31 548 VAL A N 1
ATOM 4371 C CA . VAL A 1 548 ? -50.100 21.820 51.863 1.00 80.31 548 VAL A CA 1
ATOM 4372 C C . VAL A 1 548 ? -49.346 23.077 51.418 1.00 80.31 548 VAL A C 1
ATOM 4374 O O . VAL A 1 548 ? -49.962 24.142 51.345 1.00 80.31 548 VAL A O 1
ATOM 4377 N N . ASP A 1 549 ? -48.083 22.947 51.005 1.00 78.88 549 ASP A N 1
ATOM 4378 C CA . ASP A 1 549 ? -47.258 24.059 50.511 1.00 78.88 549 ASP A CA 1
ATOM 4379 C C . ASP A 1 549 ? -47.773 24.652 49.191 1.00 78.88 549 ASP A C 1
ATOM 4381 O O . ASP A 1 549 ? -47.776 25.871 49.004 1.00 78.88 549 ASP A O 1
ATOM 4385 N N . ILE A 1 550 ? -48.270 23.813 48.274 1.00 79.12 550 ILE A N 1
ATOM 4386 C CA . ILE A 1 550 ? -48.943 24.281 47.048 1.00 79.12 550 ILE A CA 1
ATOM 4387 C C . ILE A 1 550 ? -50.284 24.963 47.369 1.00 79.12 550 ILE A C 1
ATOM 4389 O O . ILE A 1 550 ? -50.781 25.772 46.580 1.00 79.12 550 ILE A O 1
ATOM 4393 N N . GLY A 1 551 ? -50.894 24.632 48.510 1.00 74.12 551 GLY A N 1
ATOM 4394 C CA . GLY A 1 551 ? -52.205 25.125 48.924 1.00 74.12 551 GLY A CA 1
ATOM 4395 C C . GLY A 1 551 ? -53.384 24.440 48.222 1.00 74.12 551 GLY A C 1
ATOM 4396 O O 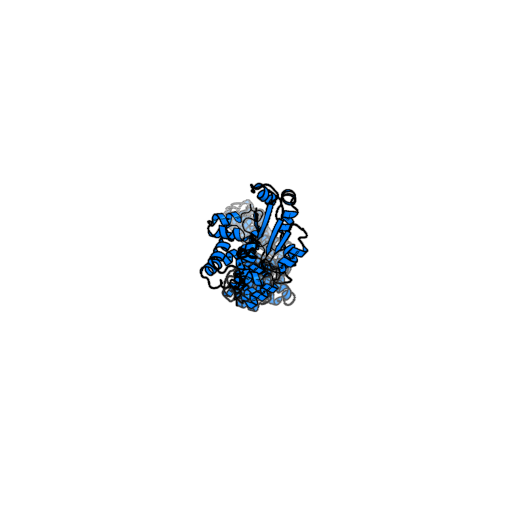. GLY A 1 551 ? -54.501 24.966 48.254 1.00 74.12 551 GLY A O 1
ATOM 4397 N N . ASN A 1 552 ? -53.174 23.280 47.586 1.00 79.75 552 ASN A N 1
ATOM 4398 C CA . ASN A 1 552 ? -54.241 22.543 46.906 1.00 79.75 552 ASN A CA 1
ATOM 4399 C C . ASN A 1 552 ? -54.991 21.620 47.885 1.00 79.75 552 ASN A C 1
ATOM 4401 O O . ASN A 1 552 ? -54.611 20.474 48.127 1.00 79.75 552 ASN A O 1
ATOM 4405 N N . LYS A 1 553 ? -56.094 22.141 48.432 1.00 79.19 553 LYS A N 1
ATOM 4406 C CA . LYS A 1 553 ? -56.874 21.508 49.509 1.00 79.19 553 LYS A CA 1
ATOM 4407 C C . LYS A 1 553 ? -57.599 20.225 49.089 1.00 79.19 553 LYS A C 1
ATOM 4409 O O . LYS A 1 553 ? -57.810 19.345 49.917 1.00 79.19 553 LYS A O 1
ATOM 4414 N N . GLU A 1 554 ? -57.967 20.104 47.815 1.00 77.88 554 GLU A N 1
ATOM 4415 C CA . GLU A 1 554 ? -58.665 18.922 47.293 1.00 77.88 554 GLU A CA 1
ATOM 4416 C C . GLU A 1 554 ? -57.712 17.730 47.164 1.00 77.88 554 GLU A C 1
ATOM 4418 O O . GLU A 1 554 ? -58.050 16.610 47.549 1.00 77.88 554 GLU A O 1
ATOM 4423 N N . CYS A 1 555 ? -56.486 17.985 46.697 1.00 76.31 555 CYS A N 1
ATOM 4424 C CA . CYS A 1 555 ? -55.443 16.968 46.615 1.00 76.31 555 CYS A CA 1
ATOM 4425 C C . CYS A 1 555 ? -55.003 16.481 47.999 1.00 76.31 555 CYS A C 1
ATOM 4427 O O . CYS A 1 555 ? -54.776 15.289 48.171 1.00 76.31 555 CYS A O 1
ATOM 4429 N N . PHE A 1 556 ? -54.969 17.368 48.996 1.00 80.62 556 PHE A N 1
ATOM 4430 C CA . PHE A 1 556 ? -54.702 16.987 50.382 1.00 80.62 556 PHE A CA 1
ATOM 4431 C C . PHE A 1 556 ? -55.721 15.961 50.907 1.00 80.62 556 PHE A C 1
ATOM 4433 O O . PHE A 1 556 ? -55.337 14.914 51.419 1.00 80.62 556 PHE A O 1
ATOM 4440 N N . ALA A 1 557 ? -57.023 16.194 50.712 1.00 79.56 557 ALA A N 1
ATOM 4441 C CA . ALA A 1 557 ? -58.046 15.241 51.150 1.00 79.56 557 ALA A CA 1
ATOM 4442 C C . ALA A 1 557 ? -58.045 13.929 50.354 1.00 79.56 557 ALA A C 1
ATOM 4444 O O . ALA A 1 557 ? -58.290 12.868 50.926 1.00 79.56 557 ALA A O 1
ATOM 4445 N N . ALA A 1 558 ? -57.746 13.980 49.053 1.00 79.31 558 ALA A N 1
ATOM 4446 C CA . ALA A 1 558 ? -57.587 12.776 48.243 1.00 79.31 558 ALA A CA 1
ATOM 4447 C C . ALA A 1 558 ? -56.379 11.935 48.700 1.00 79.31 558 ALA A C 1
ATOM 4449 O O . ALA A 1 558 ? -56.492 10.713 48.792 1.00 79.31 558 ALA A O 1
ATOM 4450 N N . ALA A 1 559 ? -55.262 12.577 49.060 1.00 77.56 559 ALA A N 1
ATOM 4451 C CA . ALA A 1 559 ? -54.075 11.907 49.586 1.00 77.56 559 ALA A CA 1
ATOM 4452 C C . ALA A 1 559 ? -54.338 11.245 50.949 1.00 77.56 559 ALA A C 1
ATOM 4454 O O . ALA A 1 559 ? -53.948 10.097 51.145 1.00 77.56 559 ALA A O 1
ATOM 4455 N N . LEU A 1 560 ? -55.074 11.912 51.850 1.00 81.75 560 LEU A N 1
ATOM 4456 C CA . LEU A 1 560 ? -55.498 11.333 53.135 1.00 81.75 560 LEU A CA 1
ATOM 4457 C C . LEU A 1 560 ? -56.359 10.074 52.974 1.00 81.75 560 LEU A C 1
ATOM 4459 O O . LEU A 1 560 ? -56.342 9.201 53.838 1.00 81.75 560 LEU A O 1
ATOM 4463 N N . TYR A 1 561 ? -57.130 9.991 51.888 1.00 81.56 561 TYR A N 1
ATOM 4464 C CA . TYR A 1 561 ? -57.975 8.835 51.603 1.00 81.56 561 TYR A CA 1
ATOM 4465 C C . TYR A 1 561 ? -57.192 7.683 50.962 1.00 81.56 561 TYR A C 1
ATOM 4467 O O . TYR A 1 561 ? -57.355 6.535 51.360 1.00 81.56 561 TYR A O 1
ATOM 4475 N N . ILE A 1 562 ? -56.345 7.983 49.973 1.00 78.81 562 ILE A N 1
ATOM 4476 C CA . ILE A 1 562 ? -55.590 6.972 49.216 1.00 78.81 562 ILE A CA 1
ATOM 4477 C C . ILE A 1 562 ? -54.457 6.369 50.061 1.00 78.81 562 ILE A C 1
ATOM 4479 O O . ILE A 1 562 ? -54.225 5.166 49.992 1.00 78.81 562 ILE A O 1
ATOM 4483 N N . CYS A 1 563 ? -53.788 7.180 50.885 1.00 77.75 563 CYS A N 1
ATOM 4484 C CA . CYS A 1 563 ? -52.657 6.761 51.717 1.00 77.75 563 CYS A CA 1
ATOM 4485 C C . CYS A 1 563 ? -53.043 6.529 53.190 1.00 77.75 563 CYS A C 1
ATOM 4487 O O . CYS A 1 563 ? -52.184 6.639 54.061 1.00 77.75 563 CYS A O 1
ATOM 4489 N N . PHE A 1 564 ? -54.315 6.229 53.487 1.00 80.12 564 PHE A N 1
ATOM 4490 C CA . PHE A 1 564 ? -54.829 6.126 54.862 1.00 80.12 564 PHE A CA 1
ATOM 4491 C C . PHE A 1 564 ? -53.999 5.190 55.756 1.00 80.12 564 PHE A C 1
ATOM 4493 O O . PHE A 1 564 ? -53.664 5.559 56.877 1.00 80.12 564 PHE A O 1
ATOM 4500 N N . ASP A 1 565 ? -53.614 4.018 55.244 1.00 78.50 565 ASP A N 1
ATOM 4501 C CA . ASP A 1 565 ? -52.892 2.997 56.017 1.00 78.50 565 ASP A CA 1
ATOM 4502 C C . ASP A 1 565 ? -51.431 3.377 56.338 1.00 78.50 565 ASP A C 1
ATOM 4504 O O . ASP A 1 565 ? -50.801 2.747 57.184 1.00 78.50 565 ASP A O 1
ATOM 4508 N N . LEU A 1 566 ? -50.881 4.391 55.659 1.00 79.25 566 LEU A N 1
ATOM 4509 C CA . LEU A 1 566 ? -49.467 4.779 55.737 1.00 79.25 566 LEU A CA 1
ATOM 4510 C C . LEU A 1 566 ? -49.220 6.048 56.558 1.00 79.25 566 LEU A C 1
ATOM 4512 O O . LEU A 1 566 ? -48.070 6.360 56.857 1.00 79.25 566 LEU A O 1
ATOM 4516 N N . LEU A 1 567 ? -50.266 6.805 56.883 1.00 82.06 567 LEU A N 1
ATOM 4517 C CA . LEU A 1 567 ? -50.134 8.126 57.488 1.00 82.06 567 LEU A CA 1
ATOM 4518 C C . LEU A 1 567 ? -50.276 8.066 59.009 1.00 82.06 567 LEU A C 1
ATOM 4520 O O . LEU A 1 567 ? -51.236 7.512 59.545 1.00 82.06 567 LEU A O 1
ATOM 4524 N N . HIS A 1 568 ? -49.353 8.714 59.721 1.00 83.12 568 HIS A N 1
ATOM 4525 C CA . HIS A 1 568 ? -49.486 8.892 61.162 1.00 83.12 568 HIS A CA 1
ATOM 4526 C C . HIS A 1 568 ? -50.517 9.978 61.482 1.00 83.12 568 HIS A C 1
ATOM 4528 O O . HIS A 1 568 ? -50.460 11.099 60.969 1.00 83.12 568 HIS A O 1
ATOM 4534 N N . ALA A 1 569 ? -51.459 9.649 62.371 1.00 80.44 569 ALA A N 1
ATOM 4535 C CA . ALA A 1 569 ? -52.536 10.555 62.766 1.00 80.44 569 ALA A CA 1
ATOM 4536 C C . ALA A 1 569 ? -52.015 11.884 63.342 1.00 80.44 569 ALA A C 1
ATOM 4538 O O . ALA A 1 569 ? -52.547 12.937 63.000 1.00 80.44 569 ALA A O 1
ATOM 4539 N N . ASP A 1 570 ? -50.946 11.837 64.138 1.00 81.31 570 ASP A N 1
ATOM 4540 C CA . ASP A 1 570 ? -50.376 13.001 64.823 1.00 81.31 570 ASP A CA 1
ATOM 4541 C C . ASP A 1 570 ? -49.907 14.082 63.830 1.00 81.31 570 ASP A C 1
ATOM 4543 O O . ASP A 1 570 ? -50.213 15.264 63.987 1.00 81.31 570 ASP A O 1
ATOM 4547 N N . ILE A 1 571 ? -49.232 13.663 62.756 1.00 81.12 571 ILE A N 1
ATOM 4548 C CA . ILE A 1 571 ? -48.677 14.554 61.725 1.00 81.12 571 ILE A CA 1
ATOM 4549 C C . ILE A 1 571 ? -49.797 15.151 60.868 1.00 81.12 571 ILE A C 1
ATOM 4551 O O . ILE A 1 571 ? -49.791 16.344 60.555 1.00 81.12 571 ILE A O 1
ATOM 4555 N N . VAL A 1 572 ? -50.800 14.340 60.519 1.00 81.81 572 VAL A N 1
ATOM 4556 C CA . VAL A 1 572 ? -51.973 14.804 59.767 1.00 81.81 572 VAL A CA 1
ATOM 4557 C C . VAL A 1 572 ? -52.746 15.862 60.556 1.00 81.81 572 VAL A C 1
ATOM 4559 O O . VAL A 1 572 ? -53.192 16.857 59.974 1.00 81.81 572 VAL A O 1
ATOM 4562 N N . GLU A 1 573 ? -52.907 15.677 61.868 1.00 80.19 573 GLU A N 1
ATOM 4563 C CA . GLU A 1 573 ? -53.579 16.647 62.735 1.00 80.19 573 GLU A CA 1
ATOM 4564 C C . GLU A 1 573 ? -52.767 17.932 62.907 1.00 80.19 573 GLU A C 1
ATOM 4566 O O . GLU A 1 573 ? -53.340 19.022 62.823 1.00 80.19 573 GLU A O 1
ATOM 4571 N N . GLU A 1 574 ? -51.445 17.832 63.068 1.00 82.81 574 GLU A N 1
ATOM 4572 C CA . GLU A 1 574 ? -50.564 18.996 63.163 1.00 82.81 574 GLU A CA 1
ATOM 4573 C C . GLU A 1 574 ? -50.615 19.850 61.888 1.00 82.81 574 GLU A C 1
ATOM 4575 O O . GLU A 1 574 ? -50.883 21.055 61.959 1.00 82.81 574 GLU A O 1
ATOM 4580 N N . LEU A 1 575 ? -50.448 19.233 60.715 1.00 80.19 575 LEU A N 1
ATOM 4581 C CA . LEU A 1 575 ? -50.496 19.931 59.426 1.00 80.19 575 LEU A CA 1
ATOM 4582 C C . LEU A 1 575 ? -51.885 20.521 59.149 1.00 80.19 575 LEU A C 1
ATOM 4584 O O . LEU A 1 575 ? -52.008 21.654 58.671 1.00 80.19 575 LEU A O 1
ATOM 4588 N N . SER A 1 576 ? -52.948 19.795 59.507 1.00 81.00 576 SER A N 1
ATOM 4589 C CA . SER A 1 576 ? -54.320 20.291 59.364 1.00 81.00 576 SER A CA 1
ATOM 4590 C C . SER A 1 576 ? -54.593 21.499 60.266 1.00 81.00 576 SER A C 1
ATOM 4592 O O . SER A 1 576 ? -55.291 22.433 59.851 1.00 81.00 576 SER A O 1
ATOM 4594 N N . TRP A 1 577 ? -54.020 21.513 61.475 1.00 80.44 577 TRP A N 1
ATOM 4595 C CA . TRP A 1 577 ? -54.163 22.606 62.431 1.00 80.44 577 TRP A CA 1
ATOM 4596 C C . TRP A 1 577 ? -53.360 23.843 62.031 1.00 80.44 577 TRP A C 1
ATOM 4598 O O . TRP A 1 577 ? -53.930 24.936 62.003 1.00 80.44 577 TRP A O 1
ATOM 4608 N N . GLN A 1 578 ? -52.087 23.682 61.653 1.00 80.38 578 GLN A N 1
ATOM 4609 C CA . GLN A 1 578 ? -51.222 24.800 61.260 1.00 80.38 578 GLN A CA 1
ATOM 4610 C C . GLN A 1 578 ? -51.763 25.558 60.035 1.00 80.38 578 GLN A C 1
ATOM 4612 O O . GLN A 1 578 ? -51.709 26.788 59.996 1.00 80.38 578 GLN A O 1
ATOM 4617 N N . HIS A 1 579 ? -52.347 24.848 59.064 1.00 76.31 579 HIS A N 1
ATOM 4618 C CA . HIS A 1 579 ? -52.815 25.433 57.800 1.00 76.31 579 HIS A CA 1
ATOM 4619 C C . HIS A 1 579 ? -54.338 25.652 57.720 1.00 76.31 579 HIS A C 1
ATOM 4621 O O . HIS A 1 579 ? -54.859 26.041 56.671 1.00 76.31 579 HIS A O 1
ATOM 4627 N N . GLY A 1 580 ? -55.074 25.436 58.818 1.00 76.31 580 GLY A N 1
ATOM 4628 C CA . GLY A 1 580 ? -56.516 25.705 58.894 1.00 76.31 580 GLY A CA 1
ATOM 4629 C C . GLY A 1 580 ? -57.377 24.808 57.990 1.00 76.31 580 GLY A C 1
ATOM 4630 O O . GLY A 1 580 ? -58.380 25.263 57.439 1.00 76.31 580 GLY A O 1
ATOM 4631 N N . LEU A 1 581 ? -56.990 23.541 57.815 1.00 75.50 581 LEU A N 1
ATOM 4632 C CA . LEU A 1 581 ? -57.666 22.538 56.969 1.00 75.50 581 LEU A CA 1
ATOM 4633 C C . LEU A 1 581 ? -58.642 21.630 57.750 1.00 75.50 581 LEU A C 1
ATOM 4635 O O . LEU A 1 581 ? -59.233 20.701 57.189 1.00 75.50 581 LEU A O 1
ATOM 4639 N N . ASN A 1 582 ? -58.839 21.923 59.036 1.00 67.12 582 ASN A N 1
ATOM 4640 C CA . ASN A 1 582 ? -59.525 21.067 60.004 1.00 67.12 582 ASN A CA 1
ATOM 4641 C C . ASN A 1 582 ? -60.985 20.725 59.672 1.00 67.12 582 ASN A C 1
ATOM 4643 O O . ASN A 1 582 ? -61.414 19.607 59.961 1.00 67.12 582 ASN A O 1
ATOM 4647 N N . ASP A 1 583 ? -61.750 21.653 59.094 1.00 61.94 583 ASP A N 1
ATOM 4648 C CA . ASP A 1 583 ? -63.215 21.538 59.103 1.00 61.94 583 ASP A CA 1
ATOM 4649 C C . ASP A 1 583 ? -63.787 20.677 57.969 1.00 61.94 583 ASP A C 1
ATOM 4651 O O . ASP A 1 583 ? -64.704 19.895 58.207 1.00 61.94 583 ASP A O 1
ATOM 4655 N N . PHE A 1 584 ? -63.255 20.782 56.747 1.00 60.31 584 PHE A N 1
ATOM 4656 C CA . PHE A 1 584 ? -63.825 20.083 55.582 1.00 60.31 584 PHE A CA 1
ATOM 4657 C C . PHE A 1 584 ? -62.945 18.939 55.063 1.00 60.31 584 PHE A C 1
ATOM 4659 O O . PHE A 1 584 ? -63.464 17.937 54.581 1.00 60.31 584 PHE A O 1
ATOM 4666 N N . TYR A 1 585 ? -61.622 19.060 55.191 1.00 62.22 585 TYR A N 1
ATOM 4667 C CA . TYR A 1 585 ? -60.672 18.157 54.534 1.00 62.22 585 TYR A CA 1
ATOM 4668 C C . TYR A 1 585 ? -60.017 17.162 55.508 1.00 62.22 585 TYR A C 1
ATOM 4670 O O . TYR A 1 585 ? -59.808 16.013 55.137 1.00 62.22 585 TYR A O 1
ATOM 4678 N N . GLY A 1 586 ? -59.786 17.546 56.771 1.00 65.62 586 GLY A N 1
ATOM 4679 C CA . GLY A 1 586 ? -59.279 16.637 57.817 1.00 65.62 586 GLY A CA 1
ATOM 4680 C C . GLY A 1 586 ? -60.361 15.863 58.591 1.00 65.62 586 GLY A C 1
ATOM 4681 O O . GLY A 1 586 ? -60.067 14.882 59.273 1.00 65.62 586 GLY A O 1
ATOM 4682 N N . MET A 1 587 ? -61.631 16.276 58.509 1.00 72.94 587 MET A N 1
ATOM 4683 C CA . MET A 1 587 ? -62.740 15.613 59.215 1.00 72.94 587 MET A CA 1
ATOM 4684 C C . MET A 1 587 ? -62.998 14.160 58.772 1.00 72.94 587 MET A C 1
ATOM 4686 O O . MET A 1 587 ? -63.138 13.308 59.651 1.00 72.94 587 MET A O 1
ATOM 4690 N N . PRO A 1 588 ? -63.032 13.828 57.465 1.00 73.81 588 PRO A N 1
ATOM 4691 C CA . PRO A 1 588 ? -63.257 12.451 57.019 1.00 73.81 588 PRO A CA 1
ATOM 4692 C C . PRO A 1 588 ? -62.199 11.468 57.538 1.00 73.81 588 PRO A C 1
ATOM 4694 O O . PRO A 1 588 ? -62.546 10.377 57.980 1.00 73.81 588 PRO A O 1
ATOM 4697 N N . TYR A 1 589 ? -60.929 11.885 57.568 1.00 78.12 589 TYR A N 1
ATOM 4698 C CA . TYR A 1 589 ? -59.823 11.087 58.102 1.00 78.12 589 TYR A CA 1
ATOM 4699 C C . TYR A 1 589 ? -59.985 10.809 59.604 1.00 78.12 589 TYR A C 1
ATOM 4701 O O . TYR A 1 589 ? -59.877 9.665 60.038 1.00 78.12 589 TYR A O 1
ATOM 4709 N N . ARG A 1 590 ? -60.337 11.829 60.403 1.00 75.88 590 ARG A N 1
ATOM 4710 C CA . ARG A 1 590 ? -60.588 11.671 61.849 1.00 75.88 590 ARG A CA 1
ATOM 4711 C C . ARG A 1 590 ? -61.746 10.723 62.148 1.00 75.88 590 ARG A C 1
ATOM 4713 O O . ARG A 1 590 ? -61.667 9.931 63.088 1.00 75.88 590 ARG A O 1
ATOM 4720 N N . ILE A 1 591 ? -62.810 10.788 61.346 1.00 76.00 591 ILE A N 1
ATOM 4721 C CA . ILE A 1 591 ? -63.952 9.874 61.459 1.00 76.00 591 ILE A CA 1
ATOM 4722 C C . ILE A 1 591 ? -63.510 8.446 61.136 1.00 76.00 591 ILE A C 1
ATOM 4724 O O . ILE A 1 591 ? -63.811 7.543 61.912 1.00 76.00 591 ILE A O 1
ATOM 4728 N N . GLN A 1 592 ? -62.767 8.248 60.044 1.00 76.88 592 GLN A N 1
ATOM 4729 C CA . GLN A 1 592 ? -62.271 6.931 59.647 1.00 76.88 592 GLN A CA 1
ATOM 4730 C C . GLN A 1 592 ? -61.329 6.336 60.702 1.00 76.88 592 GLN A C 1
ATOM 4732 O O . GLN A 1 592 ? -61.528 5.194 61.100 1.00 76.88 592 GLN A O 1
ATOM 4737 N N . ASN A 1 593 ? -60.382 7.123 61.224 1.00 77.50 593 ASN A N 1
ATOM 4738 C CA . ASN A 1 593 ? -59.461 6.694 62.280 1.00 77.50 593 ASN A CA 1
ATOM 4739 C C . ASN A 1 593 ? -60.204 6.327 63.578 1.00 77.50 593 ASN A C 1
ATOM 4741 O O . ASN A 1 593 ? -59.909 5.329 64.231 1.00 77.50 593 ASN A O 1
ATOM 4745 N N . SER A 1 594 ? -61.236 7.102 63.931 1.00 74.75 594 SER A N 1
ATOM 4746 C CA . SER A 1 594 ? -62.102 6.787 65.073 1.00 74.75 594 SER A CA 1
ATOM 4747 C C . SER A 1 594 ? -62.896 5.493 64.851 1.00 74.75 594 SER A C 1
ATOM 4749 O O . SER A 1 594 ? -63.063 4.712 65.783 1.00 74.75 594 SER A O 1
ATOM 4751 N N . GLN A 1 595 ? -63.372 5.237 63.627 1.00 73.75 595 GLN A N 1
ATOM 4752 C CA . GLN A 1 595 ? -64.088 4.005 63.282 1.00 73.75 595 GLN A CA 1
ATOM 4753 C C . GLN A 1 595 ? -63.184 2.770 63.330 1.00 73.75 595 GLN A C 1
ATOM 4755 O O . GLN A 1 595 ? -63.609 1.752 63.872 1.00 73.75 595 GLN A O 1
ATOM 4760 N N . THR A 1 596 ? -61.952 2.845 62.817 1.00 68.81 596 THR A N 1
ATOM 4761 C CA . THR A 1 596 ? -60.982 1.746 62.935 1.00 68.81 596 THR A CA 1
ATOM 4762 C C . THR A 1 596 ? -60.625 1.486 64.395 1.00 68.81 596 THR A C 1
ATOM 4764 O O . THR A 1 596 ? -60.723 0.344 64.834 1.00 68.81 596 THR A O 1
ATOM 4767 N N . LEU A 1 597 ? -60.324 2.518 65.191 1.00 66.25 597 LEU A N 1
ATOM 4768 C CA . LEU A 1 597 ? -60.076 2.374 66.634 1.00 66.25 597 LEU A CA 1
ATOM 4769 C C . LEU A 1 597 ? -61.256 1.726 67.383 1.00 66.25 597 LEU A C 1
ATOM 4771 O O . LEU A 1 597 ? -61.040 0.868 68.234 1.00 66.25 597 LEU A O 1
ATOM 4775 N N . CYS A 1 598 ? -62.498 2.086 67.045 1.00 62.12 598 CYS A N 1
ATOM 4776 C CA . CYS A 1 598 ? -63.697 1.463 67.615 1.00 62.12 598 CYS A CA 1
ATOM 4777 C C . CYS A 1 598 ? -63.972 0.037 67.109 1.00 62.12 598 CYS A C 1
ATOM 4779 O O . CYS A 1 598 ? -64.741 -0.666 67.751 1.00 62.12 598 CYS A O 1
ATOM 4781 N N . ALA A 1 599 ? -63.405 -0.382 65.975 1.00 59.38 599 ALA A N 1
ATOM 4782 C CA . ALA A 1 599 ? -63.558 -1.736 65.440 1.00 59.38 599 ALA A CA 1
ATOM 4783 C C . ALA A 1 599 ? -62.521 -2.731 66.001 1.00 59.38 599 ALA A C 1
ATOM 4785 O O . ALA A 1 599 ? -62.743 -3.939 65.935 1.00 59.38 599 ALA A O 1
ATOM 4786 N N . TYR A 1 600 ? -61.398 -2.233 66.534 1.00 53.38 600 TYR A N 1
ATOM 4787 C CA . TYR A 1 600 ? -60.356 -3.034 67.195 1.00 53.38 600 TYR A CA 1
ATOM 4788 C C . TYR A 1 600 ? -60.545 -3.177 68.720 1.00 53.38 600 TYR A C 1
ATOM 4790 O O . TYR A 1 600 ? -59.849 -3.988 69.336 1.00 53.38 600 TYR A O 1
ATOM 4798 N N . LEU A 1 601 ? -61.469 -2.413 69.318 1.00 44.84 601 LEU A N 1
ATOM 4799 C CA . LEU A 1 601 ? -61.962 -2.559 70.699 1.00 44.84 601 LEU A CA 1
ATOM 4800 C C . LEU A 1 601 ? -63.232 -3.412 70.724 1.00 44.84 601 LEU A C 1
ATOM 4802 O O . LEU A 1 601 ? -63.378 -4.204 71.684 1.00 44.84 601 LEU A O 1
#

Organism: NCBI:txid139825

InterPro domains:
  IPR000547 Clathrin, heavy chain/VPS, 7-fold repeat [PS50236] (133-292)
  IPR000547 Clathrin, heavy chain/VPS, 7-fold repeat [PS50236] (296-446)
  IPR000547 Clathrin, heavy chain/VPS, 7-fold repeat [SM00299] (167-292)
  IPR000547 Clathrin, heavy chain/VPS, 7-fold repeat [SM00299] (296-415)
  IPR000547 Clathrin, heavy chain/VPS, 7-fold repeat [SM00299] (418-572)
  IPR011990 Tetratricopeptide-like helical domain superfamily [G3DSA:1.25.40.10] (209-349)
  IPR011990 Tetratricopeptide-like helical domain superfamily [G3DSA:1.25.40.10] (350-405)
  IPR011990 Tetratricopeptide-like helical domain superfamily [G3DSA:1.25.40.10] (406-515)
  IPR016024 Armadillo-type fold [SSF48371] (212-352)
  IPR016024 Armadillo-type fold [SSF48371] (350-511)
  IPR029063 S-adenosyl-L-methionine-dependent methyltransferase superfamily [G3DSA:3.40.50.150] (22-135)
  IPR029063 S-adenosyl-L-methionine-dependent methyltransferase superfamily [SSF53335] (34-124)
  IPR055358 Clathrin heavy-chain repeat [PF00637] (216-289)
  IPR055358 Clathrin heavy-chain repeat [PF00637] (297-403)
  IPR055358 Clathrin heavy-chain repeat [PF00637] (419-555)